Protein 4ZYS (pdb70)

Solvent-accessible surface area: 19600 Å² total

Sequence (380 aa):
TEVKQQSESELKHYYNKPVLERKNVTGYKYTEKGKDYIDVIVDNQQYSQISLVGSDKDKFKDGDNSNIDVFILREGDSRQATNYYSIGGVTKTNSQPFIDYIHTPILEIKKGKEEPQSSLYQIYKEDISLKELDYRLRERAIKQHGLYSNGLKQGQITITKDGKSHTIDLSQKLEKERGDSIDGRQIQKILVEKQQSESELKHYYNKPVLERKNVTGYKYTEKGKDYIDVIVDNQQYSQISLVGSDKDKFKDGDNSNIDVFILREGDSRQATNYYSIGGVTKTNSQPFIDYIHTPILEIKKGKEEPQSSLYQIYKEDISLKELDYRLRERAIKQHGLYSNGLKQGQITITKDGKSHTTIDLSQKLEKERGDSIDGRQIQKILVEK

Radius of gyration: 25.37 Å; Cα contacts (8 Å, |Δi|>4): 842; chains: 2; bounding box: 76×50×64 Å

CATH classification: 3.10.20.120 (+1 more: 2.40.50.110)

Nearest PDB structures (foldseek):
  4zys-assembly2_B  TM=1.005E+00  e=2.862E-39  Staphylococcus aureus subsp. aureus Mu50
  4rh6-assembly3_C  TM=9.743E-01  e=2.043E-30  Staphylococcus aureus subsp. aureus COL
  4rh6-assembly1_A  TM=9.635E-01  e=7.592E-29  Staphylococcus aureus subsp. aureus COL
  2z8l-assembly1_A  TM=9.253E-01  e=6.476E-20  Staphylococcus aureus
  3v05-assembly1_A  TM=9.100E-01  e=1.686E-18  Staphylococcus aureus subsp. aureus NCTC 8325

Foldseek 3Di:
DPDDQDQLVNLCVQLVFDKDKDFQAKWAWDADPNFIWTWGADPNQIEIEGCAAPSRPVDDHTIDRFKIAIFGAPDDDPDRYGYGFARIWGHDDPVQQAPWDWAWEWEEEDPRDTDTDTDIDSGQKGAPLVVQSVVVVCCCVPVVQSHPPNQFWWKWWFQVGDIDIDTRSDRGDSNSSPIDGSNRGHYIYTYD/DDALVRLCVQLVFDKDKFFQAKWAWDADPNFIWTWGADPNQIEIEGCHAPSRPVDDHTIDRFKIAIFGAPDDDPDRYGYGFARIWGHDDPVLQAPWDWAWEWEEEDPRDTDTDTDIDSGQKGAPLVVQSVVVVCCCVPVVQSPPPRQFWWKWWFQVGDIDIDTRNDRGDSNSSPIDGSNRGHYIYTYD

InterPro domains:
  IPR006123 Staphylococcal/Streptococcal toxin, beta-grasp domain [PF02876] (110-196)
  IPR008375 Staphylococcus aureus exotoxin [PR01800] (85-96)
  IPR008375 Staphylococcus aureus exotoxin [PR01800] (124-140)
  IPR008375 Staphylococcus aureus exotoxin [PR01800] (164-179)
  IPR008992 Enterotoxin [SSF50203] (2-96)
  IPR013307 Superantigen, staphylococcal/streptococcal toxin, bacterial [PR01501] (83-103)
  IPR013307 Superantigen, staphylococcal/streptococcal toxin, bacterial [PR01501] (133-155)
  IPR013307 Superantigen, staphylococcal/streptococcal toxin, bacterial [PR01501] (158-174)
  IPR013307 Superantigen, staphylococcal/streptococcal toxin, bacterial [PR01501] (184-197)
  IPR013307 Superantigen, staphylococcal/streptococcal toxin, bacterial [PR01898] (54-80)
  IPR013307 Superantigen, staphylococcal/streptococcal toxin, bacterial [PR01898] (83-96)
  IPR013307 Superantigen, staphylococcal/streptococcal toxin, bacterial [PR01898] (125-138)
  IPR013307 Superantigen, staphylococcal/streptococcal toxin, bacterial [PR01898] (138-152)
  IPR013307 Superantigen, staphylococcal/streptococcal toxin, bacterial [PR01898] (179-195)
  IPR015282 Staphylococcal superantigen-like OB-fold domain [PF09199] (12-94)
  IPR016091 Superantigen toxin, C-terminal [SSF54334] (100-196)

B-factor: mean 31.16, std 14.21, range [9.16, 130.79]

Structure (mmCIF, N/CA/C/O backbone):
data_4ZYS
#
_entry.id   4ZYS
#
_cell.length_a   63.120
_cell.length_b   64.020
_cell.length_c   98.980
_cell.angle_alpha   90.000
_cell.angle_beta   90.000
_cell.angle_gamma   90.000
#
_symmetry.space_group_name_H-M   'P 21 21 21'
#
loop_
_entity.id
_entity.type
_entity.pdbx_description
1 polymer 'exotoxin 6'
2 non-polymer 'CHLORIDE ION'
3 water water
#
loop_
_atom_site.group_PDB
_atom_site.id
_atom_site.type_symbol
_atom_site.label_atom_id
_atom_site.label_alt_id
_atom_site.label_comp_id
_atom_site.label_asym_id
_atom_site.label_entity_id
_atom_site.label_seq_id
_atom_site.pdbx_PDB_ins_code
_atom_site.Cartn_x
_atom_site.Cartn_y
_atom_site.Cartn_z
_atom_site.occupancy
_atom_site.B_iso_or_equiv
_atom_site.auth_seq_id
_atom_site.auth_comp_id
_atom_site.auth_asym_id
_atom_site.auth_atom_id
_atom_site.pdbx_PDB_model_num
ATOM 1 N N . THR A 1 3 ? 32.943 45.146 -11.553 1.00 75.60 32 THR A N 1
ATOM 2 C CA . THR A 1 3 ? 33.325 46.191 -10.600 1.00 74.29 32 THR A CA 1
ATOM 3 C C . THR A 1 3 ? 34.863 46.244 -10.393 1.00 76.36 32 THR A C 1
ATOM 4 O O . THR A 1 3 ? 35.454 45.271 -9.905 1.00 76.01 32 THR A O 1
ATOM 6 N N . GLU A 1 4 ? 35.498 47.390 -10.760 1.00 70.71 33 GLU A N 1
ATOM 7 C CA . GLU A 1 4 ? 36.948 47.620 -10.623 1.00 69.22 33 GLU A CA 1
ATOM 8 C C . GLU A 1 4 ? 37.280 48.221 -9.237 1.00 66.59 33 GLU A C 1
ATOM 9 O O . GLU A 1 4 ? 37.605 49.412 -9.116 1.00 64.93 33 GLU A O 1
ATOM 15 N N . VAL A 1 5 ? 37.168 47.371 -8.189 1.00 58.97 34 VAL A N 1
ATOM 16 C CA . VAL A 1 5 ? 37.434 47.706 -6.782 1.00 55.20 34 VAL A CA 1
ATOM 17 C C . VAL A 1 5 ? 38.658 46.884 -6.309 1.00 56.55 34 VAL A C 1
ATOM 18 O O . VAL A 1 5 ? 38.750 45.688 -6.602 1.00 55.14 34 VAL A O 1
ATOM 22 N N . LYS A 1 6 ? 39.593 47.542 -5.591 1.00 52.14 35 LYS A N 1
ATOM 23 C CA . LYS A 1 6 ? 40.814 46.935 -5.045 1.00 51.76 35 LYS A CA 1
ATOM 24 C C . LYS A 1 6 ? 40.482 45.839 -4.041 1.00 56.00 35 LYS A C 1
ATOM 25 O O . LYS A 1 6 ? 39.780 46.092 -3.050 1.00 54.96 35 LYS A O 1
ATOM 31 N N . GLN A 1 7 ? 40.993 44.615 -4.313 1.00 52.98 36 GLN A N 1
ATOM 32 C CA . GLN A 1 7 ? 40.841 43.456 -3.436 1.00 51.59 36 GLN A CA 1
ATOM 33 C C . GLN A 1 7 ? 41.708 43.708 -2.217 1.00 53.20 36 GLN A C 1
ATOM 34 O O . GLN A 1 7 ? 42.936 43.779 -2.337 1.00 55.31 36 GLN A O 1
ATOM 36 N N . GLN A 1 8 ? 41.070 43.987 -1.074 1.00 45.43 37 GLN A N 1
ATOM 37 C CA . GLN A 1 8 ? 41.799 44.272 0.156 1.00 42.82 37 GLN A CA 1
ATOM 38 C C . GLN A 1 8 ? 42.379 42.968 0.686 1.00 43.87 37 GLN A C 1
ATOM 39 O O . GLN A 1 8 ? 41.665 41.965 0.691 1.00 44.38 37 GLN A O 1
ATOM 41 N N . SER A 1 9 ? 43.692 42.948 1.037 1.00 36.06 38 SER A N 1
ATOM 42 C CA . SER A 1 9 ? 44.351 41.767 1.607 1.00 33.44 38 SER A CA 1
ATOM 43 C C . SER A 1 9 ? 43.675 41.402 2.934 1.00 33.55 38 SER A C 1
ATOM 44 O O . SER A 1 9 ? 43.328 42.298 3.708 1.00 32.19 38 SER A O 1
ATOM 47 N N . GLU A 1 10 ? 43.473 40.110 3.202 1.00 29.55 39 GLU A N 1
ATOM 48 C CA . GLU A 1 10 ? 42.826 39.723 4.456 1.00 28.31 39 GLU A CA 1
ATOM 49 C C . GLU A 1 10 ? 43.719 40.092 5.680 1.00 31.90 39 GLU A C 1
ATOM 50 O O . GLU A 1 10 ? 43.176 40.299 6.766 1.00 30.38 39 GLU A O 1
ATOM 56 N N . SER A 1 11 ? 45.060 40.215 5.468 1.00 28.07 40 SER A N 1
ATOM 57 C CA . SER A 1 11 ? 46.053 40.628 6.457 1.00 28.33 40 SER A CA 1
ATOM 58 C C . SER A 1 11 ? 45.809 42.073 6.844 1.00 31.56 40 SER A C 1
ATOM 59 O O . SER A 1 11 ? 45.837 42.399 8.029 1.00 31.04 40 SER A O 1
ATOM 62 N N . GLU A 1 12 ? 45.536 42.933 5.840 1.00 28.29 41 GLU A N 1
ATOM 63 C CA . GLU A 1 12 ? 45.198 44.344 6.029 1.00 27.46 41 GLU A CA 1
ATOM 64 C C . GLU A 1 12 ? 43.903 44.466 6.841 1.00 26.37 41 GLU A C 1
ATOM 65 O O . GLU A 1 12 ? 43.894 45.155 7.848 1.00 26.39 41 GLU A O 1
ATOM 71 N N . LEU A 1 13 ? 42.835 43.766 6.437 1.00 21.24 42 LEU A N 1
ATOM 72 C CA . LEU A 1 13 ? 41.532 43.761 7.129 1.00 19.09 42 LEU A CA 1
ATOM 73 C C . LEU A 1 13 ? 41.664 43.192 8.568 1.00 21.87 42 LEU A C 1
ATOM 74 O O . LEU A 1 13 ? 41.165 43.794 9.513 1.00 21.28 42 LEU A O 1
ATOM 79 N N . LYS A 1 14 ? 42.420 42.114 8.745 1.00 19.88 43 LYS A N 1
ATOM 80 C CA . LYS A 1 14 ? 42.662 41.550 10.068 1.00 20.24 43 LYS A CA 1
ATOM 81 C C . LYS A 1 14 ? 43.370 42.572 10.970 1.00 26.94 43 LYS A C 1
ATOM 82 O O . LYS A 1 14 ? 42.905 42.808 12.083 1.00 26.10 43 LYS A O 1
ATOM 88 N N . HIS A 1 15 ? 44.466 43.185 10.476 1.00 24.78 44 HIS A N 1
ATOM 89 C CA . HIS A 1 15 ? 45.253 44.157 11.226 1.00 25.39 44 HIS A CA 1
ATOM 90 C C . HIS A 1 15 ? 44.374 45.354 11.659 1.00 28.45 44 HIS A C 1
ATOM 91 O O . HIS A 1 15 ? 44.326 45.700 12.847 1.00 27.96 44 HIS A O 1
ATOM 98 N N . TYR A 1 16 ? 43.635 45.936 10.701 1.00 22.42 45 TYR A N 1
ATOM 99 C CA . TYR A 1 16 ? 42.761 47.078 10.952 1.00 20.06 45 TYR A CA 1
ATOM 100 C C . TYR A 1 16 ? 41.692 46.735 11.991 1.00 22.34 45 TYR A C 1
ATOM 101 O O . TYR A 1 16 ? 41.544 47.469 12.979 1.00 20.85 45 TYR A O 1
ATOM 110 N N . TYR A 1 17 ? 40.975 45.599 11.800 1.00 19.01 46 TYR A N 1
ATOM 111 C CA . TYR A 1 17 ? 39.886 45.213 12.686 1.00 17.90 46 TYR A CA 1
ATOM 112 C C . TYR A 1 17 ? 40.361 44.575 14.010 1.00 26.38 46 TYR A C 1
ATOM 113 O O . TYR A 1 17 ? 39.528 44.387 14.890 1.00 27.99 46 TYR A O 1
ATOM 122 N N . ASN A 1 18 ? 41.682 44.403 14.221 1.00 24.43 47 ASN A N 1
ATOM 123 C CA . ASN A 1 18 ? 42.234 43.948 15.506 1.00 24.67 47 ASN A CA 1
ATOM 124 C C . ASN A 1 18 ? 42.821 45.141 16.310 1.00 30.29 47 ASN A C 1
ATOM 125 O O . ASN A 1 18 ? 43.313 44.936 17.417 1.00 29.99 47 ASN A O 1
ATOM 130 N N . LYS A 1 19 ? 42.781 46.379 15.746 1.00 27.34 48 LYS A N 1
ATOM 131 C CA . LYS A 1 19 ? 43.329 47.592 16.390 1.00 27.06 48 LYS A CA 1
ATOM 132 C C . LYS A 1 19 ? 42.613 47.888 17.712 1.00 28.71 48 LYS A C 1
ATOM 133 O O . LYS A 1 19 ? 41.388 47.786 17.756 1.00 26.98 48 LYS A O 1
ATOM 139 N N . PRO A 1 20 ? 43.334 48.226 18.804 1.00 25.43 49 PRO A N 1
ATOM 140 C CA . PRO A 1 20 ? 42.640 48.528 20.074 1.00 24.44 49 PRO A CA 1
ATOM 141 C C . PRO A 1 20 ? 41.682 49.714 19.925 1.00 28.59 49 PRO A C 1
ATOM 142 O O . PRO A 1 20 ? 41.962 50.670 19.209 1.00 28.65 49 PRO A O 1
ATOM 146 N N . VAL A 1 21 ? 40.557 49.653 20.608 1.00 25.58 50 VAL A N 1
ATOM 147 C CA . VAL A 1 21 ? 39.535 50.688 20.514 1.00 24.73 50 VAL A CA 1
ATOM 148 C C . VAL A 1 21 ? 39.484 51.564 21.794 1.00 26.35 50 VAL A C 1
ATOM 149 O O . VAL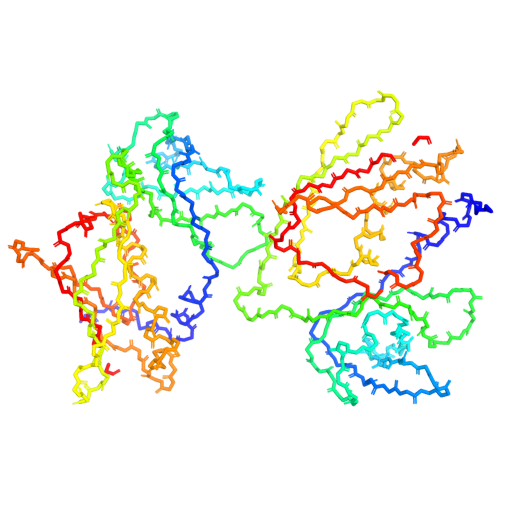 A 1 21 ? 39.669 51.068 22.891 1.00 25.67 50 VAL A O 1
ATOM 153 N N . LEU A 1 22 ? 39.235 52.865 21.628 1.00 22.73 51 LEU A N 1
ATOM 154 C CA . LEU A 1 22 ? 39.065 53.789 22.733 1.00 24.21 51 LEU A CA 1
ATOM 155 C C . LEU A 1 22 ? 37.637 54.289 22.685 1.00 27.40 51 LEU A C 1
ATOM 156 O O . LEU A 1 22 ? 37.271 54.991 21.752 1.00 25.42 51 LEU A O 1
ATOM 161 N N . GLU A 1 23 ? 36.798 53.856 23.629 1.00 24.71 52 GLU A N 1
ATOM 162 C CA . GLU A 1 23 ? 35.418 54.306 23.645 1.00 24.75 52 GLU A CA 1
ATOM 163 C C . GLU A 1 23 ? 35.053 54.875 24.997 1.00 28.81 52 GLU A C 1
ATOM 164 O O . GLU A 1 23 ? 35.459 54.335 26.018 1.00 28.61 52 GLU A 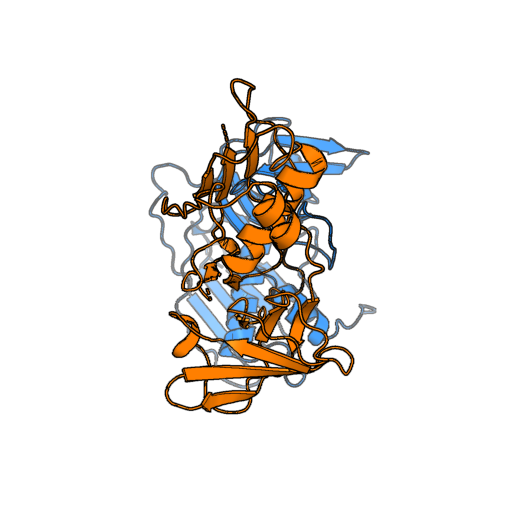O 1
ATOM 170 N N . ARG A 1 24 ? 34.343 56.011 24.994 1.00 23.54 53 ARG A N 1
ATOM 171 C CA . ARG A 1 24 ? 33.875 56.686 26.200 1.00 23.00 53 ARG A CA 1
ATOM 172 C C . ARG A 1 24 ? 32.547 57.341 25.943 1.00 25.62 53 ARG A C 1
ATOM 173 O O . ARG A 1 24 ? 32.323 57.895 24.863 1.00 24.44 53 ARG A O 1
ATOM 181 N N . LYS A 1 25 ? 31.687 57.333 26.958 1.00 21.72 54 LYS A N 1
ATOM 182 C CA . LYS A 1 25 ? 30.351 57.916 26.886 1.00 20.77 54 LYS A CA 1
ATOM 183 C C . LYS A 1 25 ? 30.220 59.177 27.732 1.00 24.08 54 LYS A C 1
ATOM 184 O O . LYS A 1 25 ? 30.771 59.245 28.834 1.00 23.35 54 LYS A O 1
ATOM 190 N N . ASN A 1 26 ? 29.447 60.158 27.222 1.00 21.67 55 ASN A N 1
ATOM 191 C CA . ASN A 1 26 ? 29.117 61.428 27.875 1.00 22.78 55 ASN A CA 1
ATOM 192 C C . ASN A 1 26 ? 30.389 62.223 28.147 1.00 27.17 55 ASN A C 1
ATOM 193 O O . ASN A 1 26 ? 30.775 62.435 29.305 1.00 26.98 55 ASN A O 1
ATOM 198 N N . VAL A 1 27 ? 31.080 62.597 27.070 1.00 22.85 56 VAL A N 1
ATOM 199 C CA . VAL A 1 27 ? 32.335 63.334 27.186 1.00 22.35 56 VAL A CA 1
ATOM 200 C C . VAL A 1 27 ? 32.198 64.655 26.432 1.00 24.08 56 VAL A C 1
ATOM 201 O O . VAL A 1 27 ? 31.119 64.940 25.901 1.00 21.41 56 VAL A O 1
ATOM 205 N N . THR A 1 28 ? 33.272 65.479 26.439 1.00 21.34 57 THR A N 1
ATOM 206 C CA . THR A 1 28 ? 33.332 66.758 25.745 1.00 20.69 57 THR A CA 1
ATOM 207 C C . THR A 1 28 ? 34.274 66.702 24.548 1.00 25.35 57 THR A C 1
ATOM 208 O O . THR A 1 28 ? 35.424 66.253 24.651 1.00 24.18 57 THR A O 1
ATOM 212 N N . GLY A 1 29 ? 33.772 67.228 23.444 1.00 21.56 58 GLY A N 1
ATOM 213 C CA . GLY A 1 29 ? 34.509 67.426 22.212 1.00 19.78 58 GLY A CA 1
ATOM 214 C C . GLY A 1 29 ? 34.311 68.847 21.715 1.00 23.24 58 GLY A C 1
ATOM 215 O O . GLY A 1 29 ? 33.249 69.440 21.918 1.00 24.80 58 GLY A O 1
ATOM 216 N N . TYR A 1 30 ? 35.342 69.420 21.101 1.00 18.19 59 TYR A N 1
ATOM 217 C CA . TYR A 1 30 ? 35.298 70.757 20.513 1.00 16.97 59 TYR A CA 1
ATOM 218 C C . TYR A 1 30 ? 35.329 70.607 19.020 1.00 22.61 59 TYR A C 1
ATOM 219 O O . TYR A 1 30 ? 36.308 70.150 18.462 1.00 23.48 59 TYR A O 1
ATOM 228 N N . LYS A 1 31 ? 34.225 70.945 18.382 1.00 24.11 60 LYS A N 1
ATOM 229 C CA . LYS A 1 31 ? 34.031 70.848 16.937 1.00 24.48 60 LYS A CA 1
ATOM 230 C C . LYS A 1 31 ? 34.567 72.101 16.240 1.00 29.90 60 LYS A C 1
ATOM 231 O O . LYS A 1 31 ? 34.389 73.216 16.752 1.00 30.00 60 LYS A O 1
ATOM 237 N N . TYR A 1 32 ? 35.231 71.922 15.085 1.00 26.00 61 TYR A N 1
ATOM 238 C CA . TYR A 1 32 ? 35.786 73.048 14.304 1.00 26.02 61 TYR A CA 1
ATOM 239 C C . TYR A 1 32 ? 35.942 72.658 12.835 1.00 33.73 61 TYR A C 1
ATOM 240 O O . TYR A 1 32 ? 35.809 71.490 12.475 1.00 31.77 61 TYR A O 1
ATOM 249 N N . THR A 1 33 ? 36.223 73.654 11.998 1.00 35.17 62 THR A N 1
ATOM 250 C CA . THR A 1 33 ? 36.495 73.479 10.580 1.00 36.76 62 THR A CA 1
ATOM 251 C C . THR A 1 33 ? 37.911 73.965 10.332 1.00 44.31 62 THR A C 1
ATOM 252 O O . THR A 1 33 ? 38.279 75.063 10.745 1.00 45.10 62 THR A O 1
ATOM 256 N N . GLU A 1 34 ? 38.702 73.115 9.691 1.00 42.76 63 GLU A N 1
ATOM 257 C CA . GLU A 1 34 ? 40.102 73.338 9.351 1.00 43.94 63 GLU A CA 1
ATOM 258 C C . GLU A 1 34 ? 40.304 73.028 7.870 1.00 49.35 63 GLU A C 1
ATOM 259 O O . GLU A 1 34 ? 40.098 71.885 7.453 1.00 48.82 63 GLU A O 1
ATOM 265 N N . LYS A 1 35 ? 40.687 74.056 7.083 1.00 47.59 64 LYS A N 1
ATOM 266 C CA . LYS A 1 35 ? 40.923 74.003 5.631 1.00 47.85 64 LYS A CA 1
ATOM 267 C C . LYS A 1 35 ? 39.725 73.324 4.925 1.00 50.62 64 LYS A C 1
ATOM 268 O O . LYS A 1 35 ? 39.894 72.357 4.169 1.00 50.45 64 LYS A O 1
ATOM 274 N N . GLY A 1 36 ? 38.527 73.813 5.250 1.00 45.52 65 GLY A N 1
ATOM 275 C CA . GLY A 1 36 ? 37.260 73.338 4.701 1.00 44.86 65 GLY A CA 1
ATOM 276 C C . GLY A 1 36 ? 36.779 71.979 5.165 1.00 47.41 65 GLY A C 1
ATOM 277 O O . GLY A 1 36 ? 35.790 71.466 4.621 1.00 47.79 65 GLY A O 1
ATOM 278 N N . LYS A 1 37 ? 37.442 71.387 6.181 1.00 41.57 66 LYS A N 1
ATOM 279 C CA . LYS A 1 37 ? 37.081 70.053 6.684 1.00 40.55 66 LYS A CA 1
ATOM 280 C C . LYS A 1 37 ? 36.690 70.082 8.173 1.00 40.28 66 LYS A C 1
ATOM 281 O O . LYS A 1 37 ? 37.361 70.737 8.967 1.00 39.26 66 LYS A O 1
ATOM 287 N N . ASP A 1 38 ? 35.618 69.348 8.543 1.00 34.06 67 ASP A N 1
ATOM 288 C CA . ASP A 1 38 ? 35.124 69.287 9.930 1.00 31.88 67 ASP A CA 1
ATOM 289 C C . ASP A 1 38 ? 35.778 68.187 10.778 1.00 31.33 67 ASP A C 1
ATOM 290 O O . ASP A 1 38 ? 35.967 67.062 10.312 1.00 29.88 67 ASP A O 1
ATOM 295 N N . TYR A 1 39 ? 36.122 68.556 12.037 1.00 25.92 68 TYR A N 1
ATOM 296 C CA . TYR A 1 39 ? 36.791 67.745 13.071 1.00 23.50 68 TYR A CA 1
ATOM 297 C C . TYR A 1 39 ? 36.221 68.023 14.445 1.00 23.31 68 TYR A C 1
ATOM 298 O O . TYR A 1 39 ? 35.676 69.089 14.668 1.00 23.12 68 TYR A O 1
ATOM 307 N N . ILE A 1 40 ? 36.415 67.099 15.376 1.00 18.50 69 ILE A N 1
ATOM 308 C CA . ILE A 1 40 ? 36.061 67.236 16.780 1.00 18.37 69 ILE A CA 1
ATOM 309 C C . ILE A 1 40 ? 37.254 66.695 17.580 1.00 20.56 69 ILE A C 1
ATOM 310 O O . ILE A 1 40 ? 37.729 65.593 17.297 1.00 17.22 69 ILE A O 1
ATOM 315 N N . ASP A 1 41 ? 37.782 67.518 18.512 1.00 18.09 70 ASP A N 1
ATOM 316 C CA . ASP A 1 41 ? 38.904 67.162 19.392 1.00 17.63 70 ASP A CA 1
ATOM 317 C C . ASP A 1 41 ? 38.366 66.679 20.725 1.00 23.00 70 ASP A C 1
ATOM 318 O O . ASP A 1 41 ? 37.461 67.302 21.261 1.00 22.12 70 ASP A O 1
ATOM 323 N N . VAL A 1 42 ? 38.909 65.581 21.254 1.00 19.97 71 VAL A N 1
ATOM 324 C CA . VAL A 1 42 ? 38.471 64.990 22.504 1.00 20.91 71 VAL A CA 1
ATOM 325 C C . VAL A 1 42 ? 39.696 64.597 23.315 1.00 27.25 71 VAL A C 1
ATOM 326 O O . VAL A 1 42 ? 40.667 64.076 22.745 1.00 26.65 71 VAL A O 1
ATOM 330 N N . ILE A 1 43 ? 39.625 64.781 24.654 1.00 25.26 72 ILE A N 1
ATOM 331 C CA . ILE A 1 43 ? 40.625 64.279 25.608 1.00 26.04 72 ILE A CA 1
ATOM 332 C C . ILE A 1 43 ? 39.965 63.139 26.390 1.00 30.74 72 ILE A C 1
ATOM 333 O O . ILE A 1 43 ? 38.891 63.324 26.956 1.00 31.91 72 ILE A O 1
ATOM 338 N N . VAL A 1 44 ? 40.562 61.955 26.340 1.00 27.55 73 VAL A N 1
ATOM 339 C CA . VAL A 1 44 ? 40.151 60.757 27.088 1.00 28.12 73 VAL A CA 1
ATOM 340 C C . VAL A 1 44 ? 41.386 60.328 27.861 1.00 34.72 73 VAL A C 1
ATOM 341 O O . VAL A 1 44 ? 42.397 60.113 27.225 1.00 33.21 73 VAL A O 1
ATOM 345 N N . ASP A 1 45 ? 41.350 60.257 29.215 1.00 34.90 74 ASP A N 1
ATOM 346 C CA . ASP A 1 45 ? 42.495 59.832 30.045 1.00 35.45 74 ASP A CA 1
ATOM 347 C C . ASP A 1 45 ? 43.818 60.509 29.636 1.00 40.93 74 ASP A C 1
ATOM 348 O O . ASP A 1 45 ? 44.821 59.816 29.456 1.00 42.41 74 ASP A O 1
ATOM 353 N N . ASN A 1 46 ? 43.807 61.843 29.430 1.00 36.78 75 ASN A N 1
ATOM 354 C CA . ASN A 1 46 ? 44.961 62.657 29.019 1.00 37.16 75 ASN A CA 1
ATOM 355 C C . ASN A 1 46 ? 45.540 62.249 27.616 1.00 42.32 75 ASN A C 1
ATOM 356 O O . ASN A 1 46 ? 46.674 62.632 27.285 1.00 44.58 75 ASN A O 1
ATOM 361 N N . GLN A 1 47 ? 44.734 61.511 26.806 1.00 36.30 76 GLN A N 1
ATOM 362 C CA A GLN A 1 47 ? 45.057 61.084 25.442 0.50 34.84 76 GLN A CA 1
ATOM 363 C CA B GLN A 1 47 ? 45.073 61.091 25.441 0.50 35.23 76 GLN A CA 1
ATOM 364 C C . GLN A 1 47 ? 44.274 61.963 24.467 1.00 36.53 76 GLN A C 1
ATOM 365 O O . GLN A 1 47 ? 43.047 62.072 24.577 1.00 33.84 76 GLN A O 1
ATOM 376 N N . TYR A 1 48 ? 44.967 62.593 23.537 1.00 31.42 77 TYR A N 1
ATOM 377 C CA . TYR A 1 48 ? 44.342 63.456 22.557 1.00 29.80 77 TYR A CA 1
ATOM 378 C C . TYR A 1 48 ? 43.928 62.734 21.284 1.00 28.10 77 TYR A C 1
ATOM 379 O O . TYR A 1 48 ? 44.728 62.001 20.694 1.00 26.07 77 TYR A O 1
ATOM 388 N N . SER A 1 49 ? 42.686 62.989 20.841 1.00 22.31 78 SER A N 1
ATOM 389 C CA . SER A 1 49 ? 42.172 62.455 19.591 1.00 20.29 78 SER A CA 1
ATOM 390 C C . SER A 1 49 ? 41.548 63.551 18.760 1.00 22.62 78 SER A C 1
ATOM 391 O O . SER A 1 49 ? 40.782 64.365 19.273 1.00 21.25 78 SER A O 1
ATOM 394 N N . GLN A 1 50 ? 41.863 63.545 17.463 1.00 18.90 79 GLN A N 1
ATOM 395 C CA . GLN A 1 50 ? 41.280 64.429 16.465 1.00 18.90 79 GLN A CA 1
ATOM 396 C C . GLN A 1 50 ? 40.429 63.522 15.623 1.00 22.01 79 GLN A C 1
ATOM 397 O O . GLN A 1 50 ? 40.947 62.550 15.080 1.00 21.87 79 GLN A O 1
ATOM 403 N N . ILE A 1 51 ? 39.129 63.781 15.572 1.00 16.53 80 ILE A N 1
ATOM 404 C CA . ILE A 1 51 ? 38.213 62.919 14.849 1.00 16.01 80 ILE A CA 1
ATOM 405 C C . ILE A 1 51 ? 37.614 63.648 13.651 1.00 22.58 80 ILE A C 1
ATOM 406 O O . ILE A 1 51 ? 36.970 64.685 13.820 1.00 21.38 80 ILE A O 1
ATOM 411 N N . SER A 1 52 ? 37.752 63.058 12.455 1.00 21.77 81 SER A N 1
ATOM 412 C CA . SER A 1 52 ? 37.118 63.588 11.245 1.00 22.69 81 SER A CA 1
ATOM 413 C C . SER A 1 52 ? 35.619 63.335 11.265 1.00 27.20 81 SER A C 1
ATOM 414 O O . SER A 1 52 ? 35.178 62.205 11.497 1.00 25.30 81 SER A O 1
ATOM 417 N N . LEU A 1 53 ? 34.853 64.394 11.021 1.00 26.79 82 LEU A N 1
ATOM 418 C CA . LEU A 1 53 ? 33.402 64.392 10.854 1.00 28.20 82 LEU A CA 1
ATOM 419 C C . LEU A 1 53 ? 33.174 64.573 9.364 1.00 39.34 82 LEU A C 1
ATOM 420 O O . LEU A 1 53 ? 33.034 65.694 8.853 1.00 39.71 82 LEU A O 1
ATOM 425 N N . VAL A 1 54 ? 33.254 63.461 8.658 1.00 42.27 83 VAL A N 1
ATOM 426 C CA . VAL A 1 54 ? 33.108 63.441 7.211 1.00 45.60 83 VAL A CA 1
ATOM 427 C C . VAL A 1 54 ? 31.795 62.697 6.910 1.00 55.16 83 VAL A C 1
ATOM 428 O O . VAL A 1 54 ? 31.524 61.661 7.506 1.00 55.76 83 VAL A O 1
ATOM 432 N N . GLY A 1 55 ? 30.938 63.305 6.103 1.00 54.56 84 GLY A N 1
ATOM 433 C CA . GLY A 1 55 ? 29.639 62.724 5.794 1.00 55.03 84 GLY A CA 1
ATOM 434 C C . GLY A 1 55 ? 28.483 63.435 6.467 1.00 58.75 84 GLY A C 1
ATOM 435 O O . GLY A 1 55 ? 28.377 64.662 6.385 1.00 59.68 84 GLY A O 1
ATOM 436 N N . SER A 1 56 ? 27.608 62.668 7.134 1.00 53.55 85 SER A N 1
ATOM 437 C CA . SER A 1 56 ? 26.403 63.192 7.775 1.00 53.22 85 SER A CA 1
ATOM 438 C C . SER A 1 56 ? 26.724 63.928 9.086 1.00 54.33 85 SER A C 1
ATOM 439 O O . SER A 1 56 ? 26.189 65.020 9.323 1.00 53.93 85 SER A O 1
ATOM 442 N N . ASP A 1 57 ? 27.607 63.315 9.921 1.00 47.83 86 ASP A N 1
ATOM 443 C CA . ASP A 1 57 ? 28.064 63.776 11.240 1.00 45.35 86 ASP A CA 1
ATOM 444 C C . ASP A 1 57 ? 28.642 65.196 11.200 1.00 46.63 86 ASP A C 1
ATOM 445 O O . ASP A 1 57 ? 28.733 65.855 12.239 1.00 44.85 86 ASP A O 1
ATOM 450 N N . LYS A 1 58 ? 28.946 65.673 9.986 1.00 43.66 87 LYS A N 1
ATOM 451 C CA . LYS A 1 58 ? 29.456 66.999 9.650 1.00 44.87 87 LYS A CA 1
ATOM 452 C C . LYS A 1 58 ? 28.523 68.127 10.159 1.00 50.29 87 LYS A C 1
ATOM 453 O O . LYS A 1 58 ? 29.011 69.149 10.668 1.00 51.52 87 LYS A O 1
ATOM 459 N N . ASP A 1 59 ? 27.197 67.927 10.053 1.00 45.23 88 ASP A N 1
ATOM 460 C CA . ASP A 1 59 ? 26.223 68.949 10.440 1.00 45.47 88 ASP A CA 1
ATOM 461 C C . ASP A 1 59 ? 25.433 68.578 11.721 1.00 44.73 88 ASP A C 1
ATOM 462 O O . ASP A 1 59 ? 24.591 69.358 12.167 1.00 44.38 88 ASP A O 1
ATOM 467 N N . LYS A 1 60 ? 25.759 67.429 12.337 1.00 37.56 89 LYS A N 1
ATOM 468 C CA . LYS A 1 60 ? 25.112 66.911 13.555 1.00 36.16 89 LYS A CA 1
ATOM 469 C C . LYS A 1 60 ? 25.550 67.655 14.830 1.00 36.48 89 LYS A C 1
ATOM 470 O O . LYS A 1 60 ? 24.775 67.762 15.786 1.00 34.99 89 LYS A O 1
ATOM 476 N N . PHE A 1 61 ? 26.807 68.124 14.853 1.00 31.08 90 PHE A N 1
ATOM 477 C CA . PHE A 1 61 ? 27.375 68.768 16.028 1.00 30.11 90 PHE A CA 1
ATOM 478 C C . PHE A 1 61 ? 27.554 70.248 15.794 1.00 35.39 90 PHE A C 1
ATOM 479 O O . PHE A 1 61 ? 27.904 70.672 14.687 1.00 35.34 90 PHE A O 1
ATOM 487 N N . LYS A 1 62 ? 27.292 71.036 16.849 1.00 32.52 91 LYS A N 1
ATOM 488 C CA . LYS A 1 62 ? 27.464 72.494 16.819 1.00 33.47 91 LYS A CA 1
ATOM 489 C C . LYS A 1 62 ? 28.966 72.838 16.893 1.00 38.01 91 LYS A C 1
ATOM 490 O O . LYS A 1 62 ? 29.755 72.035 17.393 1.00 36.84 91 LYS A O 1
ATOM 496 N N . ASP A 1 63 ? 29.356 74.017 16.404 1.00 35.36 92 ASP A N 1
ATOM 497 C CA . ASP A 1 63 ? 30.744 74.440 16.497 1.00 35.58 92 ASP A CA 1
ATOM 498 C C . ASP A 1 63 ? 31.042 74.734 17.964 1.00 35.50 92 ASP A C 1
ATOM 499 O O . ASP A 1 63 ? 30.147 75.134 18.723 1.00 34.67 92 ASP A O 1
ATOM 504 N N . GLY A 1 64 ? 32.276 74.469 18.368 1.00 27.53 93 GLY A N 1
ATOM 505 C CA . GLY A 1 64 ? 32.656 74.655 19.754 1.00 26.17 93 GLY A CA 1
ATOM 506 C C . GLY A 1 64 ? 32.316 73.449 20.599 1.00 28.02 93 GLY A C 1
ATOM 507 O O . GLY A 1 64 ? 32.285 72.312 20.100 1.00 28.46 93 GLY A O 1
ATOM 508 N N . ASP A 1 65 ? 32.069 73.704 21.890 1.00 21.59 94 ASP A N 1
ATOM 509 C CA . ASP A 1 65 ? 31.800 72.713 22.915 1.00 21.07 94 ASP A CA 1
ATOM 510 C C . ASP A 1 65 ? 30.555 71.868 22.654 1.00 26.07 94 ASP A C 1
ATOM 511 O O . ASP A 1 65 ? 29.442 72.395 22.579 1.00 27.81 94 ASP A O 1
ATOM 516 N N . ASN A 1 66 ? 30.758 70.536 22.587 1.00 20.94 95 ASN A N 1
ATOM 517 C CA . ASN A 1 66 ? 29.731 69.496 22.534 1.00 20.07 95 ASN A CA 1
ATOM 518 C C . ASN A 1 66 ? 29.986 68.611 23.740 1.00 27.07 95 ASN A C 1
ATOM 519 O O . ASN A 1 66 ? 30.943 67.840 23.723 1.00 27.05 95 ASN A O 1
ATOM 524 N N . SER A 1 67 ? 29.205 68.765 24.815 1.00 26.18 96 SER A N 1
ATOM 525 C CA . SER A 1 67 ? 29.449 68.001 26.047 1.00 26.79 96 SER A CA 1
ATOM 526 C C . SER A 1 67 ? 28.431 66.881 26.311 1.00 30.79 96 SER A C 1
ATOM 527 O O . SER A 1 67 ? 28.274 66.455 27.462 1.00 32.20 96 SER A O 1
ATOM 530 N N . ASN A 1 68 ? 27.789 66.370 25.256 1.00 25.15 97 ASN A N 1
ATOM 531 C CA . ASN A 1 68 ? 26.772 65.311 25.359 1.00 24.75 97 ASN A CA 1
ATOM 532 C C . ASN A 1 68 ? 27.065 64.238 24.298 1.00 26.61 97 ASN A C 1
ATOM 533 O O . ASN A 1 68 ? 26.174 63.810 23.565 1.00 27.10 97 ASN A O 1
ATOM 538 N N . ILE A 1 69 ? 28.325 63.851 24.163 1.00 20.41 98 ILE A N 1
ATOM 539 C CA . ILE A 1 69 ? 28.680 62.940 23.091 1.00 17.25 98 ILE A CA 1
ATOM 540 C C . ILE A 1 69 ? 29.287 61.666 23.614 1.00 20.08 98 ILE A C 1
ATOM 541 O O . ILE A 1 69 ? 29.802 61.616 24.737 1.00 19.45 98 ILE A O 1
ATOM 546 N N . ASP A 1 70 ? 29.216 60.623 22.778 1.00 15.58 99 ASP A N 1
ATOM 547 C CA . ASP A 1 70 ? 29.895 59.349 22.990 1.00 14.84 99 ASP A CA 1
ATOM 548 C C . ASP A 1 70 ? 30.887 59.211 21.878 1.00 18.50 99 ASP A C 1
ATOM 549 O O . ASP A 1 70 ? 30.630 59.678 20.768 1.00 16.00 99 ASP A O 1
ATOM 554 N N . VAL A 1 71 ? 32.042 58.598 22.155 1.00 16.79 100 VAL A N 1
ATOM 555 C CA . VAL A 1 71 ? 33.051 58.440 21.119 1.00 15.10 100 VAL A CA 1
ATOM 556 C C . VAL A 1 71 ? 33.481 56.990 21.060 1.00 19.76 100 VAL A C 1
ATOM 557 O O . VAL A 1 71 ? 33.522 56.302 22.079 1.00 19.89 100 VAL A O 1
ATOM 561 N N . PHE A 1 72 ? 33.728 56.524 19.822 1.00 16.64 101 PHE A N 1
ATOM 562 C CA . PHE A 1 72 ? 34.262 55.219 19.457 1.00 15.67 101 PHE A CA 1
ATOM 563 C C . PHE A 1 72 ? 35.466 55.532 18.588 1.00 20.87 101 PHE A C 1
ATOM 564 O O . PHE A 1 72 ? 35.293 55.910 17.427 1.00 20.70 101 PHE A O 1
ATOM 572 N N . ILE A 1 73 ? 36.674 55.493 19.181 1.00 17.60 102 ILE A N 1
ATOM 573 C CA . ILE A 1 73 ? 37.926 55.910 18.547 1.00 18.11 102 ILE A CA 1
ATOM 574 C C . ILE A 1 73 ? 38.814 54.709 18.201 1.00 24.00 102 ILE A C 1
ATOM 575 O O . ILE A 1 73 ? 39.172 53.894 19.053 1.00 23.73 102 ILE A O 1
ATOM 580 N N . LEU A 1 74 ? 39.209 54.668 16.943 1.00 21.51 103 LEU A N 1
ATOM 581 C CA . LEU A 1 74 ? 40.139 53.722 16.350 1.00 21.20 103 LEU A CA 1
ATOM 582 C C . LEU A 1 74 ? 41.225 54.547 15.627 1.00 23.33 103 LEU A C 1
ATOM 583 O O . LEU A 1 74 ? 40.922 55.319 14.723 1.00 21.98 103 LEU A O 1
ATOM 588 N N . ARG A 1 75 ? 42.486 54.374 16.034 1.00 22.58 104 ARG A N 1
ATOM 589 C CA . ARG A 1 75 ? 43.645 55.050 15.433 1.00 23.23 104 ARG A CA 1
ATOM 590 C C . ARG A 1 75 ? 43.795 54.680 13.982 1.00 28.64 104 ARG A C 1
ATOM 591 O O . ARG A 1 75 ? 44.033 53.510 13.673 1.00 28.91 104 ARG A O 1
ATOM 599 N N . GLU A 1 76 ? 43.668 55.642 13.090 1.00 25.56 105 GLU A N 1
ATOM 600 C CA . GLU A 1 76 ? 43.930 55.359 11.677 1.00 26.72 105 GLU A CA 1
ATOM 601 C C . GLU A 1 76 ? 45.447 55.361 11.449 1.00 32.65 105 GLU A C 1
ATOM 602 O O . GLU A 1 76 ? 46.173 56.145 12.086 1.00 32.11 105 GLU A O 1
ATOM 608 N N . GLY A 1 77 ? 45.908 54.454 10.594 1.00 30.80 106 GLY A N 1
ATOM 609 C CA . GLY A 1 77 ? 47.320 54.336 10.233 1.00 31.95 106 GLY A CA 1
ATOM 610 C C . GLY A 1 77 ? 48.254 53.717 11.250 1.00 38.82 106 GLY A C 1
ATOM 611 O O . GLY A 1 77 ? 47.850 53.313 12.344 1.00 38.73 106 GLY A O 1
ATOM 612 N N . ASP A 1 78 ? 49.521 53.625 10.869 1.00 38.63 107 ASP A N 1
ATOM 613 C CA . ASP A 1 78 ? 50.563 53.051 11.706 1.00 40.13 107 ASP A CA 1
ATOM 614 C C . ASP A 1 78 ? 51.644 54.097 11.845 1.00 43.37 107 ASP A C 1
ATOM 615 O O . ASP A 1 78 ? 52.438 54.288 10.924 1.00 45.32 107 ASP A O 1
ATOM 620 N N . SER A 1 79 ? 51.594 54.853 12.953 1.00 37.74 108 SER A N 1
ATOM 621 C CA . SER A 1 79 ? 52.480 55.988 13.204 1.00 37.61 108 SER A CA 1
ATOM 622 C C . SER A 1 79 ? 52.930 56.129 14.647 1.00 40.67 108 SER A C 1
ATOM 623 O O . SER A 1 79 ? 52.313 55.582 15.551 1.00 39.47 108 SER A O 1
ATOM 626 N N . ARG A 1 80 ? 54.012 56.897 14.847 1.00 39.76 109 ARG A N 1
ATOM 627 C CA . ARG A 1 80 ? 54.607 57.163 16.151 1.00 40.27 109 ARG A CA 1
ATOM 628 C C . ARG A 1 80 ? 53.994 58.381 16.787 1.00 41.10 109 ARG A C 1
ATOM 629 O O . ARG A 1 80 ? 54.284 58.665 17.945 1.00 43.49 109 ARG A O 1
ATOM 637 N N . GLN A 1 81 ? 53.148 59.098 16.052 1.00 32.24 110 GLN A N 1
ATOM 638 C CA . GLN A 1 81 ? 52.505 60.303 16.546 1.00 29.75 110 GLN A CA 1
ATOM 639 C C . GLN A 1 81 ? 51.573 59.968 17.701 1.00 32.07 110 GLN A C 1
ATOM 640 O O . GLN A 1 81 ? 50.687 59.126 17.542 1.00 32.13 110 GLN A O 1
ATOM 646 N N . ALA A 1 82 ? 51.785 60.618 18.865 1.00 27.08 111 ALA A N 1
ATOM 647 C CA . ALA A 1 82 ? 50.979 60.419 20.082 1.00 25.83 111 ALA A CA 1
ATOM 648 C C . ALA A 1 82 ? 49.465 60.652 19.837 1.00 30.61 111 ALA A C 1
ATOM 649 O O . ALA A 1 82 ? 48.652 59.828 20.262 1.00 30.75 111 ALA A O 1
ATOM 651 N N . THR A 1 83 ? 49.096 61.762 19.143 1.00 26.90 112 THR A N 1
ATOM 652 C CA . THR A 1 83 ? 47.712 62.133 18.853 1.00 25.80 112 THR A CA 1
ATOM 653 C C . THR A 1 83 ? 47.043 61.071 17.975 1.00 25.91 112 THR A C 1
ATOM 654 O O . THR A 1 83 ? 47.635 60.611 17.003 1.00 24.50 112 THR A O 1
ATOM 658 N N . ASN A 1 84 ? 45.822 60.681 18.344 1.00 21.56 113 ASN A N 1
ATOM 659 C CA . ASN A 1 84 ? 45.038 59.729 17.568 1.00 21.30 113 ASN A CA 1
ATOM 660 C C . ASN A 1 84 ? 44.200 60.438 16.541 1.00 25.69 113 ASN A C 1
ATOM 661 O O . ASN A 1 84 ? 43.571 61.459 16.848 1.00 25.24 113 ASN A O 1
ATOM 666 N N . TYR A 1 85 ? 44.201 59.897 15.325 1.00 21.66 114 TYR A N 1
ATOM 667 C CA A TYR A 1 85 ? 43.398 60.418 14.231 0.50 19.94 114 TYR A CA 1
ATOM 668 C CA B TYR A 1 85 ? 43.382 60.416 14.234 0.50 21.28 114 TYR A CA 1
ATOM 669 C C . TYR A 1 85 ? 42.378 59.344 13.905 1.00 22.99 114 TYR A C 1
ATOM 670 O O . TYR A 1 85 ? 42.744 58.267 13.471 1.00 23.49 114 TYR A O 1
ATOM 687 N N . SER A 1 86 ? 41.121 59.611 14.198 1.00 19.07 115 SER A N 1
ATOM 688 C CA . SER A 1 86 ? 40.049 58.666 13.993 1.00 17.30 115 SER A CA 1
ATOM 689 C C . SER A 1 86 ? 38.994 59.272 13.067 1.00 21.73 115 SER A C 1
ATOM 690 O O . SER A 1 86 ? 39.013 60.477 12.837 1.00 21.09 115 SER A O 1
ATOM 693 N N . ILE A 1 87 ? 38.126 58.423 12.467 1.00 18.43 116 ILE A N 1
ATOM 694 C CA . ILE A 1 87 ? 37.082 58.874 11.540 1.00 17.78 116 ILE A CA 1
ATOM 695 C C . ILE A 1 87 ? 35.724 58.427 12.051 1.00 21.27 116 ILE A C 1
ATOM 696 O O . ILE A 1 87 ? 35.542 57.229 12.259 1.00 21.60 116 ILE A O 1
ATOM 701 N N . GLY A 1 88 ? 34.779 59.369 12.174 1.00 17.37 117 GLY A N 1
ATOM 702 C CA . GLY A 1 88 ? 33.412 59.110 12.624 1.00 16.72 117 GLY A CA 1
ATOM 703 C C . GLY A 1 88 ? 33.326 58.608 14.050 1.00 20.33 117 GLY A C 1
ATOM 704 O O . GLY A 1 88 ? 34.133 58.995 14.904 1.00 18.03 117 GLY A O 1
ATOM 705 N N . GLY A 1 89 ? 32.349 57.746 14.298 1.00 18.35 118 GLY A N 1
ATOM 706 C CA . GLY A 1 89 ? 32.098 57.147 15.606 1.00 17.14 118 GLY A CA 1
ATOM 707 C C . GLY A 1 89 ? 31.735 58.113 16.715 1.00 19.27 118 GLY A C 1
ATOM 708 O O . GLY A 1 89 ? 31.928 57.792 17.899 1.00 18.41 118 GLY A O 1
ATOM 709 N N . VAL A 1 90 ? 31.232 59.316 16.337 1.00 14.96 119 VAL A N 1
ATOM 710 C CA . VAL A 1 90 ? 30.800 60.355 17.282 1.00 14.71 119 VAL A CA 1
ATOM 711 C C . VAL A 1 90 ? 29.303 60.400 17.213 1.00 21.42 119 VAL A C 1
ATOM 712 O O . VAL A 1 90 ? 28.719 60.634 16.150 1.00 24.35 119 VAL A O 1
ATOM 716 N N . THR A 1 91 ? 28.683 60.092 18.341 1.00 17.28 120 THR A N 1
ATOM 717 C CA . THR A 1 91 ? 27.228 59.999 18.493 1.00 16.93 120 THR A CA 1
ATOM 718 C C . THR A 1 91 ? 26.757 60.838 19.707 1.00 20.18 120 THR A C 1
ATOM 719 O O . THR A 1 91 ? 27.582 61.320 20.484 1.00 18.68 120 THR A O 1
ATOM 723 N N . LYS A 1 92 ? 25.426 61.011 19.842 1.00 18.49 121 LYS A N 1
ATOM 724 C CA . LYS A 1 92 ? 24.799 61.696 20.966 1.00 19.04 121 LYS A CA 1
ATOM 725 C C . LYS A 1 92 ? 24.718 60.698 22.112 1.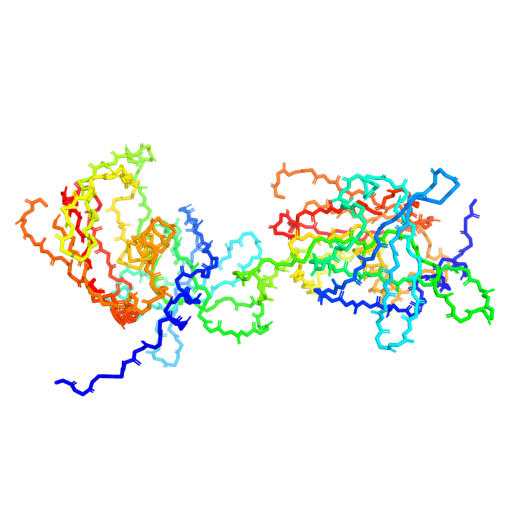00 22.65 121 LYS A C 1
ATOM 726 O O . LYS A 1 92 ? 24.399 59.531 21.893 1.00 22.42 121 LYS A O 1
ATOM 732 N N . THR A 1 93 ? 25.019 61.149 23.327 1.00 18.79 122 THR A N 1
ATOM 733 C CA . THR A 1 93 ? 24.965 60.305 24.496 1.00 18.89 122 THR A CA 1
ATOM 734 C C . THR A 1 93 ? 23.496 59.964 24.837 1.00 23.34 122 THR A C 1
ATOM 735 O O . THR A 1 93 ? 22.585 60.689 24.419 1.00 22.66 122 THR A O 1
ATOM 739 N N . ASN A 1 94 ? 23.277 58.890 25.627 1.00 19.54 123 ASN A N 1
ATOM 740 C CA . ASN A 1 94 ? 21.938 58.496 26.056 1.00 19.86 123 ASN A CA 1
ATOM 741 C C . ASN A 1 94 ? 21.336 59.530 26.989 1.00 25.43 123 ASN A C 1
ATOM 742 O O . ASN A 1 94 ? 22.048 60.156 27.785 1.00 24.18 123 ASN A O 1
ATOM 747 N N . SER A 1 95 ? 19.996 59.668 26.922 1.00 24.15 124 SER A N 1
ATOM 748 C CA . SER A 1 95 ? 19.241 60.527 27.819 1.00 24.02 124 SER A CA 1
ATOM 749 C C . SER A 1 95 ? 19.201 59.837 29.180 1.00 29.49 124 SER A C 1
ATOM 750 O O . SER A 1 95 ? 19.478 58.646 29.260 1.00 29.62 124 SER A O 1
ATOM 753 N N . GLN A 1 96 ? 18.898 60.573 30.248 1.00 29.29 125 GLN A N 1
ATOM 754 C CA . GLN A 1 96 ? 18.843 60.031 31.608 1.00 30.22 125 GLN A CA 1
ATOM 755 C C . GLN A 1 96 ? 17.911 58.787 31.718 1.00 34.58 125 GLN A C 1
ATOM 756 O O . GLN A 1 96 ? 18.361 57.802 32.315 1.00 34.24 125 GLN A O 1
ATOM 762 N N . PRO A 1 97 ? 16.676 58.734 31.125 1.00 31.37 126 PRO A N 1
ATOM 763 C CA . PRO A 1 97 ? 15.860 57.498 31.254 1.00 30.91 126 PRO A CA 1
ATOM 764 C C . PRO A 1 97 ? 16.532 56.249 30.665 1.00 32.20 126 PRO A C 1
ATOM 765 O O . PRO A 1 97 ? 16.217 55.133 31.077 1.00 31.37 126 PRO A O 1
ATOM 769 N N . PHE A 1 98 ? 17.482 56.455 29.741 1.00 28.30 127 PHE A N 1
ATOM 770 C CA . PHE A 1 98 ? 18.180 55.404 28.998 1.00 27.47 127 PHE A CA 1
ATOM 771 C C . PHE A 1 98 ? 19.645 55.103 29.430 1.00 32.11 127 PHE A C 1
ATOM 772 O O . PHE A 1 98 ? 20.344 54.424 28.674 1.00 29.62 127 PHE A O 1
ATOM 780 N N . ILE A 1 99 ? 20.084 55.519 30.639 1.00 32.01 128 ILE A N 1
ATOM 781 C CA . ILE A 1 99 ? 21.462 55.253 31.105 1.00 32.85 128 ILE A CA 1
ATOM 782 C C . ILE A 1 99 ? 21.717 53.721 31.253 1.00 37.45 128 ILE A C 1
ATOM 783 O O . ILE A 1 99 ? 22.763 53.228 30.823 1.00 36.54 128 ILE A O 1
ATOM 788 N N . ASP A 1 100 ? 20.758 52.981 31.805 1.00 35.14 129 ASP A N 1
ATOM 789 C CA . ASP A 1 100 ? 20.930 51.542 32.019 1.00 35.70 129 ASP A CA 1
ATOM 790 C C . ASP A 1 100 ? 20.387 50.690 30.854 1.00 38.88 129 ASP A C 1
ATOM 791 O O . ASP A 1 100 ? 20.263 49.467 31.008 1.00 39.64 129 ASP A O 1
ATOM 796 N N . TYR A 1 101 ? 20.076 51.326 29.706 1.00 32.61 130 TYR A N 1
ATOM 797 C CA . TYR A 1 101 ? 19.472 50.681 28.543 1.00 30.86 130 TYR A CA 1
ATOM 798 C C . TYR A 1 101 ? 20.249 49.469 27.969 1.00 34.79 130 TYR A C 1
ATOM 799 O O . TYR A 1 101 ? 21.448 49.536 27.725 1.00 33.22 130 TYR A O 1
ATOM 808 N N . ILE A 1 102 ? 19.523 48.351 27.780 1.00 33.10 131 ILE A N 1
ATOM 809 C CA . ILE A 1 102 ? 20.027 47.115 27.164 1.00 32.59 131 ILE A CA 1
ATOM 810 C C . ILE A 1 102 ? 19.006 46.685 26.121 1.00 33.55 131 ILE A C 1
ATOM 811 O O . ILE A 1 102 ? 17.804 46.664 26.394 1.00 33.03 131 ILE A O 1
ATOM 816 N N . HIS A 1 103 ? 19.495 46.367 24.923 1.00 28.63 132 HIS A N 1
ATOM 817 C CA . HIS A 1 103 ? 18.696 45.891 23.800 1.00 28.23 132 HIS A CA 1
ATOM 818 C C . HIS A 1 103 ? 19.395 44.697 23.190 1.00 29.76 132 HIS A C 1
ATOM 819 O O . HIS A 1 103 ? 20.591 44.768 22.940 1.00 28.14 132 HIS A O 1
ATOM 826 N N . THR A 1 104 ? 18.674 43.582 22.993 1.00 26.73 133 THR A N 1
ATOM 827 C CA . THR A 1 104 ? 19.303 42.371 22.482 1.00 25.26 133 THR A CA 1
ATOM 828 C C . THR A 1 104 ? 18.695 42.014 21.139 1.00 28.95 133 THR A C 1
ATOM 829 O O . THR A 1 104 ? 17.758 41.221 21.074 1.00 31.01 133 THR A O 1
ATOM 833 N N . PRO A 1 105 ? 19.213 42.574 20.034 1.00 24.10 134 PRO A N 1
ATOM 834 C CA . PRO A 1 105 ? 18.688 42.169 18.723 1.00 24.05 134 PRO A CA 1
ATOM 835 C C . PRO A 1 105 ? 19.110 40.729 18.410 1.00 26.72 134 PRO A C 1
ATOM 836 O O . PRO A 1 105 ? 19.980 40.182 19.093 1.00 25.42 134 PRO A O 1
ATOM 840 N N . ILE A 1 106 ? 18.494 40.107 17.407 1.00 22.31 135 ILE A N 1
ATOM 841 C CA . ILE A 1 106 ? 18.898 38.764 17.027 1.00 21.40 135 ILE A CA 1
ATOM 842 C C . ILE A 1 106 ? 20.235 38.894 16.361 1.00 23.59 135 ILE A C 1
ATOM 843 O O . ILE A 1 106 ? 20.409 39.803 15.553 1.00 22.92 135 ILE A O 1
ATOM 848 N N . LEU A 1 107 ? 21.206 38.067 16.750 1.00 20.29 136 LEU A N 1
ATOM 849 C CA . LEU A 1 107 ? 22.497 38.067 16.072 1.00 19.52 136 LEU A CA 1
ATOM 850 C C . LEU A 1 107 ? 22.763 36.667 15.604 1.00 24.90 136 LEU A C 1
ATOM 851 O O . LEU A 1 107 ? 22.798 35.744 16.410 1.00 25.82 136 LEU A O 1
ATOM 856 N N . GLU A 1 108 ? 22.930 36.501 14.302 1.00 23.62 137 GLU A N 1
ATOM 857 C CA . GLU A 1 108 ? 23.259 35.203 13.718 1.00 23.84 137 GLU A CA 1
ATOM 858 C C . GLU A 1 108 ? 24.503 35.338 12.883 1.00 27.41 137 GLU A C 1
ATOM 859 O O . GLU A 1 108 ? 24.663 36.342 12.196 1.00 25.45 137 GLU A O 1
ATOM 865 N N . ILE A 1 109 ? 25.391 34.341 12.957 1.00 26.77 138 ILE A N 1
ATOM 866 C CA . ILE A 1 109 ? 26.628 34.301 12.174 1.00 27.00 138 ILE A CA 1
ATOM 867 C C . ILE A 1 109 ? 26.595 33.029 11.332 1.00 30.26 138 ILE A C 1
ATOM 868 O O . ILE A 1 109 ? 26.450 31.926 11.865 1.00 30.91 138 ILE A O 1
ATOM 873 N N . LYS A 1 110 ? 26.664 33.201 10.011 1.00 25.98 139 LYS A N 1
ATOM 874 C CA . LYS A 1 110 ? 26.625 32.110 9.041 1.00 26.03 139 LYS A CA 1
ATOM 875 C C . LYS A 1 110 ? 27.972 31.998 8.365 1.00 30.15 139 LYS A C 1
ATOM 876 O O . LYS A 1 110 ? 28.394 32.951 7.721 1.00 30.98 139 LYS A O 1
ATOM 882 N N . LYS A 1 111 ? 28.639 30.843 8.496 1.00 27.33 140 LYS A N 1
ATOM 883 C CA . LYS A 1 111 ? 29.939 30.610 7.861 1.00 28.61 140 LYS A CA 1
ATOM 884 C C . LYS A 1 111 ? 29.811 29.624 6.687 1.00 34.64 140 LYS A C 1
ATOM 885 O O . LYS A 1 111 ? 29.511 28.457 6.884 1.00 35.33 140 LYS A O 1
ATOM 891 N N . GLY A 1 112 ? 30.075 30.108 5.488 1.00 31.95 141 GLY A N 1
ATOM 892 C CA . GLY A 1 112 ? 30.003 29.325 4.262 1.00 32.67 141 GLY A CA 1
ATOM 893 C C . GLY A 1 112 ? 28.627 28.736 4.060 1.00 37.19 141 GLY A C 1
ATOM 894 O O . GLY A 1 112 ? 27.623 29.429 4.235 1.00 36.86 141 GLY A O 1
ATOM 895 N N . LYS A 1 113 ? 28.575 27.439 3.751 1.00 34.95 142 LYS A N 1
ATOM 896 C CA . LYS A 1 113 ? 27.324 26.720 3.519 1.00 35.47 142 LYS A CA 1
ATOM 897 C C . LYS A 1 113 ? 26.658 26.297 4.848 1.00 39.68 142 LYS A C 1
ATOM 898 O O . LYS A 1 113 ? 25.505 25.863 4.816 1.00 38.49 142 LYS A O 1
ATOM 904 N N . GLU A 1 114 ? 27.351 26.501 6.014 1.00 36.51 143 GLU A N 1
ATOM 905 C CA . GLU A 1 114 ? 26.814 26.149 7.335 1.00 36.86 143 GLU A CA 1
ATOM 906 C C . GLU A 1 114 ? 25.554 26.961 7.686 1.00 40.54 143 GLU A C 1
ATOM 907 O O . GLU A 1 114 ? 25.318 28.028 7.120 1.00 40.15 143 GLU A O 1
ATOM 913 N N . GLU A 1 115 ? 24.733 26.424 8.598 1.00 36.21 144 GLU A N 1
ATOM 914 C CA . GLU A 1 115 ? 23.511 27.069 9.068 1.00 35.02 144 GLU A CA 1
ATOM 915 C C . GLU A 1 115 ? 23.865 28.238 9.961 1.00 37.74 144 GLU A C 1
ATOM 916 O O . GLU A 1 115 ? 24.939 28.183 10.568 1.00 38.28 144 GLU A O 1
ATOM 922 N N . PRO A 1 116 ? 23.040 29.323 10.029 1.00 32.39 145 PRO A N 1
ATOM 923 C CA . PRO A 1 116 ? 23.389 30.440 10.925 1.00 30.55 145 PRO A CA 1
ATOM 924 C C . PRO A 1 116 ? 23.388 30.010 12.385 1.00 33.33 145 PRO A C 1
ATOM 925 O O . PRO A 1 116 ? 22.586 29.172 12.789 1.00 32.85 145 PRO A O 1
ATOM 929 N N . GLN A 1 117 ? 24.352 30.533 13.148 1.00 29.77 146 GLN A N 1
ATOM 930 C CA . GLN A 1 117 ? 24.517 30.265 14.577 1.00 29.07 146 GLN A CA 1
ATOM 931 C C . GLN A 1 117 ? 24.121 31.507 15.344 1.00 30.64 146 GLN A C 1
ATOM 932 O O . GLN A 1 117 ? 24.700 32.572 15.131 1.00 30.56 146 GLN A O 1
ATOM 938 N N . SER A 1 118 ? 23.144 31.381 16.229 1.00 26.82 147 SER A N 1
ATOM 939 C CA . SER A 1 118 ? 22.714 32.483 17.088 1.00 25.93 147 SER A CA 1
ATOM 940 C C . SER A 1 118 ? 23.762 32.774 18.176 1.00 28.77 147 SER A C 1
ATOM 941 O O . SER A 1 118 ? 24.432 31.865 18.685 1.00 26.08 147 SER A O 1
ATOM 944 N N . SER A 1 119 ? 23.904 34.059 18.500 1.00 25.81 148 SER A N 1
ATOM 945 C CA . SER A 1 119 ? 24.827 34.547 19.514 1.00 25.10 148 SER A CA 1
ATOM 946 C C . SER A 1 119 ? 24.157 35.670 20.266 1.00 27.45 148 SER A C 1
ATOM 947 O O . SER A 1 119 ? 23.325 36.378 19.698 1.00 26.12 148 SER A O 1
ATOM 950 N N . LEU A 1 120 ? 24.496 35.837 21.544 1.00 23.83 149 LEU A N 1
ATOM 951 C CA . LEU A 1 120 ? 23.947 36.944 22.327 1.00 21.92 149 LEU A CA 1
ATOM 952 C C . LEU A 1 120 ? 24.725 38.243 21.972 1.00 26.48 149 LEU A C 1
ATOM 953 O O . LEU A 1 120 ? 25.960 38.254 21.997 1.00 25.95 149 LEU A O 1
ATOM 958 N N . TYR A 1 121 ? 23.998 39.303 21.592 1.00 22.07 150 TYR A N 1
ATOM 959 C CA . TYR A 1 121 ? 24.584 40.608 21.289 1.00 20.82 150 TYR A CA 1
ATOM 960 C C . TYR A 1 121 ? 23.825 41.697 22.051 1.00 22.95 150 TYR A C 1
ATOM 961 O O . TYR A 1 121 ? 22.599 41.774 21.943 1.00 25.40 150 TYR A O 1
ATOM 970 N N . GLN A 1 122 ? 24.526 42.488 22.856 1.00 15.99 151 GLN A N 1
ATOM 971 C CA . GLN A 1 122 ? 23.870 43.531 23.662 1.00 16.75 151 GLN A CA 1
ATOM 972 C C . GLN A 1 122 ? 24.195 44.940 23.149 1.00 23.68 151 GLN A C 1
ATOM 973 O O . GLN A 1 122 ? 25.369 45.280 23.017 1.00 23.68 151 GLN A O 1
ATOM 979 N N . ILE A 1 123 ? 23.151 45.749 22.875 1.00 22.27 152 ILE A N 1
ATOM 980 C CA . ILE A 1 123 ? 23.236 47.162 22.447 1.00 23.20 152 ILE A CA 1
ATOM 981 C C . ILE A 1 123 ? 22.908 48.033 23.678 1.00 26.62 152 ILE A C 1
ATOM 982 O O . ILE A 1 123 ? 21.893 47.793 24.326 1.00 26.10 152 ILE A O 1
ATOM 987 N N . TYR A 1 124 ? 23.753 49.029 23.991 1.00 22.67 153 TYR A N 1
ATOM 988 C CA . TYR A 1 124 ? 23.521 49.895 25.148 1.00 22.54 153 TYR A CA 1
ATOM 989 C C . TYR A 1 124 ? 23.200 51.341 24.723 1.00 25.96 153 TYR A C 1
ATOM 990 O O . TYR A 1 124 ? 22.812 52.167 25.563 1.00 26.17 153 TYR A O 1
ATOM 999 N N . LYS A 1 125 ? 23.339 51.635 23.429 1.00 19.27 154 LYS A N 1
ATOM 1000 C CA . LYS A 1 125 ? 23.204 52.996 22.955 1.00 18.74 154 LYS A CA 1
ATOM 1001 C C . LYS A 1 125 ? 21.975 53.284 22.107 1.00 23.47 154 LYS A C 1
ATOM 1002 O O . LYS A 1 125 ? 21.609 52.507 21.227 1.00 22.64 154 LYS A O 1
ATOM 1008 N N . GLU A 1 126 ? 21.372 54.460 22.349 1.00 21.08 155 GLU A N 1
ATOM 1009 C CA . GLU A 1 126 ? 20.233 54.960 21.556 1.00 20.81 155 GLU A CA 1
ATOM 1010 C C . GLU A 1 126 ? 20.714 55.404 20.179 1.00 25.43 155 GLU A C 1
ATOM 1011 O O . GLU A 1 126 ? 20.055 55.187 19.166 1.00 26.32 155 GLU A O 1
ATOM 1017 N N . ASP A 1 127 ? 21.847 56.078 20.164 1.00 21.06 156 ASP A N 1
ATOM 1018 C CA . ASP A 1 127 ? 22.457 56.577 18.951 1.00 20.31 156 ASP A CA 1
ATOM 1019 C C . ASP A 1 127 ? 23.766 55.804 18.766 1.00 22.71 156 ASP A C 1
ATOM 1020 O O . ASP A 1 127 ? 24.729 56.099 19.449 1.00 22.65 156 ASP A O 1
ATOM 1025 N N . ILE A 1 128 ? 23.776 54.760 17.928 1.00 18.29 157 ILE A N 1
ATOM 1026 C CA . ILE A 1 128 ? 24.957 53.920 17.720 1.00 16.02 157 ILE A CA 1
ATOM 1027 C C . ILE A 1 128 ? 25.480 54.097 16.259 1.00 20.39 157 ILE A C 1
ATOM 1028 O O . ILE A 1 128 ? 24.703 54.055 15.311 1.00 20.49 157 ILE A O 1
ATOM 1033 N N . SER A 1 129 ? 26.789 54.335 16.098 1.00 17.65 158 SER A N 1
ATOM 1034 C CA . SER A 1 129 ? 27.380 54.533 14.782 1.00 17.02 158 SER A CA 1
ATOM 1035 C C . SER A 1 129 ? 27.605 53.216 14.054 1.00 20.35 158 SER A C 1
ATOM 1036 O O . SER A 1 129 ? 27.862 52.186 14.686 1.00 19.59 158 SER A O 1
ATOM 1039 N N . LEU A 1 130 ? 27.593 53.271 12.714 1.00 15.98 159 LEU A N 1
ATOM 1040 C CA . LEU A 1 130 ? 27.922 52.126 11.898 1.00 14.65 159 LEU A CA 1
ATOM 1041 C C . LEU A 1 130 ? 29.355 51.738 12.139 1.00 17.37 159 LEU A C 1
ATOM 1042 O O . LEU A 1 130 ? 29.651 50.551 12.064 1.00 17.42 159 LEU A O 1
ATOM 1047 N N . LYS A 1 131 ? 30.248 52.717 12.497 1.00 12.96 160 LYS A N 1
ATOM 1048 C CA . LYS A 1 131 ? 31.666 52.448 12.833 1.00 11.15 160 LYS A CA 1
ATOM 1049 C C . LYS A 1 131 ? 31.752 51.424 13.974 1.00 17.54 160 LYS A C 1
ATOM 1050 O O . LYS A 1 131 ? 32.553 50.486 13.871 1.00 20.47 160 LYS A O 1
ATOM 1056 N N . GLU A 1 132 ? 30.963 51.621 15.067 1.00 11.91 161 GLU A N 1
ATOM 1057 C CA . GLU A 1 132 ? 30.984 50.728 16.243 1.00 13.19 161 GLU A CA 1
ATOM 1058 C C . GLU A 1 132 ? 30.405 49.346 15.908 1.00 20.75 161 GLU A C 1
ATOM 1059 O O . GLU A 1 132 ? 31.012 48.330 16.254 1.00 20.47 161 GLU A O 1
ATOM 1065 N N . LEU A 1 133 ? 29.232 49.311 15.229 1.00 18.27 162 LEU A N 1
ATOM 1066 C CA . LEU A 1 133 ? 28.602 48.046 14.865 1.00 18.60 162 LEU A CA 1
ATOM 1067 C C . LEU A 1 133 ? 29.503 47.276 13.916 1.00 22.32 162 LEU A C 1
ATOM 1068 O O . LEU A 1 133 ? 29.653 46.077 14.072 1.00 23.24 162 LEU A O 1
ATOM 1073 N N . ASP A 1 134 ? 30.123 47.970 12.961 1.00 18.05 163 ASP A N 1
ATOM 1074 C CA . ASP A 1 134 ? 31.021 47.365 11.970 1.00 17.79 163 ASP A CA 1
ATOM 1075 C C . ASP A 1 134 ? 32.219 46.710 12.664 1.00 19.72 163 ASP A C 1
ATOM 1076 O O . ASP A 1 134 ? 32.441 45.518 12.469 1.00 20.39 163 ASP A O 1
ATOM 1081 N N . TYR A 1 135 ? 32.903 47.449 13.544 1.00 15.44 164 TYR A N 1
ATOM 1082 C CA . TYR A 1 135 ? 34.056 46.934 14.251 1.00 16.35 164 TYR A CA 1
ATOM 1083 C C . TYR A 1 135 ? 33.707 45.749 15.143 1.00 21.61 164 TYR A C 1
ATOM 1084 O O . TYR A 1 135 ? 34.409 44.738 15.098 1.00 22.16 164 TYR A O 1
ATOM 1093 N N . ARG A 1 136 ? 32.690 45.906 16.007 1.00 18.92 165 ARG A N 1
ATOM 1094 C CA . ARG A 1 136 ? 32.317 44.885 16.991 1.00 19.59 165 ARG A CA 1
ATOM 1095 C C . ARG A 1 136 ? 31.785 43.604 16.327 1.00 25.87 165 ARG A C 1
ATOM 1096 O O . ARG A 1 136 ? 32.035 42.507 16.837 1.00 26.71 165 ARG A O 1
ATOM 1104 N N . LEU A 1 137 ? 31.090 43.723 15.195 1.00 20.71 166 LEU A N 1
ATOM 1105 C CA . LEU A 1 137 ? 30.586 42.520 14.536 1.00 20.01 166 LEU A CA 1
ATOM 1106 C C . LEU A 1 137 ? 31.742 41.780 13.813 1.00 25.71 166 LEU A C 1
ATOM 1107 O O . LEU A 1 137 ? 31.825 40.555 13.872 1.00 26.82 166 LEU A O 1
ATOM 1112 N N . ARG A 1 138 ? 32.658 42.532 13.207 1.00 21.16 167 ARG A N 1
ATOM 1113 C CA . ARG A 1 138 ? 33.827 41.961 12.543 1.00 21.29 167 ARG A CA 1
ATOM 1114 C C . ARG A 1 138 ? 34.755 41.332 13.593 1.00 24.65 167 ARG A C 1
ATOM 1115 O O . ARG A 1 138 ? 35.278 40.271 13.323 1.00 25.45 167 ARG A O 1
ATOM 1123 N N . GLU A 1 139 ? 34.874 41.923 14.798 1.00 21.59 168 GLU A N 1
ATOM 1124 C CA . GLU A 1 139 ? 35.670 41.414 15.936 1.00 23.69 168 GLU A CA 1
ATOM 1125 C C . GLU A 1 139 ? 35.198 40.020 16.376 1.00 27.96 168 GLU A C 1
ATOM 1126 O O . GLU A 1 139 ? 36.024 39.135 16.578 1.00 28.16 168 GLU A O 1
ATOM 1132 N N . ARG A 1 140 ? 33.879 39.842 16.505 1.00 24.76 169 ARG A N 1
ATOM 1133 C CA . ARG A 1 140 ? 33.206 38.593 16.870 1.00 25.82 169 ARG A CA 1
ATOM 1134 C C . ARG A 1 140 ? 33.453 37.532 15.766 1.00 31.63 169 ARG A C 1
ATOM 1135 O O . ARG A 1 140 ? 33.853 36.418 16.083 1.00 33.68 169 ARG A O 1
ATOM 1143 N N . ALA A 1 141 ? 33.270 37.897 14.473 1.00 27.00 170 ALA A N 1
ATOM 1144 C CA . ALA A 1 141 ? 33.510 37.021 13.320 1.00 26.75 170 ALA A CA 1
ATOM 1145 C C . ALA A 1 141 ? 34.993 36.583 13.224 1.00 30.32 170 ALA A C 1
ATOM 1146 O O . ALA A 1 141 ? 35.262 35.447 12.843 1.00 31.97 170 ALA A O 1
ATOM 1148 N N . ILE A 1 142 ? 35.942 37.468 13.592 1.00 24.62 171 ILE A N 1
ATOM 1149 C CA . ILE A 1 142 ? 37.382 37.187 13.564 1.00 23.44 171 ILE A CA 1
ATOM 1150 C C . ILE A 1 142 ? 37.759 36.243 14.703 1.00 28.54 171 ILE A C 1
ATOM 1151 O O . ILE A 1 142 ? 38.405 35.221 14.467 1.00 26.93 171 ILE A O 1
ATOM 1156 N N . LYS A 1 143 ? 37.370 36.609 15.937 1.00 26.57 172 LYS A N 1
ATOM 1157 C CA . LYS A 1 143 ? 37.712 35.870 17.150 1.00 27.06 172 LYS A CA 1
ATOM 1158 C C . LYS A 1 143 ? 37.061 34.508 17.189 1.00 29.49 172 LYS A C 1
ATOM 1159 O O . LYS A 1 143 ? 37.751 33.534 17.457 1.00 32.55 172 LYS A O 1
ATOM 1165 N N . GLN A 1 144 ? 35.775 34.407 16.863 1.00 24.21 173 GLN A N 1
ATOM 1166 C CA . GLN A 1 144 ? 35.086 33.120 16.958 1.00 24.23 173 GLN A CA 1
ATOM 1167 C C . GLN A 1 144 ? 34.971 32.321 15.660 1.00 28.06 173 GLN A C 1
ATOM 1168 O O . GLN A 1 144 ? 34.822 31.105 15.746 1.00 29.30 173 GLN A O 1
ATOM 1174 N N . HIS A 1 145 ? 34.988 32.953 14.482 1.00 24.15 174 HIS A N 1
ATOM 1175 C CA . HIS A 1 145 ? 34.749 32.169 13.262 1.00 25.06 174 HIS A CA 1
ATOM 1176 C C . HIS A 1 145 ? 35.871 32.249 12.221 1.00 29.51 174 HIS A C 1
ATOM 1177 O O . HIS A 1 145 ? 35.694 31.784 11.093 1.00 29.79 174 HIS A O 1
ATOM 1184 N N . GLY A 1 146 ? 37.027 32.757 12.632 1.00 25.14 175 GLY A N 1
ATOM 1185 C CA . GLY A 1 146 ? 38.219 32.836 11.799 1.00 25.55 175 GLY A CA 1
ATOM 1186 C C . GLY A 1 146 ? 38.138 33.727 10.573 1.00 28.81 175 GLY A C 1
ATOM 1187 O O . GLY A 1 146 ? 38.808 33.450 9.574 1.00 30.26 175 GLY A O 1
ATOM 1188 N N . LEU A 1 147 ? 37.335 34.803 10.633 1.00 20.88 176 LEU A N 1
ATOM 1189 C CA . LEU A 1 147 ? 37.280 35.761 9.539 1.00 19.02 176 LEU A CA 1
ATOM 1190 C C . LEU A 1 147 ? 38.681 36.415 9.363 1.00 23.68 176 LEU A C 1
ATOM 1191 O O . LEU A 1 147 ? 39.331 36.790 10.348 1.00 21.70 176 LEU A O 1
ATOM 1196 N N . TYR A 1 148 ? 39.136 36.497 8.102 1.00 21.58 177 TYR A N 1
ATOM 1197 C CA . TYR A 1 148 ? 40.412 37.084 7.643 1.00 21.36 177 TYR A CA 1
ATOM 1198 C C . TYR A 1 148 ? 41.583 36.179 7.975 1.00 27.81 177 TYR A C 1
ATOM 1199 O O . TYR A 1 148 ? 42.730 36.609 8.073 1.00 27.34 177 TYR A O 1
ATOM 1208 N N . SER A 1 149 ? 41.283 34.894 8.062 1.00 27.80 178 SER A N 1
ATOM 1209 C CA . SER A 1 149 ? 42.256 33.823 8.198 1.00 29.75 178 SER A CA 1
ATOM 1210 C C . SER A 1 149 ? 41.873 32.741 7.211 1.00 34.82 178 SER A C 1
ATOM 1211 O O . SER A 1 149 ? 40.677 32.571 6.938 1.00 34.54 178 SER A O 1
ATOM 1214 N N . ASN A 1 150 ? 42.882 32.076 6.613 1.00 31.06 179 ASN A N 1
ATOM 1215 C CA . ASN A 1 150 ? 42.713 30.964 5.669 1.00 32.52 179 ASN A CA 1
ATOM 1216 C C . ASN A 1 150 ? 41.884 31.339 4.428 1.00 37.61 179 ASN A C 1
ATOM 1217 O O . ASN A 1 150 ? 41.102 30.518 3.934 1.00 38.49 179 ASN A O 1
ATOM 1222 N N . GLY A 1 151 ? 42.068 32.560 3.937 1.00 33.75 180 GLY A N 1
ATOM 1223 C CA . GLY A 1 151 ? 41.354 33.055 2.764 1.00 33.94 180 GLY A CA 1
ATOM 1224 C C . GLY A 1 151 ? 39.879 33.374 2.967 1.00 37.45 180 GLY A C 1
ATOM 1225 O O . GLY A 1 151 ? 39.144 33.509 1.980 1.00 36.19 180 GLY A O 1
ATOM 1226 N N . LEU A 1 152 ? 39.425 33.504 4.243 1.00 34.65 181 LEU A N 1
ATOM 1227 C CA . LEU A 1 152 ? 38.025 33.869 4.541 1.00 34.35 181 LEU A CA 1
ATOM 1228 C C . LEU A 1 152 ? 37.935 35.377 4.590 1.00 31.98 181 LEU A C 1
ATOM 1229 O O . LEU A 1 152 ? 38.180 35.981 5.623 1.00 30.86 181 LEU A O 1
ATOM 1234 N N . LYS A 1 153 ? 37.637 35.981 3.461 1.00 26.88 182 LYS A N 1
ATOM 1235 C CA . LYS A 1 153 ? 37.710 37.429 3.271 1.00 26.68 182 LYS A CA 1
ATOM 1236 C C . LYS A 1 153 ? 36.419 38.023 2.673 1.00 32.39 182 LYS A C 1
ATOM 1237 O O . LYS A 1 153 ? 36.346 39.230 2.494 1.00 33.99 182 LYS A O 1
ATOM 1243 N N . GLN A 1 154 ? 35.419 37.208 2.352 1.00 28.27 183 GLN A N 1
ATOM 1244 C CA . GLN A 1 154 ? 34.207 37.706 1.699 1.00 26.96 183 GLN A CA 1
ATOM 1245 C C . GLN A 1 154 ? 32.941 37.519 2.529 1.00 27.23 183 GLN A C 1
ATOM 1246 O O . GLN A 1 154 ? 32.877 36.671 3.415 1.00 26.45 183 GLN A O 1
ATOM 1252 N N . GLY A 1 155 ? 31.921 38.297 2.196 1.00 23.61 184 GLY A N 1
ATOM 1253 C CA . GLY A 1 155 ? 30.623 38.230 2.851 1.00 21.79 184 GLY A CA 1
ATOM 1254 C C . GLY A 1 155 ? 29.998 39.576 3.125 1.00 26.01 184 GLY A C 1
ATOM 1255 O O . GLY A 1 155 ? 30.458 40.615 2.640 1.00 23.77 184 GLY A O 1
ATOM 1256 N N . GLN A 1 156 ? 28.971 39.558 3.964 1.00 25.25 185 GLN A N 1
ATOM 1257 C CA . GLN A 1 156 ? 28.159 40.725 4.260 1.00 24.78 185 GLN A CA 1
ATOM 1258 C C . GLN A 1 156 ? 27.638 40.743 5.678 1.00 26.53 185 GLN A C 1
ATOM 1259 O O . GLN A 1 156 ? 27.306 39.692 6.251 1.00 25.28 185 GLN A O 1
ATOM 1265 N N . ILE A 1 157 ? 27.478 41.961 6.208 1.00 21.03 186 ILE A N 1
ATOM 1266 C CA . ILE A 1 157 ? 26.774 42.240 7.451 1.00 18.85 186 ILE A CA 1
ATOM 1267 C C . ILE A 1 157 ? 25.422 42.848 7.043 1.00 21.77 186 ILE A C 1
ATOM 1268 O O . ILE A 1 157 ? 25.423 43.778 6.249 1.00 22.35 186 ILE A O 1
ATOM 1273 N N . THR A 1 158 ? 24.289 42.349 7.582 1.00 17.28 187 THR A N 1
ATOM 1274 C CA . THR A 1 158 ? 22.969 42.911 7.291 1.00 17.70 187 THR A CA 1
ATOM 1275 C C . THR A 1 158 ? 22.329 43.303 8.632 1.00 22.71 187 THR A C 1
ATOM 1276 O O . THR A 1 158 ? 22.132 42.453 9.492 1.00 22.94 187 THR A O 1
ATOM 1280 N N . ILE A 1 159 ? 22.098 44.614 8.831 1.00 19.72 188 ILE A N 1
ATOM 1281 C CA . ILE A 1 159 ? 21.468 45.155 10.028 1.00 19.58 188 ILE A CA 1
ATOM 1282 C C . ILE A 1 159 ? 20.030 45.522 9.637 1.00 23.68 188 ILE A C 1
ATOM 1283 O O . ILE A 1 159 ? 19.821 46.393 8.794 1.00 23.68 188 ILE A O 1
ATOM 1288 N N . THR A 1 160 ? 19.045 44.803 10.198 1.00 18.50 189 THR A N 1
ATOM 1289 C CA . THR A 1 160 ? 17.643 45.046 9.882 1.00 18.31 189 THR A CA 1
ATOM 1290 C C . THR A 1 160 ? 16.978 45.807 11.041 1.00 22.59 189 THR A C 1
ATOM 1291 O O . THR A 1 160 ? 17.099 45.410 12.204 1.00 22.51 189 THR A O 1
ATOM 1303 N N . LYS A 1 162 ? 13.402 47.751 12.895 1.00 20.84 191 LYS A N 1
ATOM 1304 C CA . LYS A 1 162 ? 12.000 47.377 13.172 1.00 23.20 191 LYS A CA 1
ATOM 1305 C C . LYS A 1 162 ? 11.102 47.749 12.020 1.00 29.04 191 LYS A C 1
ATOM 1306 O O . LYS A 1 162 ? 10.162 47.017 11.741 1.00 30.14 191 LYS A O 1
ATOM 1312 N N . ASP A 1 163 ? 11.410 48.871 11.331 1.00 27.63 192 ASP A N 1
ATOM 1313 C CA . ASP A 1 163 ? 10.622 49.367 10.199 1.00 28.45 192 ASP A CA 1
ATOM 1314 C C . ASP A 1 163 ? 10.967 4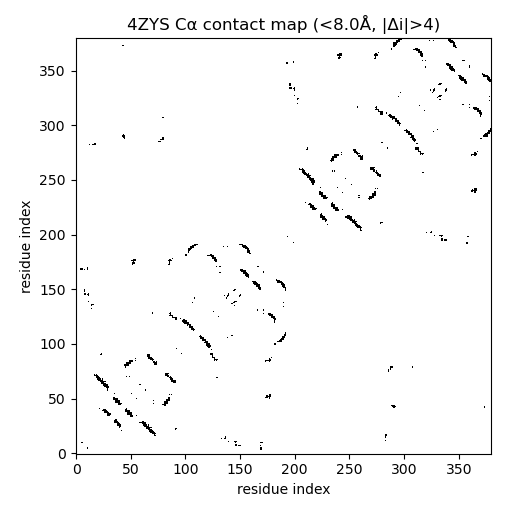8.673 8.870 1.00 31.38 192 ASP A C 1
ATOM 1315 O O . ASP A 1 163 ? 10.383 49.024 7.857 1.00 32.19 192 ASP A O 1
ATOM 1320 N N . GLY A 1 164 ? 11.909 47.728 8.875 1.00 28.25 193 GLY A N 1
ATOM 1321 C CA . GLY A 1 164 ? 12.281 46.992 7.668 1.00 29.15 193 GLY A CA 1
ATOM 1322 C C . GLY A 1 164 ? 13.484 47.483 6.894 1.00 35.14 193 GLY A C 1
ATOM 1323 O O . GLY A 1 164 ? 13.958 46.773 5.992 1.00 35.48 193 GLY A O 1
ATOM 1324 N N . LYS A 1 165 ? 13.975 48.702 7.216 1.00 31.71 194 LYS A N 1
ATOM 1325 C CA . LYS A 1 165 ? 15.162 49.244 6.559 1.00 31.87 194 LYS A CA 1
ATOM 1326 C C . LYS A 1 165 ? 16.372 48.390 6.937 1.00 32.02 194 LYS A C 1
ATOM 1327 O O . LYS A 1 165 ? 16.482 47.951 8.084 1.00 29.84 194 LYS A O 1
ATOM 1333 N N . SER A 1 166 ? 17.242 48.122 5.967 1.00 27.61 195 SER A N 1
ATOM 1334 C CA . SER A 1 166 ? 18.443 47.349 6.212 1.00 26.93 195 SER A CA 1
ATOM 1335 C C . SER A 1 166 ? 19.703 48.161 5.899 1.00 31.98 195 SER A C 1
ATOM 1336 O O . SER A 1 166 ? 19.693 49.023 5.010 1.00 34.49 195 SER A O 1
ATOM 1339 N N . HIS A 1 167 ? 20.772 47.901 6.665 1.00 23.95 196 HIS A N 1
ATOM 1340 C CA . HIS A 1 167 ? 22.094 48.478 6.485 1.00 22.56 196 HIS A CA 1
ATOM 1341 C C . HIS A 1 167 ? 23.007 47.320 6.134 1.00 25.36 196 HIS A C 1
ATOM 1342 O O . HIS A 1 167 ? 23.078 46.374 6.906 1.00 24.26 196 HIS A O 1
ATOM 1349 N N . THR A 1 168 ? 23.632 47.339 4.946 1.00 21.45 197 THR A N 1
ATOM 1350 C CA . THR A 1 168 ? 24.525 46.247 4.541 1.00 21.28 197 THR A CA 1
ATOM 1351 C C . THR A 1 168 ? 25.970 46.741 4.492 1.00 23.32 197 THR A C 1
ATOM 1352 O O . THR A 1 168 ? 26.229 47.857 4.060 1.00 21.73 197 THR A O 1
ATOM 1356 N N . ILE A 1 169 ? 26.896 45.902 4.978 1.00 20.29 198 ILE A N 1
ATOM 1357 C CA . ILE A 1 169 ? 28.325 46.180 5.029 1.00 20.63 198 ILE A CA 1
ATOM 1358 C C . ILE A 1 169 ? 29.087 45.024 4.396 1.00 25.50 198 ILE A C 1
ATOM 1359 O O . ILE A 1 169 ? 29.027 43.908 4.913 1.00 25.00 198 ILE A O 1
ATOM 1364 N N . ASP A 1 170 ? 29.823 45.306 3.298 1.00 21.49 199 ASP A N 1
ATOM 1365 C CA . ASP A 1 170 ? 30.634 44.331 2.568 1.00 21.36 199 ASP A CA 1
ATOM 1366 C C . ASP A 1 170 ? 31.882 43.986 3.400 1.00 23.94 199 ASP A C 1
ATOM 1367 O O . ASP A 1 170 ? 32.616 44.868 3.836 1.00 22.55 199 ASP A O 1
ATOM 1372 N N . LEU A 1 171 ? 32.062 42.698 3.684 1.00 21.62 200 LEU A N 1
ATOM 1373 C CA . LEU A 1 171 ? 33.144 42.224 4.546 1.00 19.95 200 LEU A CA 1
ATOM 1374 C C . LEU A 1 171 ? 34.507 42.218 3.880 1.00 22.81 200 LEU A C 1
ATOM 1375 O O . LEU A 1 171 ? 35.530 42.186 4.585 1.00 21.98 200 LEU A O 1
ATOM 1380 N N . SER A 1 172 ? 34.542 42.251 2.538 1.00 18.24 201 SER A N 1
ATOM 1381 C CA . SER A 1 172 ? 35.796 42.208 1.778 1.00 17.81 201 SER A CA 1
ATOM 1382 C C . SER A 1 172 ? 36.480 43.581 1.713 1.00 23.32 201 SER A C 1
ATOM 1383 O O . SER A 1 172 ? 37.604 43.677 1.214 1.00 25.49 201 SER A O 1
ATOM 1386 N N . GLN A 1 173 ? 35.820 44.641 2.223 1.00 18.86 202 GLN A N 1
ATOM 1387 C CA . GLN A 1 173 ? 36.402 45.998 2.259 1.00 18.54 202 GLN A CA 1
ATOM 1388 C C . GLN A 1 173 ? 36.282 46.550 3.635 1.00 22.49 202 GLN A C 1
ATOM 1389 O O . GLN A 1 173 ? 35.374 46.121 4.347 1.00 24.92 202 GLN A O 1
ATOM 1395 N N . LYS A 1 174 ? 37.090 47.570 4.001 1.00 17.85 203 LYS A N 1
ATOM 1396 C CA . LYS A 1 174 ? 36.836 48.307 5.249 1.00 16.35 203 LYS A CA 1
ATOM 1397 C C . LYS A 1 174 ? 35.507 49.036 5.056 1.00 21.26 203 LYS A C 1
ATOM 1398 O O . LYS A 1 174 ? 35.136 49.286 3.907 1.00 23.13 203 LYS A O 1
ATOM 1404 N N . LEU A 1 175 ? 34.805 49.426 6.133 1.00 17.39 204 LEU A N 1
ATOM 1405 C CA . LEU A 1 175 ? 33.581 50.231 6.002 1.00 16.78 204 LEU A CA 1
ATOM 1406 C C . LEU A 1 175 ? 33.936 51.563 5.335 1.00 23.08 204 LEU A C 1
ATOM 1407 O O . LEU A 1 175 ? 35.027 52.090 5.607 1.00 23.92 204 LEU A O 1
ATOM 1412 N N . GLU A 1 176 ? 33.053 52.081 4.431 1.00 18.99 205 GLU A N 1
ATOM 1413 C CA . GLU A 1 176 ? 33.250 53.372 3.733 1.00 17.87 205 GLU A CA 1
ATOM 1414 C C . GLU A 1 176 ? 33.447 54.465 4.780 1.00 21.70 205 GLU A C 1
ATOM 1415 O O . GLU A 1 176 ? 32.664 54.549 5.735 1.00 21.06 205 GLU A O 1
ATOM 1421 N N . LYS A 1 177 ? 34.498 55.267 4.628 1.00 19.92 206 LYS A N 1
ATOM 1422 C CA . LYS A 1 177 ? 34.851 56.338 5.552 1.00 20.37 206 LYS A CA 1
ATOM 1423 C C . LYS A 1 177 ? 33.635 57.243 5.856 1.00 25.15 206 LYS A C 1
ATOM 1424 O O . LYS A 1 177 ? 33.394 57.528 7.029 1.00 23.31 206 LYS A O 1
ATOM 1430 N N . GLU A 1 178 ? 32.807 57.565 4.818 1.00 23.46 207 GLU A N 1
ATOM 1431 C CA . GLU A 1 178 ? 31.585 58.372 4.941 1.00 24.02 207 GLU A CA 1
ATOM 1432 C C . GLU A 1 178 ? 30.526 57.742 5.863 1.00 27.26 207 GLU A C 1
ATOM 1433 O O . GLU A 1 178 ? 29.684 58.462 6.402 1.00 27.85 207 GLU A O 1
ATOM 1439 N N . ARG A 1 179 ? 30.536 56.402 5.997 1.00 21.42 208 ARG A N 1
ATOM 1440 C CA . ARG A 1 179 ? 29.538 55.678 6.778 1.00 18.79 208 ARG A CA 1
ATOM 1441 C C . ARG A 1 179 ? 29.961 55.501 8.233 1.00 20.85 208 ARG A C 1
ATOM 1442 O O . ARG A 1 179 ? 29.120 55.173 9.073 1.00 19.84 208 ARG A O 1
ATOM 1458 N N . GLY A 1 181 ? 30.678 57.818 10.215 1.00 17.98 210 GLY A N 1
ATOM 1459 C CA . GLY A 1 181 ? 29.995 58.878 10.952 1.00 18.66 210 GLY A CA 1
ATOM 1460 C C . GLY A 1 181 ? 28.488 58.767 10.922 1.00 24.52 210 GLY A C 1
ATOM 1461 O O . GLY A 1 181 ? 27.800 59.622 11.490 1.00 26.92 210 GLY A O 1
ATOM 1462 N N . ASP A 1 182 ? 27.953 57.712 10.258 1.00 20.65 211 ASP A N 1
ATOM 1463 C CA . ASP A 1 182 ? 26.508 57.468 10.195 1.00 20.11 211 ASP A CA 1
ATOM 1464 C C . ASP A 1 182 ? 26.074 56.698 11.413 1.00 21.56 211 ASP A C 1
ATOM 1465 O O . ASP A 1 182 ? 26.791 55.815 11.876 1.00 20.27 211 ASP A O 1
ATOM 1470 N N . SER A 1 183 ? 24.929 5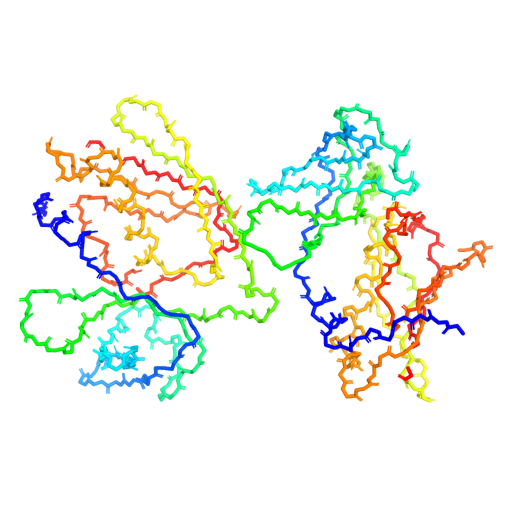7.070 11.973 1.00 18.72 212 SER A N 1
ATOM 1471 C CA . SER A 1 183 ? 24.440 56.413 13.168 1.00 17.60 212 SER A CA 1
ATOM 1472 C C . SER A 1 183 ? 22.995 56.022 12.987 1.00 22.30 212 SER A C 1
ATOM 1473 O O . SER A 1 183 ? 22.289 56.616 12.179 1.00 22.74 212 SER A O 1
ATOM 1476 N N . ILE A 1 184 ? 22.568 54.982 13.703 1.00 19.57 213 ILE A N 1
ATOM 1477 C CA . ILE A 1 184 ? 21.200 54.472 13.620 1.00 19.31 213 ILE A CA 1
ATOM 1478 C C . ILE A 1 184 ? 20.620 54.393 15.035 1.00 23.26 213 ILE A C 1
ATOM 1479 O O . ILE A 1 184 ? 21.371 54.436 16.011 1.00 22.32 213 ILE A O 1
ATOM 1484 N N . ASP A 1 185 ? 19.295 54.292 15.146 1.00 21.34 214 ASP A N 1
ATOM 1485 C CA . ASP A 1 185 ? 18.619 54.183 16.442 1.00 20.98 214 ASP A CA 1
ATOM 1486 C C . ASP A 1 185 ? 18.801 52.768 16.961 1.00 23.21 214 ASP A C 1
ATOM 1487 O O . ASP A 1 185 ? 18.261 51.823 16.389 1.00 23.26 214 ASP A O 1
ATOM 1492 N N . GLY A 1 186 ? 19.592 52.636 18.019 1.00 20.41 215 GLY A N 1
ATOM 1493 C CA . GLY A 1 186 ? 19.905 51.357 18.657 1.00 19.88 215 GLY A CA 1
ATOM 1494 C C . GLY A 1 186 ? 18.684 50.637 19.194 1.00 23.59 215 GLY A C 1
ATOM 1495 O O . GLY A 1 186 ? 18.659 49.404 19.260 1.00 20.83 215 GLY A O 1
ATOM 1496 N N . ARG A 1 187 ? 17.651 51.422 19.570 1.00 21.24 216 ARG A N 1
ATOM 1497 C CA . ARG A 1 187 ? 16.379 50.910 20.070 1.00 21.96 216 ARG A CA 1
ATOM 1498 C C . ARG A 1 187 ? 15.542 50.279 18.954 1.00 27.16 216 ARG A C 1
ATOM 1499 O O . ARG A 1 187 ? 14.572 49.583 19.252 1.00 26.97 216 ARG A O 1
ATOM 1507 N N . GLN A 1 188 ? 15.934 50.515 17.678 1.00 24.18 217 GLN A N 1
ATOM 1508 C CA . GLN A 1 188 ? 15.226 50.066 16.481 1.00 23.77 217 GLN A CA 1
ATOM 1509 C C . GLN A 1 188 ? 15.951 48.912 15.738 1.00 25.82 217 GLN A C 1
ATOM 1510 O O . GLN A 1 188 ? 15.422 48.420 14.739 1.00 24.77 217 GLN A O 1
ATOM 1516 N N . ILE A 1 189 ? 17.123 48.470 16.217 1.00 21.05 218 ILE A N 1
ATOM 1517 C CA . ILE A 1 189 ? 17.834 47.338 15.585 1.00 20.95 218 ILE A CA 1
ATOM 1518 C C . ILE A 1 189 ? 17.105 46.029 15.976 1.00 24.56 218 ILE A C 1
ATOM 1519 O O . ILE A 1 189 ? 17.010 45.734 17.169 1.00 22.50 218 ILE A O 1
ATOM 1524 N N . GLN A 1 190 ? 16.570 45.274 14.979 1.00 20.73 219 GLN A N 1
ATOM 1525 C CA . GLN A 1 190 ? 15.824 44.034 15.224 1.00 20.94 219 GLN A CA 1
ATOM 1526 C C . GLN A 1 190 ? 16.657 42.751 15.053 1.00 24.98 219 GLN A C 1
ATOM 1527 O O . GLN A 1 190 ? 16.600 41.856 15.909 1.00 24.24 219 GLN A O 1
ATOM 1533 N N . LYS A 1 191 ? 17.353 42.638 13.906 1.00 19.71 220 LYS A N 1
ATOM 1534 C CA . LYS A 1 191 ? 18.130 41.473 13.510 1.00 18.62 220 LYS A CA 1
ATOM 1535 C C . LYS A 1 191 ? 19.453 41.890 12.924 1.00 20.82 220 LYS A C 1
ATOM 1536 O O . LYS A 1 191 ? 19.533 42.920 12.258 1.00 19.49 220 LYS A O 1
ATOM 1542 N N . ILE A 1 192 ? 20.477 41.060 13.127 1.00 17.26 221 ILE A N 1
ATOM 1543 C CA . ILE A 1 192 ? 21.802 41.228 12.561 1.00 16.80 221 ILE A CA 1
ATOM 1544 C C . ILE A 1 192 ? 22.225 39.868 12.000 1.00 22.47 221 ILE A C 1
ATOM 1545 O O . ILE A 1 192 ? 22.068 38.827 12.650 1.00 21.40 221 ILE A O 1
ATOM 1550 N N . LEU A 1 193 ? 22.739 39.890 10.777 1.00 20.23 222 LEU A N 1
ATOM 1551 C CA . LEU A 1 193 ? 23.258 38.714 10.131 1.00 20.22 222 LEU A CA 1
ATOM 1552 C C . LEU A 1 193 ? 24.658 39.007 9.677 1.00 23.86 222 LEU A C 1
ATOM 1553 O O . LEU A 1 193 ? 24.878 40.023 9.028 1.00 22.54 222 LEU A O 1
ATOM 1558 N N . VAL A 1 194 ? 25.617 38.136 10.034 1.00 22.80 223 VAL A N 1
ATOM 1559 C CA . VAL A 1 194 ? 26.998 38.222 9.551 1.00 22.62 223 VAL A CA 1
ATOM 1560 C C . VAL A 1 194 ? 27.210 36.986 8.693 1.00 26.03 223 VAL A C 1
ATOM 1561 O O . VAL A 1 194 ? 27.225 35.892 9.231 1.00 27.08 223 VAL A O 1
ATOM 1565 N N . GLU A 1 195 ? 27.283 37.138 7.373 1.00 22.62 224 GLU A N 1
ATOM 1566 C CA . GLU A 1 195 ? 27.518 36.033 6.436 1.00 22.99 224 GLU A CA 1
ATOM 1567 C C . GLU A 1 195 ? 28.962 36.027 6.000 1.00 27.47 224 GLU A C 1
ATOM 1568 O O . GLU A 1 195 ? 29.439 37.057 5.512 1.00 27.80 224 GLU A O 1
ATOM 1582 N N . LYS A 1 197 ? 31.922 33.885 3.532 1.00 34.13 226 LYS A N 1
ATOM 1583 C CA . LYS A 1 197 ? 32.096 32.960 2.398 1.00 40.10 226 LYS A CA 1
ATOM 1584 C C . LYS A 1 197 ? 33.602 32.849 2.025 1.00 50.73 226 LYS A C 1
ATOM 1585 O O . LYS A 1 197 ? 34.439 33.489 2.704 1.00 53.50 226 LYS A O 1
ATOM 1592 N N . GLN B 1 7 ? 73.045 56.196 53.948 1.00 67.41 36 GLN B N 1
ATOM 1593 C CA . GLN B 1 7 ? 72.801 57.322 53.040 1.00 66.22 36 GLN B CA 1
ATOM 1594 C C . GLN B 1 7 ? 73.726 57.262 51.825 1.00 67.59 36 GLN B C 1
ATOM 1595 O O . GLN B 1 7 ? 74.941 57.057 51.968 1.00 68.27 36 GLN B O 1
ATOM 1597 N N . GLN B 1 8 ? 73.138 57.456 50.626 1.00 59.78 37 GLN B N 1
ATOM 1598 C CA . GLN B 1 8 ? 73.866 57.415 49.357 1.00 56.58 37 GLN B CA 1
ATOM 1599 C C . GLN B 1 8 ? 74.243 58.818 48.880 1.00 52.48 37 GLN B C 1
ATOM 1600 O O . GLN B 1 8 ? 73.429 59.748 48.941 1.00 50.62 37 GLN B O 1
ATOM 1606 N N . SER B 1 9 ? 75.499 58.953 48.418 1.00 44.18 38 SER B N 1
ATOM 1607 C CA . SER B 1 9 ? 76.086 60.185 47.883 1.00 41.82 38 SER B CA 1
ATOM 1608 C C . SER B 1 9 ? 75.375 60.602 46.574 1.00 40.24 38 SER B C 1
ATOM 1609 O O . SER B 1 9 ? 74.897 59.740 45.827 1.00 38.64 38 SER B O 1
ATOM 1612 N N . GLU B 1 10 ? 75.293 61.908 46.295 1.00 34.44 39 GLU B N 1
ATOM 1613 C CA . GLU B 1 10 ? 74.644 62.345 45.052 1.00 32.15 39 GLU B CA 1
ATOM 1614 C C . GLU B 1 10 ? 75.562 62.020 43.826 1.00 35.03 39 GLU B C 1
ATOM 1615 O O . GLU B 1 10 ? 75.061 61.849 42.718 1.00 33.71 39 GLU B O 1
ATOM 1621 N N . SER B 1 11 ? 76.883 61.871 44.057 1.00 32.51 40 SER B N 1
ATOM 1622 C CA . SER B 1 11 ? 77.858 61.475 43.035 1.00 32.78 40 SER B CA 1
ATOM 1623 C C . SER B 1 11 ? 77.629 60.017 42.663 1.00 34.58 40 SER B C 1
ATOM 1624 O O . SER B 1 11 ? 77.647 59.677 41.480 1.00 32.83 40 SER B O 1
ATOM 1627 N N . GLU B 1 12 ? 77.359 59.169 43.679 1.00 31.21 41 GLU B N 1
ATOM 1628 C CA . GLU B 1 12 ? 77.029 57.760 43.503 1.00 29.96 41 GLU B CA 1
ATOM 1629 C C . GLU B 1 12 ? 75.696 57.642 42.740 1.00 29.78 41 GLU B C 1
ATOM 1630 O O . GLU B 1 12 ? 75.625 56.938 41.733 1.00 30.05 41 GLU B O 1
ATOM 1636 N N . LEU B 1 13 ? 74.673 58.384 43.181 1.00 23.74 42 LEU B N 1
ATOM 1637 C CA . LEU B 1 13 ? 73.351 58.376 42.545 1.00 22.50 42 LEU B CA 1
ATOM 1638 C C . LEU B 1 13 ? 73.423 58.893 41.094 1.00 29.12 42 LEU B C 1
ATOM 1639 O O . LEU B 1 13 ? 72.858 58.258 40.213 1.00 29.54 42 LEU B O 1
ATOM 1644 N N . LYS B 1 14 ? 74.190 59.966 40.840 1.00 27.53 43 LYS B N 1
ATOM 1645 C CA . LYS B 1 14 ? 74.415 60.522 39.502 1.00 26.03 43 LYS B CA 1
ATOM 1646 C C . LYS B 1 14 ? 75.105 59.495 38.604 1.00 28.53 43 LYS B C 1
ATOM 1647 O O . LYS B 1 14 ? 74.636 59.262 37.496 1.00 26.33 43 LYS B O 1
ATOM 1653 N N . HIS B 1 15 ? 76.202 58.878 39.086 1.00 27.73 44 HIS B N 1
ATOM 1654 C CA . HIS B 1 15 ? 76.983 57.892 38.333 1.00 28.52 44 HIS B CA 1
ATOM 1655 C C . HIS B 1 15 ? 76.095 56.710 37.908 1.00 30.27 44 HIS B C 1
ATOM 1656 O O . HIS B 1 15 ? 76.041 56.371 36.715 1.00 29.26 44 HIS B O 1
ATOM 1663 N N . TYR B 1 16 ? 75.353 56.135 38.879 1.00 24.49 45 TYR B N 1
ATOM 1664 C CA . TYR B 1 16 ? 74.462 55.000 38.636 1.00 22.33 45 TYR B CA 1
ATOM 1665 C C . TYR B 1 16 ? 73.391 55.347 37.600 1.00 22.52 45 TYR B C 1
ATOM 1666 O O . TYR B 1 16 ? 73.237 54.619 36.612 1.00 21.59 45 TYR B O 1
ATOM 1675 N N . TYR B 1 17 ? 72.690 56.494 37.791 1.00 18.00 46 TYR B N 1
ATOM 1676 C CA . TYR B 1 17 ? 71.599 56.879 36.900 1.00 16.12 46 TYR B CA 1
ATOM 1677 C C . TYR B 1 17 ? 72.067 57.518 35.572 1.00 19.93 46 TYR B C 1
ATOM 1678 O O . TYR B 1 17 ? 71.227 57.712 34.693 1.00 20.05 46 TYR B O 1
ATOM 1687 N N . ASN B 1 18 ? 73.389 57.678 35.361 1.00 17.49 47 ASN B N 1
ATOM 1688 C CA . ASN B 1 18 ? 73.942 58.134 34.076 1.00 18.79 47 ASN B CA 1
ATOM 1689 C C . ASN B 1 18 ? 74.502 56.953 33.264 1.00 26.12 47 ASN B C 1
ATOM 1690 O O . ASN B 1 18 ? 74.960 57.165 32.142 1.00 26.80 47 ASN B O 1
ATOM 1695 N N . LYS B 1 19 ? 74.464 55.715 33.826 1.00 24.79 48 LYS B N 1
ATOM 1696 C CA . LYS B 1 19 ? 74.987 54.494 33.185 1.00 24.51 48 LYS B CA 1
ATOM 1697 C C . LYS B 1 19 ? 74.263 54.210 31.862 1.00 26.06 48 LYS B C 1
ATOM 1698 O O . LYS B 1 19 ? 73.037 54.324 31.820 1.00 22.69 48 LYS B O 1
ATOM 1704 N N . PRO B 1 20 ? 74.990 53.865 30.768 1.00 23.84 49 PRO B N 1
ATOM 1705 C CA . PRO B 1 20 ? 74.300 53.563 29.508 1.00 23.73 49 PRO B CA 1
ATOM 1706 C C . PRO B 1 20 ? 73.330 52.390 29.668 1.00 30.04 49 PRO B C 1
ATOM 1707 O O . PRO B 1 20 ? 73.613 51.430 30.394 1.00 30.95 49 PRO B O 1
ATOM 1711 N N . VAL B 1 21 ? 72.191 52.468 28.983 1.00 25.87 50 VAL B N 1
ATOM 1712 C CA . VAL B 1 21 ? 71.165 51.442 29.068 1.00 24.75 50 VAL B CA 1
ATOM 1713 C C . VAL B 1 21 ? 71.116 50.577 27.789 1.00 27.54 50 VAL B C 1
ATOM 1714 O O . VAL B 1 21 ? 71.293 51.085 26.691 1.00 27.82 50 VAL B O 1
ATOM 1718 N N . LEU B 1 22 ? 70.885 49.275 27.950 1.00 24.03 51 LEU B N 1
ATOM 1719 C CA . LEU B 1 22 ? 70.711 48.353 26.833 1.00 25.05 51 LEU B CA 1
ATOM 1720 C C . LEU B 1 22 ? 69.271 47.858 26.885 1.00 28.40 51 LEU B C 1
ATOM 1721 O O . LEU B 1 22 ? 68.894 47.152 27.809 1.00 27.71 51 LEU B O 1
ATOM 1726 N N . GLU B 1 23 ? 68.471 48.266 25.924 1.00 23.91 52 GLU B N 1
ATOM 1727 C CA . GLU B 1 23 ? 67.065 47.962 25.952 1.00 23.83 52 GLU B CA 1
ATOM 1728 C C . GLU B 1 23 ? 66.627 47.347 24.603 1.00 28.23 52 GLU B C 1
ATOM 1729 O O . GLU B 1 23 ? 66.971 47.903 23.570 1.00 28.88 52 GLU B O 1
ATOM 1735 N N . ARG B 1 24 ? 65.906 46.194 24.618 1.00 21.89 53 ARG B N 1
ATOM 1736 C CA . ARG B 1 24 ? 65.405 45.534 23.406 1.00 21.29 53 ARG B CA 1
ATOM 1737 C C . ARG B 1 24 ? 64.085 44.865 23.662 1.00 25.09 53 ARG B C 1
ATOM 1738 O O . ARG B 1 24 ? 63.877 44.288 24.734 1.00 23.09 53 ARG B O 1
ATOM 1746 N N . LYS B 1 25 ? 63.218 44.881 22.652 1.00 23.13 54 LYS B N 1
ATOM 1747 C CA . LYS B 1 25 ? 61.879 44.292 22.727 1.00 22.09 54 LYS B CA 1
ATOM 1748 C C . LYS B 1 25 ? 61.748 43.045 21.873 1.00 24.29 54 LYS B C 1
ATOM 1749 O O . LYS B 1 25 ? 62.294 42.991 20.774 1.00 24.00 54 LYS B O 1
ATOM 1755 N N . ASN B 1 26 ? 60.962 42.063 22.367 1.00 21.63 55 ASN B N 1
ATOM 1756 C CA . ASN B 1 26 ? 60.627 40.804 21.699 1.00 21.27 55 ASN B CA 1
ATOM 1757 C C . ASN B 1 26 ? 61.884 40.010 21.418 1.00 24.79 55 ASN B C 1
ATOM 1758 O O . ASN B 1 26 ? 62.261 39.816 20.253 1.00 26.29 55 ASN B O 1
ATOM 1763 N N . VAL B 1 27 ? 62.584 39.616 22.491 1.00 19.19 56 VAL B N 1
ATOM 1764 C CA . VAL B 1 27 ? 63.835 38.876 22.351 1.00 19.09 56 VAL B CA 1
ATOM 1765 C C . VAL B 1 27 ? 63.698 37.543 23.078 1.00 24.54 56 VAL B C 1
ATOM 1766 O O . VAL B 1 27 ? 62.629 37.249 23.611 1.00 23.52 56 VAL B O 1
ATOM 1770 N N . THR B 1 28 ? 64.775 36.720 23.057 1.00 22.99 57 THR B N 1
ATOM 1771 C CA . THR B 1 28 ? 64.831 35.435 23.745 1.00 22.97 57 THR B CA 1
ATOM 1772 C C . THR B 1 28 ? 65.777 35.483 24.942 1.00 26.24 57 THR B C 1
ATOM 1773 O O . THR B 1 28 ? 66.920 35.930 24.841 1.00 26.93 57 THR B O 1
ATOM 1777 N N . GLY B 1 29 ? 65.286 34.951 26.039 1.00 20.93 58 GLY B N 1
ATOM 1778 C CA . GLY B 1 29 ? 66.028 34.742 27.270 1.00 19.25 58 GLY B CA 1
ATOM 1779 C C . GLY B 1 29 ? 65.817 33.325 27.763 1.00 21.22 58 GLY B C 1
ATOM 1780 O O . GLY B 1 29 ? 64.748 32.739 27.559 1.00 19.34 58 GLY B O 1
ATOM 1781 N N . TYR B 1 30 ? 66.853 32.744 28.362 1.00 19.43 59 TYR B N 1
ATOM 1782 C CA . TYR B 1 30 ? 66.802 31.399 28.942 1.00 19.12 59 TYR B CA 1
ATOM 1783 C C . TYR B 1 30 ? 66.834 31.549 30.450 1.00 22.95 59 TYR B C 1
ATOM 1784 O O . TYR B 1 30 ? 67.826 31.994 30.995 1.00 23.98 59 TYR B O 1
ATOM 1793 N N . LYS B 1 31 ? 65.719 31.255 31.106 1.00 19.72 60 LYS B N 1
ATOM 1794 C CA . LYS B 1 31 ? 65.529 31.388 32.544 1.00 19.39 60 LYS B CA 1
ATOM 1795 C C . LYS B 1 31 ? 65.989 30.082 33.239 1.00 25.03 60 LYS B C 1
ATOM 1796 O O . LYS B 1 31 ? 65.779 28.977 32.697 1.00 24.32 60 LYS B O 1
ATOM 1802 N N . TYR B 1 32 ? 66.720 30.228 34.384 1.00 21.49 61 TYR B N 1
ATOM 1803 C CA . TYR B 1 32 ? 67.272 29.093 35.160 1.00 20.88 61 TYR B CA 1
ATOM 1804 C C . TYR B 1 32 ? 67.458 29.463 36.646 1.00 26.20 61 TYR B C 1
ATOM 1805 O O . TYR B 1 32 ? 67.348 30.630 37.022 1.00 23.16 61 TYR B O 1
ATOM 1814 N N . THR B 1 33 ? 67.739 28.444 37.474 1.00 26.69 62 THR B N 1
ATOM 1815 C CA . THR B 1 33 ? 67.996 28.583 38.905 1.00 27.96 62 THR B CA 1
ATOM 1816 C C . THR B 1 33 ? 69.398 28.085 39.169 1.00 33.60 62 THR B C 1
ATOM 1817 O O . THR B 1 33 ? 69.717 26.958 38.817 1.00 34.97 62 THR B O 1
ATOM 1821 N N . GLU B 1 34 ? 70.238 28.948 39.749 1.00 31.97 63 GLU B N 1
ATOM 1822 C CA . GLU B 1 34 ? 71.639 28.699 40.070 1.00 32.87 63 GLU B CA 1
ATOM 1823 C C . GLU B 1 34 ? 71.880 29.017 41.542 1.00 38.54 63 GLU B C 1
ATOM 1824 O O . GLU B 1 34 ? 71.707 30.164 41.954 1.00 38.23 63 GLU B O 1
ATOM 1830 N N . LYS B 1 35 ? 72.270 28.001 42.327 1.00 37.98 64 LYS B N 1
ATOM 1831 C CA . LYS B 1 35 ? 72.556 28.076 43.772 1.00 38.80 64 LYS B CA 1
ATOM 1832 C C . LYS B 1 35 ? 71.390 28.777 44.509 1.00 41.73 64 LYS B C 1
ATOM 1833 O O . LYS B 1 35 ? 71.588 29.744 45.256 1.00 41.30 64 LYS B O 1
ATOM 1839 N N . GLY B 1 36 ? 70.179 28.297 44.219 1.00 38.15 65 GLY B N 1
ATOM 1840 C CA . GLY B 1 36 ? 68.929 28.783 44.795 1.00 37.59 65 GLY B CA 1
ATOM 1841 C C . GLY B 1 36 ? 68.447 30.138 44.327 1.00 40.95 65 GLY B C 1
ATOM 1842 O O . GLY B 1 36 ? 67.471 30.649 44.881 1.00 42.09 65 GLY B O 1
ATOM 1843 N N . LYS B 1 37 ? 69.092 30.723 43.295 1.00 35.85 66 LYS B N 1
ATOM 1844 C CA . LYS B 1 37 ? 68.747 32.061 42.787 1.00 34.57 66 LYS B CA 1
ATOM 1845 C C . LYS B 1 37 ? 68.334 32.030 41.305 1.00 35.27 66 LYS B C 1
ATOM 1846 O O . LYS B 1 37 ? 68.977 31.367 40.505 1.00 35.80 66 LYS B O 1
ATOM 1852 N N . ASP B 1 38 ? 67.283 32.774 40.946 1.00 29.52 67 ASP B N 1
ATOM 1853 C CA . ASP B 1 38 ? 66.766 32.828 39.574 1.00 27.51 67 ASP B CA 1
ATOM 1854 C C . ASP B 1 38 ? 67.420 33.925 38.728 1.00 26.05 67 ASP B C 1
ATOM 1855 O O . ASP B 1 38 ? 67.620 35.053 39.202 1.00 22.10 67 ASP B O 1
ATOM 1860 N N . TYR B 1 39 ? 67.737 33.554 37.460 1.00 20.82 68 TYR B N 1
ATOM 1861 C CA . TYR B 1 39 ? 68.386 34.368 36.416 1.00 19.35 68 TYR B CA 1
ATOM 1862 C C . TYR B 1 39 ? 67.787 34.102 35.048 1.00 20.76 68 TYR B C 1
ATOM 1863 O O . TYR B 1 39 ? 67.222 33.049 34.829 1.00 20.42 68 TYR B O 1
ATOM 1872 N N . ILE B 1 40 ? 67.984 35.022 34.115 1.00 17.47 69 ILE B N 1
ATOM 1873 C CA . ILE B 1 40 ? 67.609 34.887 32.711 1.00 17.04 69 ILE B CA 1
ATOM 1874 C C . ILE B 1 40 ? 68.802 35.425 31.906 1.00 20.26 69 ILE B C 1
ATOM 1875 O O . ILE B 1 40 ? 69.289 36.526 32.186 1.00 18.74 69 ILE B O 1
ATOM 1880 N N . ASP B 1 41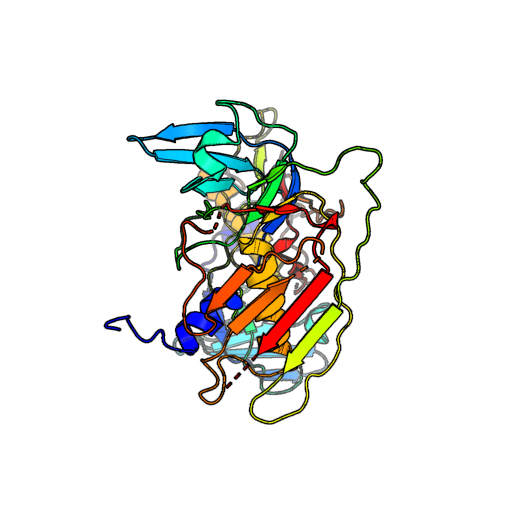 ? 69.322 34.604 30.978 1.00 17.04 70 ASP B N 1
ATOM 1881 C CA . ASP B 1 41 ? 70.438 34.969 30.092 1.00 16.36 70 ASP B CA 1
ATOM 1882 C C . ASP B 1 41 ? 69.890 35.468 28.762 1.00 20.90 70 ASP B C 1
ATOM 1883 O O . ASP B 1 41 ? 68.965 34.863 28.235 1.00 19.36 70 ASP B O 1
ATOM 1888 N N . VAL B 1 42 ? 70.446 36.563 28.226 1.00 18.30 71 VAL B N 1
ATOM 1889 C CA . VAL B 1 42 ? 69.994 37.167 26.983 1.00 18.93 71 VAL B CA 1
ATOM 1890 C C . VAL B 1 42 ? 71.181 37.594 26.187 1.00 24.54 71 VAL B C 1
ATOM 1891 O O . VAL B 1 42 ? 72.135 38.114 26.760 1.00 26.25 71 VAL B O 1
ATOM 1895 N N . ILE B 1 43 ? 71.106 37.441 24.862 1.00 23.15 72 ILE B N 1
ATOM 1896 C CA . ILE B 1 43 ? 72.076 37.996 23.910 1.00 24.69 72 ILE B CA 1
ATOM 1897 C C . ILE B 1 43 ? 71.362 39.150 23.212 1.00 30.07 72 ILE B C 1
ATOM 1898 O O . ILE B 1 43 ? 70.224 38.990 22.762 1.00 29.23 72 ILE B O 1
ATOM 1903 N N . VAL B 1 44 ? 72.007 40.310 23.174 1.00 28.13 73 VAL B N 1
ATOM 1904 C CA . VAL B 1 44 ? 71.590 41.502 22.434 1.00 29.01 73 VAL B CA 1
ATOM 1905 C C . VAL B 1 44 ? 72.815 41.940 21.648 1.00 35.85 73 VAL B C 1
ATOM 1906 O O . VAL B 1 44 ? 73.836 42.163 22.278 1.00 36.71 73 VAL B O 1
ATOM 1910 N N . ASP B 1 45 ? 72.759 42.017 20.295 1.00 33.02 74 ASP B N 1
ATOM 1911 C CA . ASP B 1 45 ? 73.903 42.448 19.455 1.00 32.86 74 ASP B CA 1
ATOM 1912 C C . ASP B 1 45 ? 75.228 41.772 19.845 1.00 37.25 74 ASP B C 1
ATOM 1913 O O . ASP B 1 45 ? 76.235 42.467 20.018 1.00 38.00 74 ASP B O 1
ATOM 1918 N N . ASN B 1 46 ? 75.214 40.438 20.031 1.00 33.02 75 ASN B N 1
ATOM 1919 C CA . ASN B 1 46 ? 76.371 39.616 20.414 1.00 33.37 75 ASN B CA 1
ATOM 1920 C C . ASN B 1 46 ? 76.963 39.998 21.818 1.00 36.87 75 ASN B C 1
ATOM 1921 O O . ASN B 1 46 ? 78.099 39.612 22.132 1.00 40.00 75 ASN B O 1
ATOM 1926 N N . GLN B 1 47 ? 76.171 40.725 22.646 1.00 30.27 76 GLN B N 1
ATOM 1927 C CA A GLN B 1 47 ? 76.513 41.125 24.010 0.50 29.17 76 GLN B CA 1
ATOM 1928 C CA B GLN B 1 47 ? 76.528 41.118 24.012 0.50 29.70 76 GLN B CA 1
ATOM 1929 C C . GLN B 1 47 ? 75.733 40.238 24.983 1.00 32.45 76 GLN B C 1
ATOM 1930 O O . GLN B 1 47 ? 74.507 40.140 24.888 1.00 31.45 76 GLN B O 1
ATOM 1941 N N . TYR B 1 48 ? 76.432 39.574 25.888 1.00 28.32 77 TYR B N 1
ATOM 1942 C CA . TYR B 1 48 ? 75.819 38.691 26.862 1.00 26.35 77 TYR B CA 1
ATOM 1943 C C . TYR B 1 48 ? 75.449 39.395 28.148 1.00 25.93 77 TYR B C 1
ATOM 1944 O O . TYR B 1 48 ? 76.266 40.111 28.723 1.00 24.55 77 TYR B O 1
ATOM 1953 N N . SER B 1 49 ? 74.226 39.131 28.633 1.00 21.36 78 SER B N 1
ATOM 1954 C CA . SER B 1 49 ? 73.733 39.651 29.891 1.00 19.65 78 SER B CA 1
ATOM 1955 C C . SER B 1 49 ? 73.114 38.552 30.713 1.00 25.12 78 SER B C 1
ATOM 1956 O O . SER B 1 49 ? 72.333 37.754 30.201 1.00 25.23 78 SER B O 1
ATOM 1959 N N . GLN B 1 50 ? 73.438 38.537 32.006 1.00 23.47 79 GLN B N 1
ATOM 1960 C CA . GLN B 1 50 ? 72.859 37.636 32.996 1.00 23.44 79 GLN B CA 1
ATOM 1961 C C . GLN B 1 50 ? 72.020 38.528 33.909 1.00 24.80 79 GLN B C 1
ATOM 1962 O O . GLN B 1 50 ? 72.544 39.443 34.533 1.00 23.42 79 GLN B O 1
ATOM 1968 N N . ILE B 1 51 ? 70.715 38.318 33.913 1.00 19.70 80 ILE B N 1
ATOM 1969 C CA . ILE B 1 51 ? 69.817 39.181 34.651 1.00 18.62 80 ILE B CA 1
ATOM 1970 C C . ILE B 1 51 ? 69.234 38.446 35.843 1.00 25.29 80 ILE B C 1
ATOM 1971 O O . ILE B 1 51 ? 68.590 37.410 35.670 1.00 25.98 80 ILE B O 1
ATOM 1976 N N . SER B 1 52 ? 69.384 39.025 37.038 1.00 22.57 81 SER B N 1
ATOM 1977 C CA . SER B 1 52 ? 68.767 38.496 38.253 1.00 22.62 81 SER B CA 1
ATOM 1978 C C . SER B 1 52 ? 67.270 38.767 38.258 1.00 25.06 81 SER B C 1
ATOM 1979 O O . SER B 1 52 ? 66.835 39.895 38.035 1.00 23.14 81 SER B O 1
ATOM 1982 N N . LEU B 1 53 ? 66.494 37.721 38.510 1.00 24.55 82 LEU B N 1
ATOM 1983 C CA . LEU B 1 53 ? 65.040 37.743 38.700 1.00 24.59 82 LEU B CA 1
ATOM 1984 C C . LEU B 1 53 ? 64.864 37.548 40.212 1.00 34.27 82 LEU B C 1
ATOM 1985 O O . LEU B 1 53 ? 64.706 36.411 40.694 1.00 36.26 82 LEU B O 1
ATOM 1990 N N . VAL B 1 54 ? 65.074 38.636 40.980 1.00 33.00 83 VAL B N 1
ATOM 1991 C CA . VAL B 1 54 ? 65.187 38.556 42.437 1.00 34.86 83 VAL B CA 1
ATOM 1992 C C . VAL B 1 54 ? 63.867 38.801 43.219 1.00 41.06 83 VAL B C 1
ATOM 1993 O O . VAL B 1 54 ? 63.797 38.369 44.374 1.00 42.85 83 VAL B O 1
ATOM 1997 N N . GLY B 1 55 ? 62.851 39.415 42.619 1.00 36.77 84 GLY B N 1
ATOM 1998 C CA . GLY B 1 55 ? 61.603 39.652 43.339 1.00 37.18 84 GLY B CA 1
ATOM 1999 C C . GLY B 1 55 ? 60.458 38.776 42.877 1.00 41.76 84 GLY B C 1
ATOM 2000 O O . GLY B 1 55 ? 60.562 37.550 42.903 1.00 41.47 84 GLY B O 1
ATOM 2001 N N . SER B 1 56 ? 59.352 39.428 42.472 1.00 38.33 85 SER B N 1
ATOM 2002 C CA . SER B 1 56 ? 58.119 38.883 41.892 1.00 38.51 85 SER B CA 1
ATOM 2003 C C . SER B 1 56 ? 58.405 38.156 40.556 1.00 41.02 85 SER B C 1
ATOM 2004 O O . SER B 1 56 ? 57.852 37.077 40.304 1.00 41.69 85 SER B O 1
ATOM 2007 N N . ASP B 1 57 ? 59.275 38.776 39.708 1.00 34.86 86 ASP B N 1
ATOM 2008 C CA . ASP B 1 57 ? 59.708 38.331 38.371 1.00 32.68 86 ASP B CA 1
ATOM 2009 C C . ASP B 1 57 ? 60.282 36.903 38.392 1.00 37.05 86 ASP B C 1
ATOM 2010 O O . ASP B 1 57 ? 60.356 36.276 37.340 1.00 37.06 86 ASP B O 1
ATOM 2015 N N . LYS B 1 58 ? 60.587 36.371 39.601 1.00 33.80 87 LYS B N 1
ATOM 2016 C CA . LYS B 1 58 ? 61.103 35.023 39.910 1.00 34.69 87 LYS B CA 1
ATOM 2017 C C . LYS B 1 58 ? 60.135 33.908 39.446 1.00 39.49 87 LYS B C 1
ATOM 2018 O O . LYS B 1 58 ? 60.581 32.822 39.053 1.00 40.67 87 LYS B O 1
ATOM 2024 N N . ASP B 1 59 ? 58.823 34.169 39.492 1.00 35.20 88 ASP B N 1
ATOM 2025 C CA . ASP B 1 59 ? 57.842 33.159 39.105 1.00 35.04 88 ASP B CA 1
ATOM 2026 C C . ASP B 1 59 ? 57.044 33.560 37.836 1.00 36.18 88 ASP B C 1
ATOM 2027 O O . ASP B 1 59 ? 56.185 32.801 37.383 1.00 36.31 88 ASP B O 1
ATOM 2032 N N . LYS B 1 60 ? 57.376 34.714 37.239 1.00 29.77 89 LYS B N 1
ATOM 2033 C CA . LYS B 1 60 ? 56.719 35.251 36.034 1.00 29.17 89 LYS B CA 1
ATOM 2034 C C . LYS B 1 60 ? 57.144 34.522 34.744 1.00 32.35 89 LYS B C 1
ATOM 2035 O O . LYS B 1 60 ? 56.363 34.442 33.791 1.00 30.49 89 LYS B O 1
ATOM 2041 N N . PHE B 1 61 ? 58.403 34.042 34.706 1.00 28.65 90 PHE B N 1
ATOM 2042 C CA . PHE B 1 61 ? 58.957 33.408 33.519 1.00 27.74 90 PHE B CA 1
ATOM 2043 C C . PHE B 1 61 ? 59.108 31.924 33.725 1.00 33.82 90 PHE B C 1
ATOM 2044 O O . PHE B 1 61 ? 59.464 31.481 34.824 1.00 34.15 90 PHE B O 1
ATOM 2052 N N . LYS B 1 62 ? 58.828 31.149 32.654 1.00 30.16 91 LYS B N 1
ATOM 2053 C CA . LYS B 1 62 ? 58.985 29.689 32.672 1.00 29.96 91 LYS B CA 1
ATOM 2054 C C . LYS B 1 62 ? 60.478 29.335 32.583 1.00 34.20 91 LYS B C 1
ATOM 2055 O O . LYS B 1 62 ? 61.266 30.134 32.090 1.00 32.09 91 LYS B O 1
ATOM 2061 N N . ASP B 1 63 ? 60.867 28.144 33.052 1.00 33.01 92 ASP B N 1
ATOM 2062 C CA . ASP B 1 63 ? 62.254 27.721 32.954 1.00 33.34 92 ASP B CA 1
ATOM 2063 C C . ASP B 1 63 ? 62.539 27.437 31.492 1.00 33.75 92 ASP B C 1
ATOM 2064 O O . ASP B 1 63 ? 61.639 27.061 30.739 1.00 32.78 92 ASP B O 1
ATOM 2069 N N . GLY B 1 64 ? 63.765 27.696 31.079 1.00 28.00 93 GLY B N 1
ATOM 2070 C CA . GLY B 1 64 ? 64.139 27.514 29.687 1.00 26.55 93 GLY B CA 1
ATOM 2071 C C . GLY B 1 64 ? 63.808 28.724 28.848 1.00 29.89 93 GLY B C 1
ATOM 2072 O O . GLY B 1 64 ? 63.776 29.858 29.347 1.00 31.46 93 GLY B O 1
ATOM 2073 N N . ASP B 1 65 ? 63.559 28.478 27.565 1.00 23.99 94 ASP B N 1
ATOM 2074 C CA . ASP B 1 65 ? 63.283 29.476 26.543 1.00 22.40 94 ASP B CA 1
ATOM 2075 C C . ASP B 1 65 ? 62.040 30.320 26.817 1.00 27.10 94 ASP B C 1
ATOM 2076 O O . ASP B 1 65 ? 60.925 29.801 26.893 1.00 27.84 94 ASP B O 1
ATOM 2081 N N . ASN B 1 66 ? 62.251 31.646 26.895 1.00 23.38 95 ASN B N 1
ATOM 2082 C CA . ASN B 1 66 ? 61.233 32.699 26.970 1.00 21.90 95 ASN B CA 1
ATOM 2083 C C . ASN B 1 66 ? 61.483 33.588 25.771 1.00 25.76 95 ASN B C 1
ATOM 2084 O O . ASN B 1 66 ? 62.441 34.355 25.785 1.00 26.02 95 ASN B O 1
ATOM 2089 N N . SER B 1 67 ? 60.693 33.446 24.699 1.00 23.79 96 SER B N 1
ATOM 2090 C CA . SER B 1 67 ? 60.931 34.215 23.467 1.00 23.14 96 SER B CA 1
ATOM 2091 C C . SER B 1 67 ? 59.916 35.338 23.223 1.00 25.78 96 SER B C 1
ATOM 2092 O O . SER B 1 67 ? 59.758 35.783 22.084 1.00 25.85 96 SER B O 1
ATOM 2095 N N . ASN B 1 68 ? 59.280 35.838 24.288 1.00 21.11 97 ASN B N 1
ATOM 2096 C CA . ASN B 1 68 ? 58.276 36.916 24.208 1.00 21.08 97 ASN B CA 1
ATOM 2097 C C . ASN B 1 68 ? 58.591 37.974 25.279 1.00 23.35 97 ASN B C 1
ATOM 2098 O O . ASN B 1 68 ? 57.714 38.407 26.032 1.00 22.05 97 ASN B O 1
ATOM 2103 N N . ILE B 1 69 ? 59.860 38.346 25.400 1.00 19.81 98 ILE B N 1
ATOM 2104 C CA . ILE B 1 69 ? 60.227 39.247 26.475 1.00 19.49 98 ILE B CA 1
ATOM 2105 C C . ILE B 1 69 ? 60.828 40.526 25.956 1.00 23.07 98 ILE B C 1
ATOM 2106 O O . ILE B 1 69 ? 61.330 40.580 24.836 1.00 23.07 98 ILE B O 1
ATOM 2111 N N . ASP B 1 70 ? 60.774 41.559 26.796 1.00 19.26 99 ASP B N 1
ATOM 2112 C CA . ASP B 1 70 ? 61.452 42.835 26.595 1.00 17.52 99 ASP B CA 1
ATOM 2113 C C . ASP B 1 70 ? 62.454 42.950 27.706 1.00 20.44 99 ASP B C 1
ATOM 2114 O O . ASP B 1 70 ? 62.200 42.473 28.807 1.00 18.90 99 ASP B O 1
ATOM 2119 N N . VAL B 1 71 ? 63.606 43.555 27.435 1.00 19.02 100 VAL B N 1
ATOM 2120 C CA . VAL B 1 71 ? 64.629 43.709 28.467 1.00 17.41 100 VAL B CA 1
ATOM 2121 C C . VAL B 1 71 ? 65.070 45.160 28.526 1.00 23.05 100 VAL B C 1
ATOM 2122 O O . VAL B 1 71 ? 65.097 45.851 27.505 1.00 23.13 100 VAL B O 1
ATOM 2126 N N . PHE B 1 72 ? 65.344 45.614 29.756 1.00 18.57 101 PHE B N 1
ATOM 2127 C CA . PHE B 1 72 ? 65.887 46.920 30.114 1.00 16.98 101 PHE B CA 1
ATOM 2128 C C . PHE B 1 72 ? 67.094 46.602 30.976 1.00 20.49 101 PHE B C 1
ATOM 2129 O O . PHE B 1 72 ? 66.927 46.202 32.129 1.00 18.60 101 PHE B O 1
ATOM 2137 N N . ILE B 1 73 ? 68.294 46.647 30.380 1.00 17.36 102 ILE B N 1
ATOM 2138 C CA . ILE B 1 73 ? 69.547 46.217 31.005 1.00 17.65 102 ILE B CA 1
ATOM 2139 C C . ILE B 1 73 ? 70.452 47.411 31.359 1.00 23.79 102 ILE B C 1
ATOM 2140 O O . ILE B 1 73 ? 70.827 48.227 30.512 1.00 23.29 102 ILE B O 1
ATOM 2145 N N . LEU B 1 74 ? 70.832 47.448 32.621 1.00 21.55 103 LEU B N 1
ATOM 2146 C CA . LEU B 1 74 ? 71.751 48.392 33.228 1.00 21.55 103 LEU B CA 1
ATOM 2147 C C . LEU B 1 74 ? 72.799 47.541 33.949 1.00 23.76 103 LEU B C 1
ATOM 2148 O O . LEU B 1 74 ? 72.502 46.763 34.852 1.00 20.51 103 LEU B O 1
ATOM 2153 N N . ARG B 1 75 ? 74.001 47.648 33.488 1.00 21.10 104 ARG B N 1
ATOM 2154 C CA . ARG B 1 75 ? 75.152 46.928 33.939 1.00 20.74 104 ARG B CA 1
ATOM 2155 C C . ARG B 1 75 ? 75.487 47.384 35.385 1.00 28.07 104 ARG B C 1
ATOM 2156 O O . ARG B 1 75 ? 75.858 48.536 35.583 1.00 27.31 104 ARG B O 1
ATOM 2164 N N . GLU B 1 76 ? 75.293 46.488 36.389 1.00 28.32 105 GLU B N 1
ATOM 2165 C CA . GLU B 1 76 ? 75.577 46.741 37.814 1.00 30.16 105 GLU B CA 1
ATOM 2166 C C . GLU B 1 76 ? 77.086 46.715 38.076 1.00 36.83 105 GLU B C 1
ATOM 2167 O O . GLU B 1 76 ? 77.806 45.902 37.487 1.00 36.43 105 GLU B O 1
ATOM 2173 N N . GLY B 1 77 ? 77.533 47.619 38.942 1.00 36.41 106 GLY B N 1
ATOM 2174 C CA . GLY B 1 77 ? 78.926 47.745 39.364 1.00 37.94 106 GLY B CA 1
ATOM 2175 C C . GLY B 1 77 ? 79.885 48.337 38.355 1.00 45.10 106 GLY B C 1
ATOM 2176 O O . GLY B 1 77 ? 79.496 48.752 37.256 1.00 44.91 106 GLY B O 1
ATOM 2177 N N . ASP B 1 78 ? 81.158 48.393 38.742 1.00 44.59 107 ASP B N 1
ATOM 2178 C CA . ASP B 1 78 ? 82.207 48.932 37.891 1.00 45.63 107 ASP B CA 1
ATOM 2179 C C . ASP B 1 78 ? 83.260 47.858 37.760 1.00 49.32 107 ASP B C 1
ATOM 2180 O O . ASP B 1 78 ? 84.069 47.671 38.666 1.00 50.97 107 ASP B O 1
ATOM 2185 N N . SER B 1 79 ? 83.161 47.063 36.679 1.00 43.93 108 SER B N 1
ATOM 2186 C CA . SER B 1 79 ? 84.056 45.936 36.415 1.00 43.81 108 SER B CA 1
ATOM 2187 C C . SER B 1 79 ? 84.550 45.921 34.969 1.00 46.96 108 SER B C 1
ATOM 2188 O O . SER B 1 79 ? 83.942 46.556 34.104 1.00 46.36 108 SER B O 1
ATOM 2191 N N . ARG B 1 80 ? 85.651 45.191 34.717 1.00 43.27 109 ARG B N 1
ATOM 2192 C CA . ARG B 1 80 ? 86.250 45.051 33.383 1.00 43.18 109 ARG B CA 1
ATOM 2193 C C . ARG B 1 80 ? 85.834 43.692 32.749 1.00 42.71 109 ARG B C 1
ATOM 2194 O O . ARG B 1 80 ? 86.512 43.178 31.849 1.00 43.14 109 ARG B O 1
ATOM 2202 N N . GLN B 1 81 ? 84.702 43.130 33.219 1.00 34.85 110 GLN B N 1
ATOM 2203 C CA . GLN B 1 81 ? 84.168 41.847 32.760 1.00 33.22 110 GLN B CA 1
ATOM 2204 C C . GLN B 1 81 ? 83.212 42.064 31.602 1.00 35.45 110 GLN B C 1
ATOM 2205 O O . GLN B 1 81 ? 82.285 42.857 31.731 1.00 34.17 110 GLN B O 1
ATOM 2211 N N . ALA B 1 82 ? 83.393 41.337 30.497 1.00 31.82 111 ALA B N 1
ATOM 2212 C CA . ALA B 1 82 ? 82.545 41.495 29.299 1.00 30.60 111 ALA B CA 1
ATOM 2213 C C . ALA B 1 82 ? 81.020 41.326 29.575 1.00 33.43 111 ALA B C 1
ATOM 2214 O O . ALA B 1 82 ? 80.238 42.165 29.133 1.00 33.25 111 ALA B O 1
ATOM 2216 N N . THR B 1 83 ? 80.625 40.262 30.313 1.00 28.14 112 THR B N 1
ATOM 2217 C CA . THR B 1 83 ? 79.241 39.933 30.615 1.00 27.08 112 THR B CA 1
ATOM 2218 C C . THR B 1 83 ? 78.620 40.986 31.537 1.00 30.60 112 THR B C 1
ATOM 2219 O O . THR B 1 83 ? 79.201 41.342 32.578 1.00 30.46 112 THR B O 1
ATOM 2223 N N . ASN B 1 84 ? 77.420 41.459 31.145 1.00 24.88 113 ASN B N 1
ATOM 2224 C CA . ASN B 1 84 ? 76.642 42.403 31.928 1.00 23.90 113 ASN B CA 1
ATOM 2225 C C . ASN B 1 84 ? 75.794 41.689 32.938 1.00 26.72 113 ASN B C 1
ATOM 2226 O O . ASN B 1 84 ? 75.115 40.722 32.600 1.00 26.88 113 ASN B O 1
ATOM 2231 N N . TYR B 1 85 ? 75.859 42.154 34.183 1.00 21.43 114 TYR B N 1
ATOM 2232 C CA A TYR B 1 85 ? 75.057 41.642 35.280 0.50 18.99 114 TYR B CA 1
ATOM 2233 C CA B TYR B 1 85 ? 75.036 41.643 35.277 0.50 20.29 114 TYR B CA 1
ATOM 2234 C C . TYR B 1 85 ? 74.018 42.723 35.597 1.00 21.81 114 TYR B C 1
ATOM 2235 O O . TYR B 1 85 ? 74.387 43.810 36.025 1.00 21.97 114 TYR B O 1
ATOM 2252 N N . SER B 1 86 ? 72.754 42.457 35.321 1.00 17.23 115 SER B N 1
ATOM 2253 C CA . SER B 1 86 ? 71.679 43.415 35.532 1.00 16.79 115 SER B CA 1
ATOM 2254 C C . SER B 1 86 ? 70.623 42.818 36.449 1.00 20.82 115 SER B C 1
ATOM 2255 O O . SER B 1 86 ? 70.628 41.613 36.666 1.00 20.64 115 SER B O 1
ATOM 2258 N N . ILE B 1 87 ? 69.778 43.663 37.065 1.00 17.35 116 ILE B N 1
ATOM 2259 C CA . ILE B 1 87 ? 68.727 43.212 37.992 1.00 14.98 116 ILE B CA 1
ATOM 2260 C C . ILE B 1 87 ? 67.366 43.665 37.483 1.00 16.99 116 ILE B C 1
ATOM 2261 O O . ILE B 1 87 ? 67.182 44.855 37.283 1.00 18.96 116 ILE B O 1
ATOM 2266 N N . GLY B 1 88 ? 66.415 42.735 37.358 1.00 14.34 117 GLY B N 1
ATOM 2267 C CA . GLY B 1 88 ? 65.041 43.003 36.923 1.00 13.59 117 GLY B CA 1
ATOM 2268 C C . GLY B 1 88 ? 64.945 43.516 35.507 1.00 17.95 117 GLY B C 1
ATOM 2269 O O . GLY B 1 88 ? 65.739 43.136 34.648 1.00 16.57 117 GLY B O 1
ATOM 2270 N N . GLY B 1 89 ? 63.982 44.391 35.275 1.00 17.19 118 GLY B N 1
ATOM 2271 C CA . GLY B 1 89 ? 63.729 44.996 33.968 1.00 16.84 118 GLY B CA 1
ATOM 2272 C C . GLY B 1 89 ? 63.341 44.043 32.858 1.00 19.64 118 GLY B C 1
ATOM 2273 O O . GLY B 1 89 ? 63.520 44.376 31.676 1.00 18.74 118 GLY B O 1
ATOM 2274 N N . VAL B 1 90 ? 62.842 42.835 33.234 1.00 16.00 119 VAL B N 1
ATOM 2275 C CA . VAL B 1 90 ? 62.405 41.798 32.293 1.00 16.39 119 VAL B CA 1
ATOM 2276 C C . VAL B 1 90 ? 60.903 41.749 32.379 1.00 21.17 119 VAL B C 1
ATOM 2277 O O . VAL B 1 90 ? 60.334 41.523 33.458 1.00 21.16 119 VAL B O 1
ATOM 2281 N N . THR B 1 91 ? 60.273 42.059 31.252 1.00 16.91 120 THR B N 1
ATOM 2282 C CA . THR B 1 91 ? 58.822 42.168 31.114 1.00 17.18 120 THR B CA 1
ATOM 2283 C C . THR B 1 91 ? 58.342 41.337 29.903 1.00 21.58 120 THR B C 1
ATOM 2284 O O . THR B 1 91 ? 59.167 40.849 29.116 1.00 19.04 120 THR B O 1
ATOM 2288 N N . LYS B 1 92 ? 57.005 41.179 29.772 1.00 19.17 121 LYS B N 1
ATOM 2289 C CA . LYS B 1 92 ? 56.364 40.507 28.649 1.00 18.25 121 LYS B CA 1
ATOM 2290 C C . LYS B 1 92 ? 56.278 41.508 27.513 1.00 21.42 121 LYS B C 1
ATOM 2291 O O . LYS B 1 92 ? 55.947 42.670 27.745 1.00 21.57 121 LYS B O 1
ATOM 2297 N N . THR B 1 93 ? 56.566 41.068 26.293 1.00 15.82 122 THR B N 1
ATOM 2298 C CA . THR B 1 93 ? 56.500 41.917 25.128 1.00 15.48 122 THR B CA 1
ATOM 2299 C C . THR B 1 93 ? 55.021 42.250 24.800 1.00 22.29 122 THR B C 1
ATOM 2300 O O . THR B 1 93 ? 54.124 41.514 25.213 1.00 21.65 122 THR B O 1
ATOM 2304 N N . ASN B 1 94 ? 54.785 43.324 24.016 1.00 19.77 123 ASN B N 1
ATOM 2305 C CA . ASN B 1 94 ? 53.437 43.707 23.601 1.00 19.72 123 ASN B CA 1
ATOM 2306 C C . ASN B 1 94 ? 52.819 42.674 22.670 1.00 22.79 123 ASN B C 1
ATOM 2307 O O . ASN B 1 94 ? 53.521 42.044 21.862 1.00 22.64 123 ASN B O 1
ATOM 2312 N N . SER B 1 95 ? 51.479 42.543 22.750 1.00 18.22 124 SER B N 1
ATOM 2313 C CA . SER B 1 95 ? 50.715 41.696 21.855 1.00 18.44 124 SER B CA 1
ATOM 2314 C C . SER B 1 95 ? 50.672 42.383 20.493 1.00 25.55 124 SER B C 1
ATOM 2315 O O . SER B 1 95 ? 50.950 43.583 20.410 1.00 25.93 124 SER B O 1
ATOM 2318 N N . GLN B 1 96 ? 50.358 41.641 19.426 1.00 25.25 125 GLN B N 1
ATOM 2319 C CA . GLN B 1 96 ? 50.293 42.175 18.063 1.00 26.85 125 GLN B CA 1
ATOM 2320 C C . GLN B 1 96 ? 49.367 43.424 17.949 1.00 32.49 125 GLN B C 1
ATOM 2321 O O . GLN B 1 96 ? 49.817 44.408 17.347 1.00 31.05 125 GLN B O 1
ATOM 2327 N N . PRO B 1 97 ? 48.134 43.479 18.547 1.00 32.21 126 PRO B N 1
ATOM 2328 C CA . PRO B 1 97 ? 47.322 44.718 18.427 1.00 31.91 126 PRO B CA 1
ATOM 2329 C C . PRO B 1 97 ? 47.994 45.966 19.006 1.00 33.59 126 PRO B C 1
ATOM 2330 O O . PRO B 1 97 ? 47.676 47.075 18.584 1.00 32.91 126 PRO B O 1
ATOM 2334 N N . PHE B 1 98 ? 48.953 45.769 19.932 1.00 29.08 127 PHE B N 1
ATOM 2335 C CA . PHE B 1 98 ? 49.654 46.822 20.667 1.00 27.57 127 PHE B CA 1
ATOM 2336 C C . PHE B 1 98 ? 51.120 47.111 20.224 1.00 30.64 127 PHE B C 1
ATOM 2337 O O . PHE B 1 98 ? 51.832 47.773 20.979 1.00 29.16 127 PHE B O 1
ATOM 2345 N N . ILE B 1 99 ? 51.551 46.698 19.015 1.00 28.96 128 ILE B N 1
ATOM 2346 C CA . ILE B 1 99 ? 52.931 46.951 18.545 1.00 29.56 128 ILE B CA 1
ATOM 2347 C C . ILE B 1 99 ? 53.191 48.473 18.397 1.00 32.74 128 ILE B C 1
ATOM 2348 O O . ILE B 1 99 ? 54.233 48.962 18.836 1.00 32.09 128 ILE B O 1
ATOM 2353 N N . ASP B 1 100 ? 52.240 49.212 17.840 1.00 29.92 129 ASP B N 1
ATOM 2354 C CA . ASP B 1 100 ? 52.414 50.653 17.633 1.00 30.40 129 ASP B CA 1
ATOM 2355 C C . ASP B 1 100 ? 51.863 51.508 18.806 1.00 30.86 129 ASP B C 1
ATOM 2356 O O . ASP B 1 100 ? 51.703 52.725 18.654 1.00 30.57 129 ASP B O 1
ATOM 2361 N N . TYR B 1 101 ? 51.590 50.873 19.960 1.00 24.29 130 TYR B N 1
ATOM 2362 C CA . TYR B 1 101 ? 50.997 51.526 21.122 1.00 23.95 130 TYR B CA 1
ATOM 2363 C C . TYR B 1 101 ? 51.779 52.729 21.688 1.00 26.12 130 TYR B C 1
ATOM 2364 O O . TYR B 1 101 ? 52.979 52.650 21.922 1.00 24.66 130 TYR B O 1
ATOM 2373 N N . ILE B 1 102 ? 51.068 53.856 21.883 1.00 25.45 131 ILE B N 1
ATOM 2374 C CA . ILE B 1 102 ? 51.575 55.095 22.491 1.00 25.49 131 ILE B CA 1
ATOM 2375 C C . ILE B 1 102 ? 50.572 55.531 23.550 1.00 31.15 131 ILE B C 1
ATOM 2376 O O . ILE B 1 102 ? 49.365 55.565 23.294 1.00 30.95 131 ILE B O 1
ATOM 2381 N N . HIS B 1 103 ? 51.082 55.832 24.748 1.00 29.55 132 HIS B N 1
ATOM 2382 C CA . HIS B 1 103 ? 50.303 56.306 25.887 1.00 30.35 132 HIS B CA 1
ATOM 2383 C C . HIS B 1 103 ? 51.015 57.493 26.485 1.00 30.70 132 HIS B C 1
ATOM 2384 O O . HIS B 1 103 ? 52.215 57.419 26.710 1.00 28.99 132 HIS B O 1
ATOM 2391 N N . THR B 1 104 ? 50.299 58.616 26.688 1.00 26.60 133 THR B N 1
ATOM 2392 C CA . THR B 1 104 ? 50.940 59.831 27.187 1.00 24.08 133 THR B CA 1
ATOM 2393 C C . THR B 1 104 ? 50.348 60.187 28.530 1.00 27.03 133 THR B C 1
ATOM 2394 O O . THR B 1 104 ? 49.426 60.991 28.601 1.00 28.35 133 THR B O 1
ATOM 2398 N N . PRO B 1 105 ? 50.858 59.605 29.636 1.00 22.51 134 PRO B N 1
ATOM 2399 C CA . PRO B 1 105 ? 50.352 60.016 30.951 1.00 22.54 134 PRO B CA 1
ATOM 2400 C C . PRO B 1 105 ? 50.793 61.451 31.249 1.00 25.79 134 PRO B C 1
ATOM 2401 O O . PRO B 1 105 ? 51.660 61.991 30.551 1.00 24.98 134 PRO B O 1
ATOM 2405 N N . ILE B 1 106 ? 50.189 62.085 32.244 1.00 22.83 135 ILE B N 1
ATOM 2406 C CA . ILE B 1 106 ? 50.612 63.428 32.617 1.00 22.01 135 ILE B CA 1
ATOM 2407 C C . ILE B 1 106 ? 51.952 63.284 33.279 1.00 25.29 135 ILE B C 1
ATOM 2408 O O . ILE B 1 106 ? 52.121 62.377 34.092 1.00 25.68 135 ILE B O 1
ATOM 2413 N N . LEU B 1 107 ? 52.932 64.096 32.874 1.00 21.03 136 LEU B N 1
ATOM 2414 C CA . LEU B 1 107 ? 54.225 64.090 33.555 1.00 18.75 136 LEU B CA 1
ATOM 2415 C C . LEU B 1 107 ? 54.505 65.491 34.020 1.00 22.27 136 LEU B C 1
ATOM 2416 O O . LEU B 1 107 ? 54.555 66.407 33.214 1.00 20.28 136 LEU B O 1
ATOM 2421 N N . GLU B 1 108 ? 54.682 65.658 35.321 1.00 20.93 137 GLU B N 1
ATOM 2422 C CA . GLU B 1 108 ? 55.021 66.961 35.889 1.00 21.26 137 GLU B CA 1
ATOM 2423 C C . GLU B 1 108 ? 56.261 66.823 36.723 1.00 26.45 137 GLU B C 1
ATOM 2424 O O . GLU B 1 108 ? 56.422 65.816 37.410 1.00 25.45 137 GLU B O 1
ATOM 2430 N N . ILE B 1 109 ? 57.164 67.813 36.634 1.00 25.08 138 ILE B N 1
ATOM 2431 C CA . ILE B 1 109 ? 58.398 67.849 37.423 1.00 24.81 138 ILE B CA 1
ATOM 2432 C C . ILE B 1 109 ? 58.360 69.129 38.262 1.00 26.33 138 ILE B C 1
ATOM 2433 O O . ILE B 1 109 ? 58.220 70.231 37.721 1.00 26.40 138 ILE B O 1
ATOM 2438 N N . LYS B 1 110 ? 58.413 68.960 39.592 1.00 20.40 139 LYS B N 1
ATOM 2439 C CA . LYS B 1 110 ? 58.379 70.050 40.547 1.00 19.29 139 LYS B CA 1
ATOM 2440 C C . LYS B 1 110 ? 59.736 70.164 41.222 1.00 22.48 139 LYS B C 1
ATOM 2441 O O . LYS B 1 110 ? 60.167 69.219 41.880 1.00 20.99 139 LYS B O 1
ATOM 2447 N N . LYS B 1 111 ? 60.408 71.330 41.062 1.00 19.74 140 LYS B N 1
ATOM 2448 C CA . LYS B 1 111 ? 61.711 71.566 41.683 1.00 20.01 140 LYS B CA 1
ATOM 2449 C C . LYS B 1 111 ? 61.584 72.566 42.819 1.00 24.43 140 LYS B C 1
ATOM 2450 O O . LYS B 1 111 ? 61.284 73.723 42.580 1.00 24.67 140 LYS B O 1
ATOM 2456 N N . GLY B 1 112 ? 61.854 72.115 44.034 1.00 22.22 141 GLY B N 1
ATOM 2457 C CA . GLY B 1 112 ? 61.792 72.938 45.235 1.00 22.60 141 GLY B CA 1
ATOM 2458 C C . GLY B 1 112 ? 60.411 73.530 45.439 1.00 27.97 141 GLY B C 1
ATOM 2459 O O . GLY B 1 112 ? 59.404 72.840 45.272 1.00 27.55 141 GLY B O 1
ATOM 2460 N N . LYS B 1 113 ? 60.356 74.837 45.719 1.00 25.63 142 LYS B N 1
ATOM 2461 C CA . LYS B 1 113 ? 59.102 75.570 45.933 1.00 24.20 142 LYS B CA 1
ATOM 2462 C C . LYS B 1 113 ? 58.457 75.965 44.601 1.00 26.37 142 LYS B C 1
ATOM 2463 O O . LYS B 1 113 ? 57.307 76.395 44.612 1.00 24.82 142 LYS B O 1
ATOM 2469 N N . GLU B 1 114 ? 59.151 75.735 43.450 1.00 23.66 143 GLU B N 1
ATOM 2470 C CA . GLU B 1 114 ? 58.620 76.064 42.116 1.00 22.99 143 GLU B CA 1
ATOM 2471 C C . GLU B 1 114 ? 57.351 75.248 41.784 1.00 26.51 143 GLU B C 1
ATOM 2472 O O . GLU B 1 114 ? 57.096 74.191 42.371 1.00 25.00 143 GLU B O 1
ATOM 2478 N N . GLU B 1 115 ? 56.538 75.786 40.874 1.00 22.81 144 GLU B N 1
ATOM 2479 C CA . GLU B 1 115 ? 55.318 75.152 40.394 1.00 21.91 144 GLU B CA 1
ATOM 2480 C C . GLU B 1 115 ? 55.668 73.943 39.548 1.00 26.31 144 GLU B C 1
ATOM 2481 O O . GLU B 1 115 ? 56.752 73.963 38.950 1.00 24.14 144 GLU B O 1
ATOM 2487 N N . PRO B 1 116 ? 54.826 72.870 39.503 1.00 24.93 145 PRO B N 1
ATOM 2488 C CA . PRO B 1 116 ? 55.164 71.731 38.633 1.00 24.77 145 PRO B CA 1
ATOM 2489 C C . P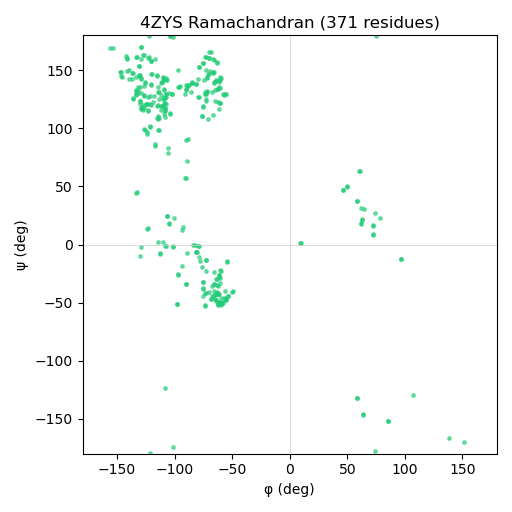RO B 1 116 ? 55.174 72.150 37.165 1.00 30.01 145 PRO B C 1
ATOM 2490 O O . PRO B 1 116 ? 54.366 72.985 36.748 1.00 30.56 145 PRO B O 1
ATOM 2494 N N . GLN B 1 117 ? 56.146 71.624 36.413 1.00 26.50 146 GLN B N 1
ATOM 2495 C CA . GLN B 1 117 ? 56.317 71.882 34.986 1.00 25.58 146 GLN B CA 1
ATOM 2496 C C . GLN B 1 117 ? 55.910 70.640 34.238 1.00 28.43 146 GLN B C 1
ATOM 2497 O O . GLN B 1 117 ? 56.501 69.572 34.456 1.00 28.71 146 GLN B O 1
ATOM 2503 N N . SER B 1 118 ? 54.919 70.766 33.356 1.00 23.81 147 SER B N 1
ATOM 2504 C CA . SER B 1 118 ? 54.474 69.662 32.510 1.00 23.32 147 SER B CA 1
ATOM 2505 C C . SER B 1 118 ? 55.511 69.371 31.425 1.00 26.48 147 SER B C 1
ATOM 2506 O O . SER B 1 118 ? 56.170 70.275 30.895 1.00 24.50 147 SER B O 1
ATOM 2509 N N . SER B 1 119 ? 55.659 68.091 31.121 1.00 23.61 148 SER B N 1
ATOM 2510 C CA . SER B 1 119 ? 56.562 67.597 30.098 1.00 23.12 148 SER B CA 1
ATOM 2511 C C . SER B 1 119 ? 55.862 66.480 29.348 1.00 24.65 148 SER B C 1
ATOM 2512 O O . SER B 1 119 ? 55.036 65.780 29.927 1.00 25.10 148 SER B O 1
ATOM 2515 N N . LEU B 1 120 ? 56.177 66.304 28.078 1.00 19.81 149 LEU B N 1
ATOM 2516 C CA . LEU B 1 120 ? 55.605 65.206 27.305 1.00 19.51 149 LEU B CA 1
ATOM 2517 C C . LEU B 1 120 ? 56.374 63.914 27.646 1.00 25.06 149 LEU B C 1
ATOM 2518 O O . LEU B 1 120 ? 57.609 63.896 27.618 1.00 24.48 149 LEU B O 1
ATOM 2523 N N . TYR B 1 121 ? 55.642 62.859 28.030 1.00 22.05 150 TYR B N 1
ATOM 2524 C CA . TYR B 1 121 ? 56.227 61.550 28.332 1.00 21.19 150 TYR B CA 1
ATOM 2525 C C . TYR B 1 121 ? 55.458 60.468 27.581 1.00 23.16 150 TYR B C 1
ATOM 2526 O O . TYR B 1 121 ? 54.233 60.400 27.702 1.00 23.56 150 TYR B O 1
ATOM 2535 N N . GLN B 1 122 ? 56.147 59.674 26.767 1.00 18.12 151 GLN B N 1
ATOM 2536 C CA . GLN B 1 122 ? 55.484 58.636 25.967 1.00 18.39 151 GLN B CA 1
ATOM 2537 C C . GLN B 1 122 ? 55.814 57.224 26.472 1.00 23.47 151 GLN B C 1
ATOM 2538 O O . GLN B 1 122 ? 56.983 56.876 26.584 1.00 21.99 151 GLN B O 1
ATOM 2544 N N . ILE B 1 123 ? 54.770 56.422 26.759 1.00 24.33 152 ILE B N 1
ATOM 2545 C CA . ILE B 1 123 ? 54.846 55.012 27.188 1.00 25.64 152 ILE B CA 1
ATOM 2546 C C . ILE B 1 123 ? 54.495 54.150 25.959 1.00 29.19 152 ILE B C 1
ATOM 2547 O O . ILE B 1 123 ? 53.471 54.404 25.314 1.00 29.74 152 ILE B O 1
ATOM 2552 N N . TYR B 1 124 ? 55.336 53.145 25.639 1.00 22.42 153 TYR B N 1
ATOM 2553 C CA . TYR B 1 124 ? 55.073 52.282 24.490 1.00 22.81 153 TYR B CA 1
ATOM 2554 C C . TYR B 1 124 ? 54.747 50.844 24.926 1.00 25.90 153 TYR B C 1
ATOM 2555 O O . TYR B 1 124 ? 54.342 50.023 24.110 1.00 26.49 153 TYR B O 1
ATOM 2564 N N . LYS B 1 125 ? 54.897 50.549 26.214 1.00 22.01 154 LYS B N 1
ATOM 2565 C CA . LYS B 1 125 ? 54.759 49.186 26.702 1.00 20.28 154 LYS B CA 1
ATOM 2566 C C . LYS B 1 125 ? 53.544 48.910 27.564 1.00 21.69 154 LYS B C 1
ATOM 2567 O O . LYS B 1 125 ? 53.196 49.699 28.445 1.00 22.26 154 LYS B O 1
ATOM 2573 N N . GLU B 1 126 ? 52.937 47.740 27.335 1.00 16.89 155 GLU B N 1
ATOM 2574 C CA . GLU B 1 126 ? 51.802 47.244 28.128 1.00 17.18 155 GLU B CA 1
ATOM 2575 C C . GLU B 1 126 ? 52.285 46.789 29.499 1.00 22.03 155 GLU B C 1
ATOM 2576 O O . GLU B 1 126 ? 51.637 47.006 30.519 1.00 22.74 155 GLU B O 1
ATOM 2582 N N . ASP B 1 127 ? 53.417 46.121 29.503 1.00 18.58 156 ASP B N 1
ATOM 2583 C CA . ASP B 1 127 ? 54.035 45.613 30.712 1.00 17.69 156 ASP B CA 1
ATOM 2584 C C . ASP B 1 127 ? 55.345 46.375 30.888 1.00 21.71 156 ASP B C 1
ATOM 2585 O O . ASP B 1 127 ? 56.306 46.071 30.203 1.00 22.46 156 ASP B O 1
ATOM 2590 N N . ILE B 1 128 ? 55.366 47.414 31.729 1.00 17.51 157 ILE B N 1
ATOM 2591 C CA . ILE B 1 128 ? 56.562 48.246 31.932 1.00 16.36 157 ILE B CA 1
ATOM 2592 C C . ILE B 1 128 ? 57.084 48.072 33.388 1.00 19.41 157 ILE B C 1
ATOM 2593 O O . ILE B 1 128 ? 56.311 48.130 34.337 1.00 20.74 157 ILE B O 1
ATOM 2598 N N . SER B 1 129 ? 58.392 47.820 33.542 1.00 15.79 158 SER B N 1
ATOM 2599 C CA . SER B 1 129 ? 58.995 47.612 34.846 1.00 15.17 158 SER B CA 1
ATOM 2600 C C . SER B 1 129 ? 59.235 48.920 35.573 1.00 19.47 158 SER B C 1
ATOM 2601 O O . SER B 1 129 ? 59.497 49.949 34.944 1.00 17.86 158 SER B O 1
ATOM 2604 N N . LEU B 1 130 ? 59.235 48.861 36.915 1.00 17.74 159 LEU B N 1
ATOM 2605 C CA . LEU B 1 130 ? 59.579 50.009 37.730 1.00 16.93 159 LEU B CA 1
ATOM 2606 C C . LEU B 1 130 ? 61.019 50.387 37.466 1.00 20.38 159 LEU B C 1
ATOM 2607 O O . LEU B 1 130 ? 61.320 51.566 37.527 1.00 21.72 159 LEU B O 1
ATOM 2612 N N . LYS B 1 131 ? 61.900 49.407 37.105 1.00 17.48 160 LYS B N 1
ATOM 2613 C CA . LYS B 1 131 ? 63.315 49.661 36.754 1.00 15.90 160 LYS B CA 1
ATOM 2614 C C . LYS B 1 131 ? 63.406 50.693 35.612 1.00 20.61 160 LYS B C 1
ATOM 2615 O O . LYS B 1 131 ? 64.217 51.635 35.709 1.00 21.12 160 LYS B O 1
ATOM 2621 N N . GLU B 1 132 ? 62.599 50.499 34.523 1.00 13.77 161 GLU B N 1
ATOM 2622 C CA . GLU B 1 132 ? 62.618 51.389 33.353 1.00 13.62 161 GLU B CA 1
ATOM 2623 C C . GLU B 1 132 ? 62.053 52.774 33.694 1.00 22.31 161 GLU B C 1
ATOM 2624 O O . GLU B 1 132 ? 62.668 53.789 33.339 1.00 24.22 161 GLU B O 1
ATOM 2630 N N . LEU B 1 133 ? 60.881 52.819 34.384 1.00 18.00 162 LEU B N 1
ATOM 2631 C CA . LEU B 1 133 ? 60.266 54.083 34.748 1.00 17.77 162 LEU B CA 1
ATOM 2632 C C . LEU B 1 133 ? 61.175 54.851 35.678 1.00 21.39 162 LEU B C 1
ATOM 2633 O O . LEU B 1 133 ? 61.338 56.054 35.503 1.00 23.17 162 LEU B O 1
ATOM 2638 N N . ASP B 1 134 ? 61.784 54.161 36.646 1.00 15.96 163 ASP B N 1
ATOM 2639 C CA . ASP B 1 134 ? 62.699 54.757 37.621 1.00 16.31 163 ASP B CA 1
ATOM 2640 C C . ASP B 1 134 ? 63.900 55.412 36.909 1.00 20.45 163 ASP B C 1
ATOM 2641 O O . ASP B 1 134 ? 64.138 56.610 37.094 1.00 20.14 163 ASP B O 1
ATOM 2646 N N . TYR B 1 135 ? 64.574 54.664 36.024 1.00 18.13 164 TYR B N 1
ATOM 2647 C CA . TYR B 1 135 ? 65.734 55.184 35.317 1.00 18.02 164 TYR B CA 1
ATOM 2648 C C . TYR B 1 135 ? 65.387 56.368 34.426 1.00 23.07 164 TYR B C 1
ATOM 2649 O O . TYR B 1 135 ? 66.095 57.377 34.469 1.00 21.37 164 TYR B O 1
ATOM 2658 N N . ARG B 1 136 ? 64.351 56.214 33.560 1.00 20.52 165 ARG B N 1
ATOM 2659 C CA . ARG B 1 136 ? 63.970 57.238 32.578 1.00 19.59 165 ARG B CA 1
ATOM 2660 C C . ARG B 1 136 ? 63.445 58.523 33.252 1.00 23.14 165 ARG B C 1
ATOM 2661 O O . ARG B 1 136 ? 63.691 59.623 32.746 1.00 21.67 165 ARG B O 1
ATOM 2669 N N . LEU B 1 137 ? 62.763 58.401 34.393 1.00 19.74 166 LEU B N 1
ATOM 2670 C CA . LEU B 1 137 ? 62.272 59.606 35.062 1.00 19.88 166 LEU B CA 1
ATOM 2671 C C . LEU B 1 137 ? 63.433 60.346 35.766 1.00 24.51 166 LEU B C 1
ATOM 2672 O O . LEU B 1 137 ? 63.517 61.574 35.700 1.00 22.85 166 LEU B O 1
ATOM 2677 N N . ARG B 1 138 ? 64.367 59.586 36.347 1.00 22.77 167 ARG B N 1
ATOM 2678 C CA . ARG B 1 138 ? 65.555 60.128 37.001 1.00 23.45 167 ARG B CA 1
ATOM 2679 C C . ARG B 1 138 ? 66.452 60.795 35.955 1.00 29.90 167 ARG B C 1
ATOM 2680 O O . ARG B 1 138 ? 66.921 61.902 36.199 1.00 30.19 167 ARG B O 1
ATOM 2688 N N . GLU B 1 139 ? 66.576 60.178 34.754 1.00 27.10 168 GLU B N 1
ATOM 2689 C CA . GLU B 1 139 ? 67.359 60.683 33.621 1.00 27.74 168 GLU B CA 1
ATOM 2690 C C . GLU B 1 139 ? 66.899 62.081 33.191 1.00 30.65 168 GLU B C 1
ATOM 2691 O O . GLU B 1 139 ? 67.735 62.958 32.986 1.00 31.55 168 GLU B O 1
ATOM 2697 N N . ARG B 1 140 ? 65.576 62.273 33.071 1.00 25.87 169 ARG B N 1
ATOM 2698 C CA . ARG B 1 140 ? 64.916 63.523 32.706 1.00 25.85 169 ARG B CA 1
ATOM 2699 C C . ARG B 1 140 ? 65.180 64.581 33.814 1.00 27.84 169 ARG B C 1
ATOM 2700 O O . ARG B 1 140 ? 65.590 65.686 33.501 1.00 29.58 169 ARG B O 1
ATOM 2708 N N . ALA B 1 141 ? 65.015 64.216 35.097 1.00 22.57 170 ALA B N 1
ATOM 2709 C CA . ALA B 1 141 ? 65.261 65.084 36.256 1.00 22.02 170 ALA B CA 1
ATOM 2710 C C . ALA B 1 141 ? 66.750 65.507 36.358 1.00 28.11 170 ALA B C 1
ATOM 2711 O O . ALA B 1 141 ? 67.036 66.637 36.749 1.00 29.08 170 ALA B O 1
ATOM 2713 N N . ILE B 1 142 ? 67.687 64.609 35.976 1.00 24.43 171 ILE B N 1
ATOM 2714 C CA . ILE B 1 142 ? 69.130 64.882 36.005 1.00 24.78 171 ILE B CA 1
ATOM 2715 C C . ILE B 1 142 ? 69.512 65.823 34.866 1.00 29.44 171 ILE B C 1
ATOM 2716 O O . ILE B 1 142 ? 70.169 66.838 35.104 1.00 28.43 171 ILE B O 1
ATOM 2721 N N . LYS B 1 143 ? 69.114 65.462 33.633 1.00 27.20 172 LYS B N 1
ATOM 2722 C CA . LYS B 1 143 ? 69.461 66.189 32.415 1.00 27.12 172 LYS B CA 1
ATOM 2723 C C . LYS B 1 143 ? 68.817 67.562 32.364 1.00 27.47 172 LYS B C 1
ATOM 2724 O O . LYS B 1 143 ? 69.514 68.523 32.082 1.00 27.69 172 LYS B O 1
ATOM 2730 N N . GLN B 1 144 ? 67.534 67.680 32.703 1.00 22.60 173 GLN B N 1
ATOM 2731 C CA . GLN B 1 144 ? 66.866 68.970 32.610 1.00 22.29 173 GLN B CA 1
ATOM 2732 C C . GLN B 1 144 ? 66.780 69.774 33.904 1.00 25.96 173 GLN B C 1
ATOM 2733 O O . GLN B 1 144 ? 66.616 70.986 33.815 1.00 24.36 173 GLN B O 1
ATOM 2739 N N . HIS B 1 145 ? 66.814 69.143 35.090 1.00 24.56 174 HIS B N 1
ATOM 2740 C CA . HIS B 1 145 ? 66.575 69.921 36.312 1.00 25.52 174 HIS B CA 1
ATOM 2741 C C . HIS B 1 145 ? 67.699 69.835 37.345 1.00 28.24 174 HIS B C 1
ATOM 2742 O O . HIS B 1 145 ? 67.530 70.298 38.472 1.00 28.59 174 HIS B O 1
ATOM 2749 N N . GLY B 1 146 ? 68.849 69.325 36.925 1.00 25.29 175 GLY B N 1
ATOM 2750 C CA . GLY B 1 146 ? 70.057 69.219 37.742 1.00 25.75 175 GLY B CA 1
ATOM 2751 C C . GLY B 1 146 ? 69.979 68.350 38.986 1.00 29.40 175 GLY B C 1
ATOM 2752 O O . GLY B 1 146 ? 70.651 68.647 39.983 1.00 30.06 175 GLY B O 1
ATOM 2753 N N . LEU B 1 147 ? 69.158 67.284 38.957 1.00 23.93 176 LEU B N 1
ATOM 2754 C CA . LEU B 1 147 ? 69.061 66.354 40.080 1.00 22.60 176 LEU B CA 1
ATOM 2755 C C . LEU B 1 147 ? 70.425 65.647 40.250 1.00 25.55 176 LEU B C 1
ATOM 2756 O O . LEU B 1 147 ? 71.056 65.278 39.262 1.00 25.13 176 LEU B O 1
ATOM 2761 N N . TYR B 1 148 ? 70.911 65.578 41.496 1.00 21.38 177 TYR B N 1
ATOM 2762 C CA . TYR B 1 148 ? 72.168 64.953 41.945 1.00 20.98 177 TYR B CA 1
ATOM 2763 C C . TYR B 1 148 ? 73.356 65.845 41.651 1.00 28.65 177 TYR B C 1
ATOM 2764 O O . TYR B 1 148 ? 74.497 65.381 41.634 1.00 29.58 177 TYR B O 1
ATOM 2773 N N . SER B 1 149 ? 73.085 67.152 41.518 1.00 27.88 178 SER B N 1
ATOM 2774 C CA . SER B 1 149 ? 74.074 68.217 41.413 1.00 30.05 178 SER B CA 1
ATOM 2775 C C . SER B 1 149 ? 73.686 69.292 42.405 1.00 34.72 178 SER B C 1
ATOM 2776 O O . SER B 1 149 ? 72.493 69.461 42.664 1.00 32.90 178 SER B O 1
ATOM 2779 N N . ASN B 1 150 ? 74.684 69.969 43.012 1.00 33.08 179 ASN B N 1
ATOM 2780 C CA . ASN B 1 150 ? 74.501 71.086 43.956 1.00 33.58 179 ASN B CA 1
ATOM 2781 C C . ASN B 1 150 ? 73.656 70.703 45.187 1.00 35.66 179 ASN B C 1
ATOM 2782 O O . ASN B 1 150 ? 72.874 71.521 45.675 1.00 35.80 179 ASN B O 1
ATOM 2787 N N . GLY B 1 151 ? 73.832 69.483 45.679 1.00 32.11 180 GLY B N 1
ATOM 2788 C CA . GLY B 1 151 ? 73.106 68.976 46.842 1.00 32.09 180 GLY B CA 1
ATOM 2789 C C . GLY B 1 151 ? 71.637 68.651 46.617 1.00 35.66 180 GLY B C 1
ATOM 2790 O O . GLY B 1 151 ? 70.886 68.493 47.593 1.00 34.90 180 GLY B O 1
ATOM 2791 N N . LEU B 1 152 ? 71.208 68.518 45.335 1.00 31.71 181 LEU B N 1
ATOM 2792 C CA . LEU B 1 152 ? 69.822 68.164 45.023 1.00 30.25 181 LEU B CA 1
ATOM 2793 C C . LEU B 1 152 ? 69.713 66.654 44.955 1.00 31.52 181 LEU B C 1
ATOM 2794 O O . LEU B 1 152 ? 69.948 66.087 43.906 1.00 31.72 181 LEU B O 1
ATOM 2799 N N . LYS B 1 153 ? 69.422 65.982 46.074 1.00 27.28 182 LYS B N 1
ATOM 2800 C CA . LYS B 1 153 ? 69.375 64.520 46.065 1.00 27.51 182 LYS B CA 1
ATOM 2801 C C . LYS B 1 153 ? 68.095 63.946 46.701 1.00 33.28 182 LYS B C 1
ATOM 2802 O O . LYS B 1 153 ? 67.876 62.746 46.607 1.00 34.54 182 LYS B O 1
ATOM 2808 N N . GLN B 1 154 ? 67.279 64.781 47.352 1.00 29.81 183 GLN B N 1
ATOM 2809 C CA . GLN B 1 154 ? 66.063 64.356 48.049 1.00 28.37 183 GLN B CA 1
ATOM 2810 C C . GLN B 1 154 ? 64.824 64.549 47.179 1.00 28.87 183 GLN B C 1
ATOM 2811 O O . GLN B 1 154 ? 64.763 65.472 46.369 1.00 25.60 183 GLN B O 1
ATOM 2817 N N . GLY B 1 155 ? 63.829 63.701 47.388 1.00 26.51 184 GLY B N 1
ATOM 2818 C CA . GLY B 1 155 ? 62.575 63.811 46.654 1.00 26.03 184 GLY B CA 1
ATOM 2819 C C . GLY B 1 155 ? 61.824 62.518 46.447 1.00 28.77 184 GLY B C 1
ATOM 2820 O O . GLY B 1 155 ? 62.171 61.481 47.022 1.00 28.46 184 GLY B O 1
ATOM 2821 N N . GLN B 1 156 ? 60.788 62.580 45.611 1.00 24.21 185 GLN B N 1
ATOM 2822 C CA . GLN B 1 156 ? 59.929 61.435 45.349 1.00 23.23 185 GLN B CA 1
ATOM 2823 C C . GLN B 1 156 ? 59.399 61.414 43.938 1.00 23.62 185 GLN B C 1
ATOM 2824 O O . GLN B 1 156 ? 59.081 62.467 43.355 1.00 22.69 185 GLN B O 1
ATOM 2830 N N . ILE B 1 157 ? 59.201 60.195 43.434 1.00 18.56 186 ILE B N 1
ATOM 2831 C CA . ILE B 1 157 ? 58.497 59.915 42.183 1.00 17.07 186 ILE B CA 1
ATOM 2832 C C . ILE B 1 157 ? 57.150 59.311 42.597 1.00 21.68 186 ILE B C 1
ATOM 2833 O O . ILE B 1 157 ? 57.142 58.391 43.406 1.00 20.76 186 ILE B O 1
ATOM 2838 N N . THR B 1 158 ? 56.020 59.828 42.068 1.00 18.14 187 THR B N 1
ATOM 2839 C CA . THR B 1 158 ? 54.695 59.279 42.365 1.00 18.07 187 THR B CA 1
ATOM 2840 C C . THR B 1 158 ? 54.044 58.900 41.027 1.00 22.22 187 THR B C 1
ATOM 2841 O O . THR B 1 158 ? 53.848 59.760 40.167 1.00 20.17 187 THR B O 1
ATOM 2845 N N . ILE B 1 159 ? 53.804 57.586 40.828 1.00 20.01 188 ILE B N 1
ATOM 2846 C CA . ILE B 1 159 ? 53.163 57.048 39.637 1.00 19.93 188 ILE B CA 1
ATOM 2847 C C . ILE B 1 159 ? 51.721 56.695 40.037 1.00 24.18 188 ILE B C 1
ATOM 2848 O O . ILE B 1 159 ? 51.505 55.835 40.883 1.00 25.42 188 ILE B O 1
ATOM 2853 N N . THR B 1 160 ? 50.744 57.421 39.485 1.00 18.99 189 THR B N 1
ATOM 2854 C CA . THR B 1 160 ? 49.335 57.196 39.813 1.00 18.20 189 THR B CA 1
ATOM 2855 C C . THR B 1 160 ? 48.651 56.438 38.664 1.00 20.88 189 THR B C 1
ATOM 2856 O O . THR B 1 160 ? 48.750 56.836 37.501 1.00 18.96 189 THR B O 1
ATOM 2868 N N . LYS B 1 162 ? 45.045 54.510 36.860 1.00 21.86 191 LYS B N 1
ATOM 2869 C CA . LYS B 1 162 ? 43.660 54.889 36.578 1.00 23.06 191 LYS B CA 1
ATOM 2870 C C . LYS B 1 162 ? 42.755 54.559 37.749 1.00 31.57 191 LYS B C 1
ATOM 2871 O O . LYS B 1 162 ? 41.817 55.304 38.015 1.00 32.91 191 LYS B O 1
ATOM 2877 N N . ASP B 1 163 ? 43.047 53.464 38.466 1.00 30.20 192 ASP B N 1
ATOM 2878 C CA . ASP B 1 163 ? 42.250 53.017 39.611 1.00 31.20 192 ASP B CA 1
ATOM 2879 C C . ASP B 1 163 ? 42.621 53.730 40.932 1.00 35.79 192 ASP B C 1
ATOM 2880 O O . ASP B 1 163 ? 42.026 53.434 41.968 1.00 37.41 192 ASP B O 1
ATOM 2885 N N . GLY B 1 164 ? 43.588 54.638 40.900 1.00 31.66 193 GLY B N 1
ATOM 2886 C CA . GLY B 1 164 ? 43.989 55.371 42.101 1.00 31.90 193 GLY B CA 1
ATOM 2887 C C . GLY B 1 164 ? 45.186 54.859 42.878 1.00 35.10 193 GLY B C 1
ATOM 2888 O O . GLY B 1 164 ? 45.681 55.554 43.774 1.00 33.73 193 GLY B O 1
ATOM 2889 N N . LYS B 1 165 ? 45.645 53.634 42.565 1.00 32.65 194 LYS B N 1
ATOM 2890 C CA . LYS B 1 165 ? 46.834 53.074 43.205 1.00 33.16 194 LYS B CA 1
ATOM 2891 C C . LYS B 1 165 ? 48.054 53.893 42.796 1.00 31.61 194 LYS B C 1
ATOM 2892 O O . LYS B 1 165 ? 48.144 54.324 41.646 1.00 28.82 194 LYS B O 1
ATOM 2898 N N . SER B 1 166 ? 48.950 54.140 43.745 1.00 27.45 195 SER B N 1
ATOM 2899 C CA . SER B 1 166 ? 50.163 54.898 43.481 1.00 26.92 195 SER B CA 1
ATOM 2900 C C . SER B 1 166 ? 51.413 54.070 43.783 1.00 30.45 195 SER B C 1
ATOM 2901 O O . SER B 1 166 ? 51.398 53.215 44.671 1.00 31.61 195 SER B O 1
ATOM 2904 N N . HIS B 1 167 ? 52.473 54.311 43.001 1.00 24.61 196 HIS B N 1
ATOM 2905 C CA . HIS B 1 167 ? 53.800 53.715 43.161 1.00 24.24 196 HIS B CA 1
ATOM 2906 C C . HIS B 1 167 ? 54.722 54.862 43.508 1.00 26.37 196 HIS B C 1
ATOM 2907 O O . HIS B 1 167 ? 54.796 55.812 42.741 1.00 25.05 196 HIS B O 1
ATOM 2914 N N . THR B 1 168 ? 55.366 54.802 44.687 1.00 22.36 197 THR B N 1
ATOM 2915 C CA A THR B 1 168 ? 56.238 55.861 45.170 0.50 21.50 197 THR B CA 1
ATOM 2916 C CA B THR B 1 168 ? 56.266 55.866 45.137 0.50 21.80 197 THR B CA 1
ATOM 2917 C C . THR B 1 168 ? 57.706 55.391 45.139 1.00 23.78 197 THR B C 1
ATOM 2918 O O . THR B 1 168 ? 57.986 54.273 45.550 1.00 23.24 197 THR B O 1
ATOM 2925 N N . ILE B 1 169 ? 58.621 56.246 44.660 1.00 20.29 198 ILE B N 1
ATOM 2926 C CA . ILE B 1 169 ? 60.053 55.961 44.587 1.00 20.90 198 ILE B CA 1
ATOM 2927 C C . ILE B 1 169 ? 60.826 57.116 45.217 1.00 25.45 198 ILE B C 1
ATOM 2928 O O . ILE B 1 169 ? 60.755 58.221 44.713 1.00 25.80 198 ILE B O 1
ATOM 2933 N N . ASP B 1 170 ? 61.573 56.843 46.304 1.00 21.36 199 ASP B N 1
ATOM 2934 C CA . ASP B 1 170 ? 62.418 57.808 47.008 1.00 20.83 199 ASP B CA 1
ATOM 2935 C C . ASP B 1 170 ? 63.670 58.128 46.162 1.00 24.74 199 ASP B C 1
ATOM 2936 O O . ASP B 1 170 ? 64.384 57.221 45.740 1.00 23.21 199 ASP B O 1
ATOM 2941 N N . LEU B 1 171 ? 63.910 59.417 45.880 1.00 22.03 200 LEU B N 1
ATOM 2942 C CA . LEU B 1 171 ? 65.037 59.840 45.037 1.00 20.24 200 LEU B CA 1
ATOM 2943 C C . LEU B 1 171 ? 66.394 59.838 45.783 1.00 24.28 200 LEU B C 1
ATOM 2944 O O . LEU B 1 171 ? 67.456 59.918 45.141 1.00 22.72 200 LEU B O 1
ATOM 2949 N N . SER B 1 172 ? 66.360 59.754 47.114 1.00 21.56 201 SER B N 1
ATOM 2950 C CA . SER B 1 172 ? 67.569 59.801 47.931 1.00 23.28 201 SER B CA 1
ATOM 2951 C C . SER B 1 172 ? 68.316 58.466 47.942 1.00 27.16 201 SER B C 1
ATOM 2952 O O . SER B 1 172 ? 69.448 58.411 48.411 1.00 28.69 201 SER B O 1
ATOM 2955 N N . GLN B 1 173 ? 67.698 57.408 47.422 1.00 22.52 202 GLN B N 1
ATOM 2956 C CA . GLN B 1 173 ? 68.299 56.074 47.361 1.00 22.27 202 GLN B CA 1
ATOM 2957 C C . GLN B 1 173 ? 68.100 55.521 45.987 1.00 24.29 202 GLN B C 1
ATOM 2958 O O . GLN B 1 173 ? 67.161 55.945 45.340 1.00 23.49 202 GLN B O 1
ATOM 2964 N N . LYS B 1 174 ? 68.868 54.506 45.571 1.00 20.63 203 LYS B N 1
ATOM 2965 C CA . LYS B 1 174 ? 68.570 53.795 44.325 1.00 20.27 203 LYS B CA 1
ATOM 2966 C C . LYS B 1 174 ? 67.237 53.056 44.519 1.00 24.95 203 LYS B C 1
ATOM 2967 O O . LYS B 1 174 ? 66.883 52.794 45.673 1.00 25.74 203 LYS B O 1
ATOM 2973 N N . LEU B 1 175 ? 66.522 52.672 43.431 1.00 20.88 204 LEU B N 1
ATOM 2974 C CA . LEU B 1 175 ? 65.306 51.865 43.556 1.00 19.49 204 LEU B CA 1
ATOM 2975 C C . LEU B 1 175 ? 65.666 50.527 44.239 1.00 26.90 204 LEU B C 1
ATOM 2976 O O . LEU B 1 175 ? 66.756 49.998 43.977 1.00 27.69 204 LEU B O 1
ATOM 2981 N N . GLU B 1 176 ? 64.779 50.006 45.133 1.00 24.48 205 GLU B N 1
ATOM 2982 C CA . GLU B 1 176 ? 64.973 48.722 45.837 1.00 23.93 205 GLU B CA 1
ATOM 2983 C C . GLU B 1 176 ? 65.153 47.624 44.803 1.00 25.76 205 GLU B C 1
ATOM 2984 O O . GLU B 1 176 ? 64.364 47.542 43.856 1.00 24.58 205 GLU B O 1
ATOM 2990 N N . LYS B 1 177 ? 66.219 46.819 44.941 1.00 23.95 206 LYS B N 1
ATOM 2991 C CA . LYS B 1 177 ? 66.563 45.742 44.003 1.00 22.82 206 LYS B CA 1
ATOM 2992 C C . LYS B 1 177 ? 65.339 44.838 43.709 1.00 26.01 206 LYS B C 1
ATOM 2993 O O . LYS B 1 177 ? 65.090 44.536 42.533 1.00 21.26 206 LYS B O 1
ATOM 2999 N N . GLU B 1 178 ? 64.517 44.529 44.763 1.00 24.96 207 GLU B N 1
ATOM 3000 C CA . GLU B 1 178 ? 63.291 43.723 44.654 1.00 26.16 207 GLU B CA 1
ATOM 3001 C C . GLU B 1 178 ? 62.224 44.351 43.741 1.00 29.99 207 GLU B C 1
ATOM 3002 O O . GLU B 1 178 ? 61.373 43.627 43.212 1.00 29.06 207 GLU B O 1
ATOM 3008 N N . ARG B 1 179 ? 62.242 45.693 43.594 1.00 26.14 208 ARG B N 1
ATOM 3009 C CA . ARG B 1 179 ? 61.234 46.422 42.823 1.00 23.94 208 ARG B CA 1
ATOM 3010 C C . ARG B 1 179 ? 61.640 46.597 41.367 1.00 23.89 208 ARG B C 1
ATOM 3011 O O . ARG B 1 179 ? 60.788 46.936 40.529 1.00 22.82 208 ARG B O 1
ATOM 3027 N N . GLY B 1 181 ? 62.332 44.287 39.361 1.00 22.09 210 GLY B N 1
ATOM 3028 C CA . GLY B 1 181 ? 61.631 43.246 38.617 1.00 22.52 210 GLY B CA 1
ATOM 3029 C C . GLY B 1 181 ? 60.116 43.357 38.663 1.00 26.51 210 GLY B C 1
ATOM 3030 O O . GLY B 1 181 ? 59.415 42.490 38.119 1.00 26.97 210 GLY B O 1
ATOM 3031 N N . ASP B 1 182 ? 59.594 44.404 39.342 1.00 22.42 211 ASP B N 1
ATOM 3032 C CA . ASP B 1 182 ? 58.148 44.653 39.434 1.00 21.52 211 ASP B CA 1
ATOM 3033 C C . ASP B 1 182 ? 57.701 45.434 38.223 1.00 24.20 211 ASP B C 1
ATOM 3034 O O . ASP B 1 182 ? 58.421 46.317 37.753 1.00 23.67 211 ASP B O 1
ATOM 3039 N N . SER B 1 183 ? 56.546 45.076 37.675 1.00 21.03 212 SER B N 1
ATOM 3040 C CA . SER B 1 183 ? 56.049 45.750 36.485 1.00 20.80 212 SER B CA 1
ATOM 3041 C C . SER B 1 183 ? 54.609 46.164 36.674 1.00 26.00 212 SER B C 1
ATOM 3042 O O . SER B 1 183 ? 53.900 45.568 37.487 1.00 25.42 212 SER B O 1
ATOM 3045 N N . ILE B 1 184 ? 54.193 47.222 35.961 1.00 21.31 213 ILE B N 1
ATOM 3046 C CA . ILE B 1 184 ? 52.828 47.734 36.055 1.00 21.04 213 ILE B CA 1
ATOM 3047 C C . ILE B 1 184 ? 52.234 47.817 34.641 1.00 25.15 213 ILE B C 1
ATOM 3048 O O . ILE B 1 184 ? 52.968 47.752 33.652 1.00 22.78 213 ILE B O 1
ATOM 3053 N N . ASP B 1 185 ? 50.904 47.931 34.547 1.00 24.30 214 ASP B N 1
ATOM 3054 C CA . ASP B 1 185 ? 50.219 48.035 33.260 1.00 24.11 214 ASP B CA 1
ATOM 3055 C C . ASP B 1 185 ? 50.417 49.449 32.735 1.00 27.13 214 ASP B C 1
ATOM 3056 O O . ASP B 1 185 ? 49.901 50.401 33.308 1.00 28.53 214 ASP B O 1
ATOM 3061 N N . GLY B 1 186 ? 51.191 49.571 31.670 1.00 23.22 215 GLY B N 1
ATOM 3062 C CA . GLY B 1 186 ? 51.504 50.848 31.041 1.00 22.85 215 GLY B CA 1
ATOM 3063 C C . GLY B 1 186 ? 50.283 51.575 30.515 1.00 27.50 215 GLY B C 1
ATOM 3064 O O . GLY B 1 186 ? 50.265 52.803 30.448 1.00 25.95 215 GLY B O 1
ATOM 3065 N N . ARG B 1 187 ? 49.247 50.802 30.147 1.00 26.76 216 ARG B N 1
ATOM 3066 C CA . ARG B 1 187 ? 47.974 51.306 29.650 1.00 27.12 216 ARG B CA 1
ATOM 3067 C C . ARG B 1 187 ? 47.146 51.940 30.770 1.00 31.45 216 ARG B C 1
ATOM 3068 O O . ARG B 1 187 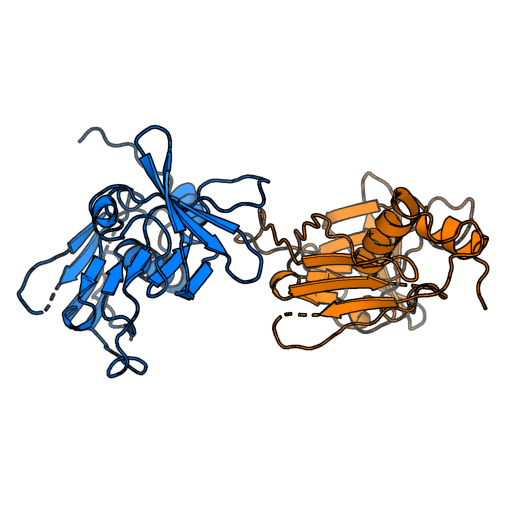? 46.185 52.642 30.477 1.00 30.90 216 ARG B O 1
ATOM 3076 N N . GLN B 1 188 ? 47.541 51.714 32.043 1.00 28.14 217 GLN B N 1
ATOM 3077 C CA . GLN B 1 188 ? 46.848 52.169 33.246 1.00 27.73 217 GLN B CA 1
ATOM 3078 C C . GLN B 1 188 ? 47.574 53.307 33.990 1.00 29.64 217 GLN B C 1
ATOM 3079 O O . GLN B 1 188 ? 47.039 53.799 34.987 1.00 28.84 217 GLN B O 1
ATOM 3085 N N . ILE B 1 189 ? 48.753 53.751 33.507 1.00 24.22 218 ILE B N 1
ATOM 3086 C CA . ILE B 1 189 ? 49.469 54.876 34.130 1.00 23.52 218 ILE B CA 1
ATOM 3087 C C . ILE B 1 189 ? 48.745 56.183 33.738 1.00 27.07 218 ILE B C 1
ATOM 3088 O O . ILE B 1 189 ? 48.650 56.479 32.548 1.00 27.04 218 ILE B O 1
ATOM 3093 N N . GLN B 1 190 ? 48.223 56.947 34.730 1.00 22.55 219 GLN B N 1
ATOM 3094 C CA . GLN B 1 190 ? 47.485 58.193 34.479 1.00 21.80 219 GLN B CA 1
ATOM 3095 C C . GLN B 1 190 ? 48.332 59.467 34.632 1.00 26.32 219 GLN B C 1
ATOM 3096 O O . GLN B 1 190 ? 48.285 60.349 33.767 1.00 26.35 219 GLN B O 1
ATOM 3102 N N . LYS B 1 191 ? 49.027 59.586 35.769 1.00 23.42 220 LYS B N 1
ATOM 3103 C CA . LYS B 1 191 ? 49.827 60.753 36.159 1.00 22.42 220 LYS B CA 1
ATOM 3104 C C . LYS B 1 191 ? 51.147 60.328 36.740 1.00 23.22 220 LYS B C 1
ATOM 3105 O O . LYS B 1 191 ? 51.227 59.296 37.403 1.00 23.50 220 LYS B O 1
ATOM 3111 N N . ILE B 1 192 ? 52.172 61.146 36.529 1.00 18.65 221 ILE B N 1
ATOM 3112 C CA . ILE B 1 192 ? 53.512 60.967 37.086 1.00 17.38 221 ILE B CA 1
ATOM 3113 C C . ILE B 1 192 ? 53.953 62.317 37.641 1.00 20.84 221 ILE B C 1
ATOM 3114 O O . ILE B 1 192 ? 53.791 63.355 36.994 1.00 19.41 221 ILE B O 1
ATOM 3119 N N . LEU B 1 193 ? 54.466 62.298 38.867 1.00 18.86 222 LEU B N 1
ATOM 3120 C CA . LEU B 1 193 ? 54.994 63.477 39.506 1.00 19.12 222 LEU B CA 1
ATOM 3121 C C . LEU B 1 193 ? 56.395 63.172 39.962 1.00 22.41 222 LEU B C 1
ATOM 3122 O O . LEU B 1 193 ? 56.603 62.163 40.619 1.00 21.14 222 LEU B O 1
ATOM 3127 N N . VAL B 1 194 ? 57.365 64.034 39.593 1.00 19.57 223 VAL B N 1
ATOM 3128 C CA . VAL B 1 194 ? 58.740 63.939 40.069 1.00 18.92 223 VAL B CA 1
ATOM 3129 C C . VAL B 1 194 ? 58.956 65.180 40.919 1.00 23.48 223 VAL B C 1
ATOM 3130 O O . VAL B 1 194 ? 58.974 66.274 40.378 1.00 25.10 223 VAL B O 1
ATOM 3134 N N . GLU B 1 195 ? 59.044 65.028 42.236 1.00 19.77 224 GLU B N 1
ATOM 3135 C CA . GLU B 1 195 ? 59.287 66.134 43.175 1.00 20.17 224 GLU B CA 1
ATOM 3136 C C . GLU B 1 195 ? 60.741 66.129 43.610 1.00 22.96 224 GLU B C 1
ATOM 3137 O O . GLU B 1 195 ? 61.223 65.098 44.074 1.00 22.65 224 GLU B O 1
ATOM 3151 N N . LYS B 1 197 ? 63.411 68.008 46.247 1.00 21.51 226 LYS B N 1
ATOM 3152 C CA . LYS B 1 197 ? 63.479 68.745 47.510 1.00 24.72 226 LYS B CA 1
ATOM 3153 C C . LYS B 1 197 ? 64.947 68.937 47.983 1.00 31.19 226 LYS B C 1
ATOM 3154 O O . LYS B 1 197 ? 65.883 68.377 47.353 1.00 29.94 226 LYS B O 1
#

Organism: Staphylococcus aureus (strain Mu50 / ATCC 700699) (NCBI:txid158878)

Secondary structure (DSSP, 8-state):
-------HHHHHHHHTS-EEEEEEEEEEEEEETTEEEEEEEETTEEEEEE--SSTTTTS-SEEEEEEEEEEE--SS---SSEEEES-EEEPPPGGGTT--B--EEEE--TTSPPEEE---B--SEEEHHHHHHHHHHHHHHHH-TTSTT----EEEE---S--EEEETTSPPPTT---EEEGGG--EEEE--/---HHHHHHHHTS-EEEEEEEEEEEEEETTEEEEEEEETTEEEEEE--SGGGTTS-SEEEEEEEEEEE--S----SSEEEES-EEEPPPGGGTT--B--EEEE--TTSPPEEE---B--SEEEHHHHHHHHHHHHHHHH-TTSTT----EEEE---S--EEEETTSPPPTT---EEEGGG--EEEE--